Protein AF-A0A665WLU7-F1 (afdb_monomer_lite)

Sequence (440 aa):
MMVPQNHQQTLLNQLREITGTTDIQLLQQALQVSNGDLAEAVAFLTEKNAKVPQQDETTYYQTSQVASDRYISVGSQADTNVIDLTGDDKDDLQRAIALSLEESSRAFRETGITDEEQAISRVLEASIAENKASLKRTHTEVWSDSPNPHDRKRIDNCPVGLKNVGNTCWFSAVIQSLFNLLEFQRLVLNYSPPARVHDLPRNQKEHRNLPFMQELRNLFSLMVGSKRKYVDPSRAVEILKDAFKSTESQQIWHQDYRNFRETTIYMVTGLELFQKTSYVEALMYLIYSYQYNKELLSKGLYRGHDEELLGHYRRECLLKLNEQAATMFESGEEPEVTTGLGIMNELVVPCIPLLLVHDTEKDLLAVEDMRNRWCSYLGQEMESNLQEKLTDFLPKLLDCSTEIKSFHDPPKLPLYSTLELCERFSRIMAALGRVPTAGR

Radius of gyration: 41.71 Å; chains: 1; bounding box: 88×118×102 Å

Structure (mmCIF, N/CA/C/O backbone):
data_AF-A0A665WLU7-F1
#
_entry.id   AF-A0A665WLU7-F1
#
loop_
_atom_site.group_PDB
_atom_site.id
_atom_site.type_symbol
_atom_site.label_atom_id
_atom_site.label_alt_id
_atom_site.label_comp_id
_atom_site.label_asym_id
_atom_site.label_entity_id
_atom_site.label_seq_id
_atom_site.pdbx_PDB_ins_code
_atom_site.Cartn_x
_atom_site.Cartn_y
_atom_site.Cartn_z
_atom_site.occupancy
_atom_site.B_iso_or_equiv
_atom_site.auth_seq_id
_atom_site.auth_comp_id
_atom_site.auth_asym_id
_atom_site.auth_atom_id
_atom_site.pdbx_PDB_model_num
ATOM 1 N N . MET A 1 1 ? 53.802 13.051 -38.253 1.00 38.91 1 MET A N 1
ATOM 2 C CA . MET A 1 1 ? 53.499 12.775 -36.831 1.00 38.91 1 MET A CA 1
ATOM 3 C C . MET A 1 1 ? 53.591 11.274 -36.625 1.00 38.91 1 MET A C 1
ATOM 5 O O . MET A 1 1 ? 52.943 10.551 -37.365 1.00 38.91 1 MET A O 1
ATOM 9 N N . MET A 1 2 ? 54.454 10.806 -35.719 1.00 38.75 2 MET A N 1
ATOM 10 C CA . MET A 1 2 ? 54.622 9.373 -35.453 1.00 38.75 2 MET A CA 1
ATOM 11 C C . MET A 1 2 ? 53.389 8.832 -34.720 1.00 38.75 2 MET A C 1
ATOM 13 O O . MET A 1 2 ? 53.084 9.268 -33.613 1.00 38.75 2 MET A O 1
ATOM 17 N N . VAL A 1 3 ? 52.676 7.906 -35.359 1.00 40.31 3 VAL A N 1
ATOM 18 C CA . VAL A 1 3 ? 51.570 7.152 -34.758 1.00 40.31 3 VAL A CA 1
ATOM 19 C C . VAL A 1 3 ? 52.172 6.121 -33.789 1.00 40.31 3 VAL A C 1
ATOM 21 O O . VAL A 1 3 ? 53.142 5.455 -34.154 1.00 40.31 3 VAL A O 1
ATOM 24 N N . PRO A 1 4 ? 51.658 5.970 -32.555 1.00 48.12 4 PRO A N 1
ATOM 25 C CA . PRO A 1 4 ? 52.194 4.998 -31.603 1.00 48.12 4 PRO A CA 1
ATOM 26 C C . PRO A 1 4 ? 52.057 3.566 -32.151 1.00 48.12 4 PRO A C 1
ATOM 28 O O . PRO A 1 4 ? 50.993 3.193 -32.647 1.00 48.12 4 PRO A O 1
ATOM 31 N N . GLN A 1 5 ? 53.118 2.754 -32.032 1.00 54.06 5 GLN A N 1
ATOM 32 C CA . GLN A 1 5 ? 53.239 1.399 -32.613 1.00 54.06 5 GLN A CA 1
ATOM 33 C C . GLN A 1 5 ? 52.026 0.475 -32.356 1.00 54.06 5 GLN A C 1
ATOM 35 O O . GLN A 1 5 ? 51.693 -0.348 -33.206 1.00 54.06 5 GLN A O 1
ATOM 40 N N . ASN A 1 6 ? 51.310 0.646 -31.237 1.00 59.94 6 ASN A N 1
ATOM 41 C CA . ASN A 1 6 ? 50.107 -0.135 -30.908 1.00 59.94 6 ASN A CA 1
ATOM 42 C C . ASN A 1 6 ? 48.887 0.176 -31.796 1.00 59.94 6 ASN A C 1
ATOM 44 O O . ASN A 1 6 ? 48.076 -0.710 -32.076 1.00 59.94 6 ASN A O 1
ATOM 48 N N . HIS A 1 7 ? 48.738 1.420 -32.255 1.00 69.12 7 HIS A N 1
ATOM 49 C CA . HIS A 1 7 ? 47.593 1.816 -33.077 1.00 69.12 7 HIS A CA 1
ATOM 50 C C . HIS A 1 7 ? 47.740 1.299 -34.514 1.00 69.12 7 HIS A C 1
ATOM 52 O O . HIS A 1 7 ? 46.793 0.759 -35.081 1.00 69.12 7 HIS A O 1
ATOM 58 N N . GLN A 1 8 ? 48.959 1.347 -35.059 1.00 71.06 8 GLN A N 1
ATOM 59 C CA . GLN A 1 8 ? 49.259 0.816 -36.389 1.00 71.06 8 GLN A CA 1
ATOM 60 C C . GLN A 1 8 ? 49.062 -0.708 -36.459 1.00 71.06 8 GLN A C 1
ATOM 62 O O . GLN A 1 8 ? 48.503 -1.211 -37.431 1.00 71.06 8 GLN A O 1
ATOM 67 N N . GLN A 1 9 ? 49.434 -1.448 -35.406 1.00 75.69 9 GLN A N 1
ATOM 68 C CA . GLN A 1 9 ? 49.206 -2.896 -35.344 1.00 75.69 9 GLN A CA 1
ATOM 69 C C . GLN A 1 9 ? 47.712 -3.255 -35.277 1.00 75.69 9 GLN A C 1
ATOM 71 O O . GLN A 1 9 ? 47.282 -4.249 -35.864 1.00 75.69 9 GLN A O 1
ATOM 76 N N . THR A 1 10 ? 46.912 -2.432 -34.592 1.00 79.88 10 THR A N 1
ATOM 77 C CA . THR A 1 10 ? 45.457 -2.619 -34.496 1.00 79.88 10 THR A CA 1
ATOM 78 C C . THR A 1 10 ? 44.786 -2.403 -35.853 1.00 79.88 10 THR A C 1
ATOM 80 O O . THR A 1 10 ? 44.005 -3.251 -36.280 1.00 79.88 10 THR A O 1
ATOM 83 N N . LEU A 1 11 ? 45.162 -1.341 -36.574 1.00 80.69 11 LEU A N 1
ATOM 84 C CA . LEU A 1 11 ? 44.642 -1.051 -37.915 1.00 80.69 11 LEU A CA 1
ATOM 85 C C . LEU A 1 11 ? 45.029 -2.133 -38.935 1.00 80.69 11 LEU A C 1
ATOM 87 O O . LEU A 1 11 ? 44.193 -2.548 -39.733 1.00 80.69 11 LEU A O 1
ATOM 91 N N . LEU A 1 12 ? 46.259 -2.657 -38.876 1.00 80.62 12 LEU A N 1
ATOM 92 C CA . LEU A 1 12 ? 46.693 -3.765 -39.739 1.00 80.62 12 LEU A CA 1
ATOM 93 C C . LEU A 1 12 ? 45.909 -5.056 -39.467 1.00 80.62 12 LEU A C 1
ATOM 95 O O . LEU A 1 12 ? 45.528 -5.756 -40.406 1.00 80.62 12 LEU A O 1
ATOM 99 N N . ASN A 1 13 ? 45.631 -5.364 -38.196 1.00 79.44 13 ASN A N 1
ATOM 100 C CA . ASN A 1 13 ? 44.809 -6.518 -37.833 1.00 79.44 13 ASN A CA 1
ATOM 101 C C . ASN A 1 13 ? 43.364 -6.357 -38.324 1.00 79.44 13 ASN A C 1
ATOM 103 O O . ASN A 1 13 ? 42.806 -7.314 -38.855 1.00 79.44 13 ASN A O 1
ATOM 107 N N . GLN A 1 14 ? 42.796 -5.153 -38.208 1.00 78.88 14 GLN A N 1
ATOM 108 C CA . GLN A 1 14 ? 41.463 -4.837 -38.722 1.00 78.88 14 GLN A CA 1
ATOM 109 C C . GLN A 1 14 ? 41.406 -4.934 -40.254 1.00 78.88 14 GLN A C 1
ATOM 111 O O . GLN A 1 14 ? 40.500 -5.565 -40.785 1.00 78.88 14 GLN A O 1
ATOM 116 N N . LEU A 1 15 ? 42.396 -4.403 -40.981 1.00 79.69 15 LEU A N 1
ATOM 117 C CA . LEU A 1 15 ? 42.477 -4.529 -42.444 1.00 79.69 15 LEU A CA 1
ATOM 118 C C . LEU A 1 15 ? 42.610 -5.983 -42.907 1.00 79.69 15 LEU A C 1
ATOM 120 O O . LEU A 1 15 ? 41.966 -6.378 -43.881 1.00 79.69 15 LEU A O 1
ATOM 124 N N . ARG A 1 16 ? 43.402 -6.794 -42.197 1.00 81.12 16 ARG A N 1
ATOM 125 C CA . ARG A 1 16 ? 43.516 -8.237 -42.450 1.00 81.12 16 ARG A CA 1
ATOM 126 C C . ARG A 1 16 ? 42.190 -8.959 -42.210 1.00 81.12 16 ARG A C 1
ATOM 128 O O . ARG A 1 16 ? 41.814 -9.816 -43.002 1.00 81.12 16 ARG A O 1
ATOM 135 N N . GLU A 1 17 ? 41.479 -8.609 -41.141 1.00 75.50 17 GLU A N 1
ATOM 136 C CA . GLU A 1 17 ? 40.178 -9.195 -40.798 1.00 75.50 17 GLU A CA 1
ATOM 137 C C . GLU A 1 17 ? 39.081 -8.811 -41.806 1.00 75.50 17 GLU A C 1
ATOM 139 O O . GLU A 1 17 ? 38.240 -9.642 -42.141 1.00 75.50 17 GLU A O 1
ATOM 144 N N . ILE A 1 18 ? 39.114 -7.580 -42.330 1.00 78.38 18 ILE A N 1
ATOM 145 C CA . ILE A 1 18 ? 38.112 -7.066 -43.275 1.00 78.38 18 ILE A CA 1
ATOM 146 C C . ILE A 1 18 ? 38.361 -7.568 -44.703 1.00 78.38 18 ILE A C 1
ATOM 148 O O . ILE A 1 18 ? 37.418 -7.973 -45.379 1.00 78.38 18 ILE A O 1
ATOM 152 N N . THR A 1 19 ? 39.611 -7.543 -45.176 1.00 76.88 19 THR A N 1
ATOM 153 C CA . THR A 1 19 ? 39.941 -7.860 -46.581 1.00 76.88 19 THR A CA 1
ATOM 154 C C . THR A 1 19 ? 40.333 -9.318 -46.809 1.00 76.88 19 THR A C 1
ATOM 156 O O . THR A 1 19 ? 40.363 -9.765 -47.951 1.00 76.88 19 THR A O 1
ATOM 159 N N . GLY A 1 20 ? 40.670 -10.064 -45.751 1.00 74.75 20 GLY A N 1
ATOM 160 C CA . GLY A 1 20 ? 41.207 -11.425 -45.855 1.00 74.75 20 GLY A CA 1
ATOM 161 C C . GLY A 1 20 ? 42.634 -11.504 -46.417 1.00 74.75 20 GLY A C 1
ATOM 162 O O . GLY A 1 20 ? 43.154 -12.602 -46.603 1.00 74.75 20 GLY A O 1
ATOM 163 N N . THR A 1 21 ? 43.282 -10.364 -46.681 1.00 76.19 21 THR A N 1
ATOM 164 C CA . THR A 1 21 ? 44.629 -10.296 -47.267 1.00 76.19 21 THR A CA 1
ATOM 165 C C . THR A 1 21 ? 45.683 -10.738 -46.251 1.00 76.19 21 THR A C 1
ATOM 167 O O . THR A 1 21 ? 45.740 -10.202 -45.147 1.00 76.19 21 THR A O 1
ATOM 170 N N . THR A 1 22 ? 46.546 -11.690 -46.612 1.00 79.50 22 THR A N 1
ATOM 171 C CA . THR A 1 22 ? 47.604 -12.223 -45.729 1.00 79.50 22 THR A CA 1
ATOM 172 C C . THR A 1 22 ? 48.973 -11.566 -45.931 1.00 79.50 22 THR A C 1
ATOM 174 O O . THR A 1 22 ? 49.841 -11.708 -45.069 1.00 79.50 22 THR A O 1
ATOM 177 N N . ASP A 1 23 ? 49.163 -10.819 -47.023 1.00 82.50 23 ASP A N 1
ATOM 178 C CA . ASP A 1 23 ? 50.407 -10.107 -47.326 1.00 82.50 23 ASP A CA 1
ATOM 179 C C . ASP A 1 23 ? 50.547 -8.822 -46.490 1.00 82.50 23 ASP A C 1
ATOM 181 O O . ASP A 1 23 ? 49.859 -7.818 -46.695 1.00 82.50 23 ASP A O 1
ATOM 185 N N . ILE A 1 24 ? 51.473 -8.861 -45.532 1.00 78.38 24 ILE A N 1
ATOM 186 C CA . ILE A 1 24 ? 51.729 -7.780 -44.575 1.00 78.38 24 ILE A CA 1
ATOM 187 C C . ILE A 1 24 ? 52.333 -6.544 -45.259 1.00 78.38 24 ILE A C 1
ATOM 189 O O . ILE A 1 24 ? 52.023 -5.426 -44.844 1.00 78.38 24 ILE A O 1
ATOM 193 N N . GLN A 1 25 ? 53.153 -6.704 -46.306 1.00 79.88 25 GLN A N 1
ATOM 194 C CA . GLN A 1 25 ? 53.753 -5.556 -46.999 1.00 79.88 25 GLN A CA 1
ATOM 195 C C . GLN A 1 25 ? 52.698 -4.787 -47.797 1.00 79.88 25 GLN A C 1
ATOM 197 O O . GLN A 1 25 ? 52.677 -3.555 -47.777 1.00 79.88 25 GLN A O 1
ATOM 202 N N . LEU A 1 26 ? 51.764 -5.508 -48.420 1.00 81.50 26 LEU A N 1
ATOM 203 C CA . LEU A 1 26 ? 50.647 -4.910 -49.147 1.00 81.50 26 LEU A CA 1
ATOM 204 C C . LEU A 1 26 ? 49.677 -4.167 -48.209 1.00 81.50 26 LEU A C 1
ATOM 206 O O . LEU A 1 26 ? 49.239 -3.060 -48.522 1.00 81.50 26 LEU A O 1
ATOM 210 N N . LEU A 1 27 ? 49.393 -4.731 -47.028 1.00 81.06 27 LEU A N 1
ATOM 211 C CA . LEU A 1 27 ? 48.567 -4.096 -45.991 1.00 81.06 27 LEU A CA 1
ATOM 212 C C . LEU A 1 27 ? 49.201 -2.806 -45.443 1.00 81.06 27 LEU A C 1
ATOM 214 O O . LEU A 1 27 ? 48.506 -1.812 -45.229 1.00 81.06 27 LEU A O 1
ATOM 218 N N . GLN A 1 28 ? 50.522 -2.799 -45.241 1.00 82.75 28 GLN A N 1
ATOM 219 C CA . GLN A 1 28 ? 51.257 -1.604 -44.815 1.00 82.75 28 GLN A CA 1
ATOM 220 C C . GLN A 1 28 ? 51.264 -0.522 -45.898 1.00 82.75 28 GLN A C 1
ATOM 222 O O . GLN A 1 28 ? 51.056 0.651 -45.587 1.00 82.75 28 GLN A O 1
ATOM 227 N N . GLN A 1 29 ? 51.432 -0.911 -47.165 1.00 81.81 29 GLN A N 1
ATOM 228 C CA . GLN A 1 29 ? 51.365 0.012 -48.295 1.00 81.81 29 GLN A CA 1
ATOM 229 C C . GLN A 1 29 ? 49.971 0.644 -48.433 1.00 81.81 29 GLN A C 1
ATOM 231 O O . GLN A 1 29 ? 49.871 1.856 -48.611 1.00 81.81 29 GLN A O 1
ATOM 236 N N . ALA A 1 30 ? 48.899 -0.142 -48.292 1.00 79.44 30 ALA A N 1
ATOM 237 C CA . ALA A 1 30 ? 47.523 0.358 -48.343 1.00 79.44 30 ALA A CA 1
ATOM 238 C C . ALA A 1 30 ? 47.234 1.378 -47.230 1.00 79.44 30 ALA A C 1
ATOM 240 O O . ALA A 1 30 ? 46.631 2.421 -47.482 1.00 79.44 30 ALA A O 1
ATOM 241 N N . LEU A 1 31 ? 47.725 1.122 -46.013 1.00 81.69 31 LEU A N 1
ATOM 242 C CA . LEU A 1 31 ? 47.556 2.029 -44.876 1.00 81.69 31 LEU A CA 1
ATOM 243 C C . LEU A 1 31 ? 48.380 3.321 -45.026 1.00 81.69 31 LEU A C 1
ATOM 245 O O . LEU A 1 31 ? 47.942 4.385 -44.589 1.00 81.69 31 LEU A O 1
ATOM 249 N N . GLN A 1 32 ? 49.553 3.239 -45.664 1.00 80.62 32 GLN A N 1
ATOM 250 C CA . GLN A 1 32 ? 50.408 4.395 -45.937 1.00 80.62 32 GLN A CA 1
ATOM 251 C C . GLN A 1 32 ? 49.832 5.295 -47.038 1.00 80.62 32 GLN A C 1
ATOM 253 O O . GLN A 1 32 ? 49.870 6.515 -46.903 1.00 80.62 32 GLN A O 1
ATOM 258 N N . VAL A 1 33 ? 49.272 4.708 -48.101 1.00 81.00 33 VAL A N 1
ATOM 259 C CA . VAL A 1 33 ? 48.621 5.450 -49.197 1.00 81.00 33 VAL A CA 1
ATOM 260 C C . VAL A 1 33 ? 47.314 6.103 -48.735 1.00 81.00 33 VAL A C 1
ATOM 262 O O . VAL A 1 33 ? 47.022 7.220 -49.147 1.00 81.00 33 VAL A O 1
ATOM 265 N N . SER A 1 34 ? 46.585 5.456 -47.825 1.00 80.81 34 SER A N 1
ATOM 266 C CA . SER A 1 34 ? 45.296 5.937 -47.293 1.00 80.81 34 SER A CA 1
ATOM 267 C C . SER A 1 34 ? 45.439 6.819 -46.045 1.00 80.81 34 SER A C 1
ATOM 269 O O . SER A 1 34 ? 44.466 7.093 -45.351 1.00 80.81 34 SER A O 1
ATOM 271 N N . ASN A 1 35 ? 46.671 7.213 -45.693 1.00 77.69 35 ASN A N 1
ATOM 272 C CA . ASN A 1 35 ? 46.994 8.080 -44.553 1.00 77.69 35 ASN A CA 1
ATOM 273 C C . ASN A 1 35 ? 46.334 7.671 -43.209 1.00 77.69 35 ASN A C 1
ATOM 275 O O . ASN A 1 35 ? 46.005 8.523 -42.384 1.00 77.69 35 ASN A O 1
ATOM 279 N N . GLY A 1 36 ? 46.150 6.366 -42.977 1.00 69.56 36 GLY A N 1
ATOM 280 C CA . GLY A 1 36 ? 45.529 5.823 -41.763 1.00 69.56 36 GLY A CA 1
ATOM 281 C C . GLY A 1 36 ? 44.000 5.679 -41.782 1.00 69.56 36 GLY A C 1
ATOM 282 O O . GLY A 1 36 ? 43.453 5.209 -40.784 1.00 69.56 36 GLY A O 1
ATOM 283 N N . ASP A 1 37 ? 43.312 6.024 -42.877 1.00 78.38 37 ASP A N 1
ATOM 284 C CA . ASP A 1 37 ? 41.878 5.756 -43.044 1.00 78.38 37 ASP A CA 1
ATOM 285 C C . ASP A 1 37 ? 41.634 4.290 -43.452 1.00 78.38 37 ASP A C 1
ATOM 287 O O . ASP A 1 37 ? 42.169 3.786 -44.444 1.00 78.38 37 ASP A O 1
ATOM 291 N N . LEU A 1 38 ? 40.828 3.583 -42.654 1.00 78.81 38 LEU A N 1
ATOM 292 C CA . LEU A 1 38 ? 40.560 2.156 -42.827 1.00 78.81 38 LEU A CA 1
ATOM 293 C C . LEU A 1 38 ? 39.646 1.873 -44.032 1.00 78.81 38 LEU A C 1
ATOM 295 O O . LEU A 1 38 ? 39.794 0.831 -44.667 1.00 78.81 38 LEU A O 1
ATOM 299 N N . ALA A 1 39 ? 38.704 2.766 -44.349 1.00 77.12 39 ALA A N 1
ATOM 300 C CA . ALA A 1 39 ? 37.735 2.559 -45.424 1.00 77.12 39 ALA A CA 1
ATOM 301 C C . ALA A 1 39 ? 38.391 2.724 -46.802 1.00 77.12 39 ALA A C 1
ATOM 303 O O . ALA A 1 39 ? 38.181 1.894 -47.689 1.00 77.12 39 ALA A O 1
ATOM 304 N N . GLU A 1 40 ? 39.248 3.735 -46.953 1.00 78.12 40 GLU A N 1
ATOM 305 C CA . GLU A 1 40 ? 40.044 3.930 -48.171 1.00 78.12 40 GLU A CA 1
ATOM 306 C C . GLU A 1 40 ? 41.071 2.802 -48.368 1.00 78.12 40 GLU A C 1
ATOM 308 O O . GLU A 1 40 ? 41.220 2.284 -49.478 1.00 78.12 40 GLU A O 1
ATOM 313 N N . ALA A 1 41 ? 41.705 2.330 -47.288 1.00 79.44 41 ALA A N 1
ATOM 314 C CA . ALA A 1 41 ? 42.662 1.225 -47.357 1.00 79.44 41 ALA A CA 1
ATOM 315 C C . ALA A 1 41 ? 42.007 -0.109 -47.758 1.00 79.44 41 ALA A C 1
ATOM 317 O O . ALA A 1 41 ? 42.612 -0.903 -48.481 1.00 79.44 41 ALA A O 1
ATOM 318 N N . VAL A 1 42 ? 40.762 -0.356 -47.333 1.00 81.06 42 VAL A N 1
ATOM 319 C CA . VAL A 1 42 ? 39.977 -1.520 -47.773 1.00 81.06 42 VAL A CA 1
ATOM 320 C C . VAL A 1 42 ? 39.644 -1.410 -49.260 1.00 81.06 42 VAL A C 1
ATOM 322 O O . VAL A 1 42 ? 39.875 -2.375 -49.987 1.00 81.06 42 VAL A O 1
ATOM 325 N N . ALA A 1 43 ? 39.184 -0.241 -49.722 1.00 80.94 43 ALA A N 1
ATOM 326 C CA . ALA A 1 43 ? 38.858 -0.006 -51.129 1.00 80.94 43 ALA A CA 1
ATOM 327 C C . ALA A 1 43 ? 40.068 -0.264 -52.049 1.00 80.94 43 ALA A C 1
ATOM 329 O O . ALA A 1 43 ? 39.962 -1.024 -53.016 1.00 80.94 43 ALA A O 1
ATOM 330 N N . PHE A 1 44 ? 41.242 0.260 -51.673 1.00 79.50 44 PHE A N 1
ATOM 331 C CA . PHE A 1 44 ? 42.508 0.071 -52.390 1.00 79.50 44 PHE A CA 1
ATOM 332 C C . PHE A 1 44 ? 42.909 -1.408 -52.544 1.00 79.50 44 PHE A C 1
ATOM 334 O O . PHE A 1 44 ? 43.444 -1.815 -53.579 1.00 79.50 44 PHE A O 1
ATOM 341 N N . LEU A 1 45 ? 42.650 -2.234 -51.525 1.00 79.12 45 LEU A N 1
ATOM 342 C CA . LEU A 1 45 ? 42.978 -3.664 -51.531 1.00 79.12 45 LEU A CA 1
ATOM 343 C C . LEU A 1 45 ? 41.956 -4.498 -52.313 1.00 79.12 45 LEU A C 1
ATOM 345 O O . LEU A 1 45 ? 42.322 -5.492 -52.941 1.00 79.12 45 LEU A O 1
ATOM 349 N N . THR A 1 46 ? 40.687 -4.092 -52.320 1.00 71.88 46 THR A N 1
ATOM 350 C CA . THR A 1 46 ? 39.631 -4.789 -53.067 1.00 71.88 46 THR A CA 1
ATOM 351 C C . THR A 1 46 ? 39.646 -4.495 -54.567 1.00 71.88 46 THR A C 1
ATOM 353 O O . THR A 1 46 ? 39.337 -5.390 -55.351 1.00 71.88 46 THR A O 1
ATOM 356 N N . GLU A 1 47 ? 40.072 -3.302 -54.996 1.00 66.38 47 GLU A N 1
ATOM 357 C CA . GLU A 1 47 ? 40.160 -2.963 -56.426 1.00 66.38 47 GLU A CA 1
ATOM 358 C C . GLU A 1 47 ? 41.293 -3.708 -57.152 1.00 66.38 47 GLU A C 1
ATOM 360 O O . GLU A 1 47 ? 41.167 -4.030 -58.335 1.00 66.38 47 GLU A O 1
ATOM 365 N N . LYS A 1 48 ? 42.381 -4.064 -56.452 1.00 56.69 48 LYS A N 1
ATOM 366 C CA . LYS A 1 48 ? 43.497 -4.831 -57.038 1.00 56.69 48 LYS A CA 1
ATOM 367 C C . LYS A 1 48 ? 43.221 -6.329 -57.211 1.00 56.69 48 LYS A C 1
ATOM 369 O O . LYS A 1 48 ? 43.862 -6.950 -58.055 1.00 56.69 48 LYS A O 1
ATOM 374 N N . ASN A 1 49 ? 42.264 -6.901 -56.475 1.00 46.41 49 ASN A N 1
ATOM 375 C CA . ASN A 1 49 ? 41.946 -8.336 -56.526 1.00 46.41 49 ASN A CA 1
ATOM 376 C C . ASN A 1 49 ? 40.908 -8.713 -57.603 1.00 46.41 49 ASN A C 1
ATOM 378 O O . ASN A 1 49 ? 40.569 -9.886 -57.758 1.00 46.41 49 ASN A O 1
ATOM 382 N N . ALA A 1 50 ? 40.424 -7.753 -58.393 1.00 35.31 50 ALA A N 1
ATOM 383 C CA . ALA A 1 50 ? 39.443 -7.987 -59.449 1.00 35.31 50 ALA A CA 1
ATOM 384 C C . ALA A 1 50 ? 40.082 -8.366 -60.803 1.00 35.31 50 ALA A C 1
ATOM 386 O O . ALA A 1 50 ? 39.825 -7.707 -61.806 1.00 35.31 50 ALA A O 1
ATOM 387 N N . LYS A 1 51 ? 40.900 -9.429 -60.860 1.00 30.19 51 LYS A N 1
ATOM 388 C CA . LYS A 1 51 ? 41.200 -10.163 -62.111 1.00 30.19 51 LYS A CA 1
ATOM 389 C C . LYS A 1 51 ? 41.455 -11.649 -61.825 1.00 30.19 51 LYS A C 1
ATOM 391 O O . LYS A 1 51 ? 42.496 -12.004 -61.288 1.00 30.19 51 LYS A O 1
ATOM 396 N N . VAL A 1 52 ? 40.528 -12.509 -62.248 1.00 32.44 52 VAL A N 1
ATOM 397 C CA . VAL A 1 52 ? 40.715 -13.967 -62.413 1.00 32.44 52 VAL A CA 1
ATOM 398 C C . VAL A 1 52 ? 40.290 -14.320 -63.845 1.00 32.44 52 VAL A C 1
ATOM 400 O O . VAL A 1 52 ? 39.389 -13.663 -64.375 1.00 32.44 52 VAL A O 1
ATOM 403 N N . PRO A 1 53 ? 40.929 -15.309 -64.497 1.00 34.81 53 PRO A N 1
ATOM 404 C CA . PRO A 1 53 ? 40.169 -16.532 -64.790 1.00 34.81 53 PRO A CA 1
ATOM 405 C C . PRO A 1 53 ? 40.942 -17.862 -64.599 1.00 34.81 53 PRO A C 1
ATOM 407 O O . PRO A 1 53 ? 42.090 -17.976 -65.008 1.00 34.81 53 PRO A O 1
ATOM 410 N N . GLN A 1 54 ? 40.211 -18.837 -64.028 1.00 31.34 54 GLN A N 1
ATOM 411 C CA . GLN A 1 54 ? 40.179 -20.310 -64.210 1.00 31.34 54 GLN A CA 1
ATOM 412 C C . GLN A 1 54 ? 41.458 -21.175 -64.250 1.00 31.34 54 GLN A C 1
ATOM 414 O O . GLN A 1 54 ? 42.318 -20.966 -65.095 1.00 31.34 54 GLN A O 1
ATOM 419 N N . GLN A 1 55 ? 41.434 -22.297 -63.502 1.00 26.03 55 GLN A N 1
ATOM 420 C CA . GLN A 1 55 ? 41.595 -23.656 -64.065 1.00 26.03 55 GLN A CA 1
ATOM 421 C C . GLN A 1 55 ? 41.208 -24.784 -63.082 1.00 26.03 55 GLN A C 1
ATOM 423 O O . GLN A 1 55 ? 41.504 -24.717 -61.891 1.00 26.03 55 GLN A O 1
ATOM 428 N N . ASP A 1 56 ? 40.528 -25.795 -63.632 1.00 25.80 56 ASP A N 1
ATOM 429 C CA . ASP A 1 56 ? 40.259 -27.127 -63.077 1.00 25.80 56 ASP A CA 1
ATOM 430 C C . ASP A 1 56 ? 41.552 -27.930 -62.845 1.00 25.80 56 ASP A C 1
ATOM 432 O O . ASP A 1 56 ? 42.476 -27.804 -63.641 1.00 25.80 56 ASP A O 1
ATOM 436 N N . GLU A 1 57 ? 41.570 -28.837 -61.857 1.00 23.88 57 GLU A N 1
ATOM 437 C CA . GLU A 1 57 ? 42.049 -30.216 -62.071 1.00 23.88 57 GLU A CA 1
ATOM 438 C C . GLU A 1 57 ? 41.707 -31.174 -60.910 1.00 23.88 57 GLU A C 1
ATOM 440 O O . GLU A 1 57 ? 41.983 -30.951 -59.733 1.00 23.88 57 GLU A O 1
ATOM 445 N N . THR A 1 58 ? 41.097 -32.287 -61.308 1.00 24.83 58 THR A N 1
ATOM 446 C CA . THR A 1 58 ? 40.948 -33.586 -60.642 1.00 24.83 58 THR A CA 1
ATOM 447 C C . THR A 1 58 ? 42.285 -34.227 -60.255 1.00 24.83 58 THR A C 1
ATOM 449 O O . THR A 1 58 ? 43.194 -34.173 -61.071 1.00 24.83 58 THR A O 1
ATOM 452 N N . THR A 1 59 ? 42.371 -34.986 -59.146 1.00 24.59 59 THR A N 1
ATOM 453 C CA . THR A 1 59 ? 43.038 -36.316 -59.103 1.00 24.59 59 THR A CA 1
ATOM 454 C C . THR A 1 59 ? 42.611 -37.145 -57.875 1.00 24.59 59 THR A C 1
ATOM 456 O O . THR A 1 59 ? 42.513 -36.660 -56.752 1.00 24.59 59 THR A O 1
ATOM 459 N N . TYR A 1 60 ? 42.362 -38.418 -58.180 1.00 24.36 60 TYR A N 1
ATOM 460 C CA . TYR A 1 60 ? 42.069 -39.621 -57.400 1.00 24.36 60 TYR A CA 1
ATOM 461 C C . TYR A 1 60 ? 42.920 -39.893 -56.148 1.00 24.36 60 TYR A C 1
ATOM 463 O O . TYR A 1 60 ? 44.123 -39.685 -56.192 1.00 24.36 60 TYR A O 1
ATOM 471 N N . TYR A 1 61 ? 42.315 -40.561 -55.148 1.00 26.88 61 TYR A N 1
ATOM 472 C CA . TYR A 1 61 ? 42.708 -41.915 -54.695 1.00 26.88 61 TYR A CA 1
ATOM 473 C C . TYR A 1 61 ? 41.499 -42.668 -54.085 1.00 26.88 61 TYR A C 1
ATOM 475 O O . TYR A 1 61 ? 40.815 -42.165 -53.199 1.00 26.88 61 TYR A O 1
ATOM 483 N N . GLN A 1 62 ? 41.273 -43.896 -54.563 1.00 24.88 62 GLN A N 1
ATOM 484 C CA . GLN A 1 62 ? 40.410 -44.964 -54.021 1.00 24.88 62 GLN A CA 1
ATOM 485 C C . GLN A 1 62 ? 41.386 -46.138 -53.741 1.00 24.88 62 GLN A C 1
ATOM 487 O O . GLN A 1 62 ? 42.319 -46.322 -54.518 1.00 24.88 62 GLN A O 1
ATOM 492 N N . THR A 1 63 ? 41.330 -46.967 -52.689 1.00 26.30 63 THR A N 1
ATOM 493 C CA . THR A 1 63 ? 40.310 -47.995 -52.385 1.00 26.30 63 THR A CA 1
ATOM 494 C C . THR A 1 63 ? 40.746 -48.817 -51.146 1.00 26.30 63 THR A C 1
ATOM 496 O O . THR A 1 63 ? 41.947 -49.050 -51.003 1.00 26.30 63 THR A O 1
ATOM 499 N N . SER A 1 64 ? 39.769 -49.383 -50.401 1.00 27.92 64 SER A N 1
ATOM 500 C CA . SER A 1 64 ? 39.736 -50.731 -49.730 1.00 27.92 64 SER A CA 1
ATOM 501 C C . SER A 1 64 ? 39.679 -50.692 -48.183 1.00 27.92 64 SER A C 1
ATOM 503 O O . SER A 1 64 ? 40.429 -49.923 -47.607 1.00 27.92 64 SER A O 1
ATOM 505 N N . GLN A 1 65 ? 38.920 -51.471 -47.386 1.00 27.75 65 GLN A N 1
ATOM 506 C CA . GLN A 1 65 ? 37.947 -52.575 -47.517 1.00 27.75 65 GLN A CA 1
ATOM 507 C C . GLN A 1 65 ? 37.217 -52.772 -46.142 1.00 27.75 65 GLN A C 1
ATOM 509 O O . GLN A 1 65 ? 37.874 -52.807 -45.112 1.00 27.75 65 GLN A O 1
ATOM 514 N N . VAL A 1 66 ? 35.880 -52.909 -46.161 1.00 25.81 66 VAL A N 1
ATOM 515 C CA . VAL A 1 66 ? 34.998 -53.938 -45.528 1.00 25.81 66 VAL A CA 1
ATOM 516 C C . VAL A 1 66 ? 35.051 -54.326 -44.011 1.00 25.81 66 VAL A C 1
ATOM 518 O O . VAL A 1 66 ? 36.021 -54.894 -43.533 1.00 25.81 66 VAL A O 1
ATOM 521 N N . ALA A 1 67 ? 33.877 -54.143 -43.363 1.00 25.48 67 ALA A N 1
ATOM 522 C CA . ALA A 1 67 ? 33.110 -54.911 -42.340 1.00 25.48 67 ALA A CA 1
ATOM 523 C C . ALA A 1 67 ? 33.701 -55.477 -41.019 1.00 25.48 67 ALA A C 1
ATOM 525 O O . ALA A 1 67 ? 34.603 -56.305 -41.022 1.00 25.48 67 ALA A O 1
ATOM 526 N N . SER A 1 68 ? 32.980 -55.222 -39.909 1.00 27.03 68 SER A N 1
ATOM 527 C CA . SER A 1 68 ? 32.366 -56.278 -39.069 1.00 27.03 68 SER A CA 1
ATOM 528 C C . SER A 1 68 ? 31.306 -55.696 -38.115 1.00 27.03 68 SER A C 1
ATOM 530 O O . SER A 1 68 ? 31.635 -54.961 -37.187 1.00 27.03 68 SER A O 1
ATOM 532 N N . ASP A 1 69 ? 30.051 -56.109 -38.306 1.00 25.84 69 ASP A N 1
ATOM 533 C CA . ASP A 1 69 ? 28.963 -56.058 -37.320 1.00 25.84 69 ASP A CA 1
ATOM 534 C C . ASP A 1 69 ? 29.166 -57.131 -36.234 1.00 25.84 69 ASP A C 1
ATOM 536 O O . ASP A 1 69 ? 29.636 -58.233 -36.531 1.00 25.84 69 ASP A O 1
ATOM 540 N N . ARG A 1 70 ? 28.741 -56.861 -34.991 1.00 30.36 70 ARG A N 1
ATOM 541 C CA . ARG A 1 70 ? 28.388 -57.905 -34.010 1.00 30.36 70 ARG A CA 1
ATOM 542 C C . ARG A 1 70 ? 27.122 -57.530 -33.238 1.00 30.36 70 ARG A C 1
ATOM 544 O O . ARG A 1 70 ? 27.141 -56.706 -32.332 1.00 30.36 70 ARG A O 1
ATOM 551 N N . TYR A 1 71 ? 26.043 -58.206 -33.623 1.00 26.53 71 TYR A N 1
ATOM 552 C CA . TYR A 1 71 ? 24.791 -58.407 -32.891 1.00 26.53 71 TYR A CA 1
ATOM 553 C C . TYR A 1 71 ? 25.041 -59.305 -31.661 1.00 26.53 71 TYR A C 1
ATOM 555 O O . TYR A 1 71 ? 25.745 -60.309 -31.786 1.00 26.53 71 TYR A O 1
ATOM 563 N N . ILE A 1 72 ? 24.436 -59.007 -30.505 1.00 33.06 72 ILE A N 1
ATOM 564 C CA . ILE A 1 72 ? 24.358 -59.938 -29.363 1.00 33.06 72 ILE A CA 1
ATOM 565 C C . ILE A 1 72 ? 22.908 -60.416 -29.233 1.00 33.06 72 ILE A C 1
ATOM 567 O O . ILE A 1 72 ? 21.991 -59.625 -29.027 1.00 33.06 72 ILE A O 1
ATOM 571 N N . SER A 1 73 ? 22.736 -61.727 -29.404 1.00 29.16 73 SER A N 1
ATOM 572 C CA . SER A 1 73 ? 21.492 -62.487 -29.275 1.00 29.16 73 SER A CA 1
ATOM 573 C C . SER A 1 73 ? 21.303 -62.945 -27.828 1.00 29.16 73 SER A C 1
ATOM 575 O O . SER A 1 73 ? 22.240 -63.457 -27.218 1.00 29.16 73 SER A O 1
ATOM 577 N N . VAL A 1 74 ? 20.086 -62.806 -27.301 1.00 30.12 74 VAL A N 1
ATOM 578 C CA . VAL A 1 74 ? 19.691 -63.244 -25.954 1.00 30.12 74 VAL A CA 1
ATOM 579 C C . VAL A 1 74 ? 19.129 -64.665 -26.051 1.00 30.12 74 VAL A C 1
ATOM 581 O O . VAL A 1 74 ? 18.132 -64.885 -26.734 1.00 30.12 74 VAL A O 1
ATOM 584 N N . GLY A 1 75 ? 19.786 -65.635 -25.413 1.00 28.41 75 GLY A N 1
ATOM 585 C CA . GLY A 1 75 ? 19.339 -67.027 -25.335 1.00 28.41 75 GLY A CA 1
ATOM 586 C C . GLY A 1 75 ? 18.967 -67.393 -23.901 1.00 28.41 75 GLY A C 1
ATOM 587 O O . GLY A 1 75 ? 19.809 -67.335 -23.013 1.00 28.41 75 GLY A O 1
ATOM 588 N N . SER A 1 76 ? 17.702 -67.755 -23.691 1.00 32.50 76 SER A N 1
ATOM 589 C CA . SER A 1 76 ? 17.190 -68.381 -22.471 1.00 32.50 76 SER A CA 1
ATOM 590 C C . SER A 1 76 ? 17.499 -69.880 -22.515 1.00 32.50 76 SER A C 1
ATOM 592 O O . SER A 1 76 ? 17.133 -70.551 -23.480 1.00 32.50 76 SER A O 1
ATOM 594 N N . GLN A 1 77 ? 18.153 -70.404 -21.479 1.00 31.31 77 GLN A N 1
ATOM 595 C CA . GLN A 1 77 ? 18.172 -71.833 -21.174 1.00 31.31 77 GLN A CA 1
ATOM 596 C C . GLN A 1 77 ? 17.765 -72.009 -19.712 1.00 31.31 77 GLN A C 1
ATOM 598 O O . GLN A 1 77 ? 18.470 -71.589 -18.798 1.00 31.31 77 GLN A O 1
ATOM 603 N N . ALA A 1 78 ? 16.580 -72.582 -19.524 1.00 32.53 78 ALA A N 1
ATOM 604 C CA . ALA A 1 78 ? 16.165 -73.205 -18.284 1.00 32.53 78 ALA A CA 1
ATOM 605 C C . ALA A 1 78 ? 16.577 -74.676 -18.370 1.00 32.53 78 ALA A C 1
ATOM 607 O O . ALA A 1 78 ? 16.158 -75.349 -19.310 1.00 32.53 78 ALA A O 1
ATOM 608 N N . ASP A 1 79 ? 17.353 -75.158 -17.400 1.00 34.38 79 ASP A N 1
ATOM 609 C CA . ASP A 1 79 ? 17.515 -76.590 -17.167 1.00 34.38 79 ASP A CA 1
ATOM 610 C C . ASP A 1 79 ? 16.902 -76.959 -15.817 1.00 34.38 79 ASP A C 1
ATOM 612 O O . ASP A 1 79 ? 17.236 -76.443 -14.750 1.00 34.38 79 ASP A O 1
ATOM 616 N N . THR A 1 80 ? 15.918 -77.838 -15.941 1.00 33.31 80 THR A N 1
ATOM 617 C CA . THR A 1 80 ? 15.059 -78.440 -14.934 1.00 33.31 80 THR A CA 1
ATOM 618 C C . THR A 1 80 ? 15.768 -79.604 -14.244 1.00 33.31 80 THR A C 1
ATOM 620 O O . THR A 1 80 ? 15.989 -80.636 -14.875 1.00 33.31 80 THR A O 1
ATOM 623 N N . ASN A 1 81 ? 16.031 -79.498 -12.940 1.00 40.03 81 ASN A N 1
ATOM 624 C CA . ASN A 1 81 ? 16.327 -80.663 -12.101 1.00 40.03 81 ASN A CA 1
ATOM 625 C C . ASN A 1 81 ? 15.029 -81.160 -11.454 1.00 40.03 81 ASN A C 1
ATOM 627 O O . ASN A 1 81 ? 14.561 -80.614 -10.457 1.00 40.03 81 ASN A O 1
ATOM 631 N N . VAL A 1 82 ? 14.434 -82.184 -12.064 1.00 43.12 82 VAL A N 1
ATOM 632 C CA . VAL A 1 82 ? 13.296 -82.944 -11.531 1.00 43.12 82 VAL A CA 1
ATOM 633 C C . VAL A 1 82 ? 13.842 -83.978 -10.540 1.00 43.12 82 VAL A C 1
ATOM 635 O O . VAL A 1 82 ? 14.684 -84.787 -10.918 1.00 43.12 82 VAL A O 1
ATOM 638 N N . ILE A 1 83 ? 13.390 -83.943 -9.282 1.00 48.81 83 ILE A N 1
ATOM 639 C CA . ILE A 1 83 ? 13.765 -84.914 -8.240 1.00 48.81 83 ILE A CA 1
ATOM 640 C C . ILE A 1 83 ? 12.685 -85.999 -8.156 1.00 48.81 83 ILE A C 1
ATOM 642 O O . ILE A 1 83 ? 11.498 -85.700 -8.023 1.00 48.81 83 ILE A O 1
ATOM 646 N N . ASP A 1 84 ? 13.129 -87.248 -8.262 1.00 46.75 84 ASP A N 1
ATOM 647 C CA . ASP A 1 84 ? 12.351 -88.478 -8.106 1.00 46.75 84 ASP A CA 1
ATOM 648 C C . ASP A 1 84 ? 11.960 -88.692 -6.627 1.00 46.75 84 ASP A C 1
ATOM 650 O O . ASP A 1 84 ? 12.802 -88.573 -5.741 1.00 46.75 84 ASP A O 1
ATOM 654 N N . LEU A 1 85 ? 10.682 -88.975 -6.348 1.00 47.06 85 LEU A N 1
ATOM 655 C CA . LEU A 1 85 ? 10.096 -89.043 -4.996 1.00 47.06 85 LEU A CA 1
ATOM 656 C C . LEU A 1 85 ? 9.689 -90.473 -4.606 1.00 47.06 85 LEU A C 1
ATOM 658 O O . LEU A 1 85 ? 8.579 -90.715 -4.127 1.00 47.06 85 LEU A O 1
ATOM 662 N N . THR A 1 86 ? 10.598 -91.430 -4.775 1.00 49.97 86 THR A N 1
ATOM 663 C CA . THR A 1 86 ? 10.470 -92.763 -4.165 1.00 49.97 86 THR A CA 1
ATOM 664 C C . THR A 1 86 ? 11.792 -93.206 -3.542 1.00 49.97 86 THR A C 1
ATOM 666 O O . THR A 1 86 ? 12.520 -94.015 -4.109 1.00 49.97 86 THR A O 1
ATOM 669 N N . GLY A 1 87 ? 12.103 -92.675 -2.360 1.00 45.94 87 GLY A N 1
ATOM 670 C CA . GLY A 1 87 ? 13.245 -93.082 -1.539 1.00 45.94 87 GLY A CA 1
ATOM 671 C C . GLY A 1 87 ? 13.168 -92.401 -0.177 1.00 45.94 87 GLY A C 1
ATOM 672 O O . GLY A 1 87 ? 13.109 -91.179 -0.097 1.00 45.94 87 GLY A O 1
ATOM 673 N N . ASP A 1 88 ? 13.061 -93.188 0.886 1.00 56.34 88 ASP A N 1
ATOM 674 C CA . ASP A 1 88 ? 12.812 -92.722 2.251 1.00 56.34 88 ASP A CA 1
ATOM 675 C C . ASP A 1 88 ? 14.143 -92.362 2.930 1.00 56.34 88 ASP A C 1
ATOM 677 O O . ASP A 1 88 ? 14.610 -93.087 3.802 1.00 56.34 88 ASP A O 1
ATOM 681 N N . ASP A 1 89 ? 14.782 -91.265 2.506 1.00 55.03 89 ASP A N 1
ATOM 682 C CA . ASP A 1 89 ? 16.082 -90.843 3.039 1.00 55.03 89 ASP A CA 1
ATOM 683 C C . ASP A 1 89 ? 16.016 -89.418 3.615 1.00 55.03 89 ASP A C 1
ATOM 685 O O . ASP A 1 89 ? 15.975 -88.404 2.917 1.00 55.03 89 ASP A O 1
ATOM 689 N N . LYS A 1 90 ? 16.048 -89.336 4.953 1.00 57.06 90 LYS A N 1
ATOM 690 C CA . LYS A 1 90 ? 16.133 -88.094 5.753 1.00 57.06 90 LYS A CA 1
ATOM 691 C C . LYS A 1 90 ? 17.302 -87.170 5.372 1.00 57.06 90 LYS A C 1
ATOM 693 O O . LYS A 1 90 ? 17.288 -85.997 5.753 1.00 57.06 90 LYS A O 1
ATOM 698 N N . ASP A 1 91 ? 18.272 -87.675 4.617 1.00 60.56 91 ASP A N 1
ATOM 699 C CA . ASP A 1 91 ? 19.454 -86.938 4.185 1.00 60.56 91 ASP A CA 1
ATOM 700 C C . ASP A 1 91 ? 19.144 -85.886 3.108 1.00 60.56 91 ASP A C 1
ATOM 702 O O . ASP A 1 91 ? 19.784 -84.833 3.098 1.00 60.56 91 ASP A O 1
ATOM 706 N N . ASP A 1 92 ? 18.116 -86.071 2.272 1.00 57.41 92 ASP A N 1
ATOM 707 C CA . ASP A 1 92 ? 17.778 -85.101 1.218 1.00 57.41 92 ASP A CA 1
ATOM 708 C C . ASP A 1 92 ? 17.108 -83.835 1.765 1.00 57.41 92 ASP A C 1
ATOM 710 O O . ASP A 1 92 ? 17.353 -82.733 1.270 1.00 57.41 92 ASP A O 1
ATOM 714 N N . LEU A 1 93 ? 16.344 -83.952 2.857 1.00 56.47 93 LEU A N 1
ATOM 715 C CA . LEU A 1 93 ? 15.796 -82.791 3.563 1.00 56.47 93 LEU A CA 1
ATOM 716 C C . LEU A 1 93 ? 16.913 -81.979 4.231 1.00 56.47 93 LEU A C 1
ATOM 718 O O . LEU A 1 93 ? 16.916 -80.751 4.158 1.00 56.47 93 LEU A O 1
ATOM 722 N N . GLN A 1 94 ? 17.894 -82.646 4.845 1.00 61.81 94 GLN A N 1
ATOM 723 C CA . GLN A 1 94 ? 19.064 -81.968 5.409 1.00 61.81 94 GLN A CA 1
ATOM 724 C C . GLN A 1 94 ? 19.950 -81.352 4.325 1.00 61.81 94 GLN A C 1
ATOM 726 O O . GLN A 1 94 ? 20.486 -80.264 4.534 1.00 61.81 94 GLN A O 1
ATOM 731 N N . ARG A 1 95 ? 20.042 -81.975 3.147 1.00 66.75 95 ARG A N 1
ATOM 732 C CA . ARG A 1 95 ? 20.753 -81.428 1.988 1.00 66.75 95 ARG A CA 1
ATOM 733 C C . ARG A 1 95 ? 20.045 -80.210 1.395 1.00 66.75 95 ARG A C 1
ATOM 735 O O . ARG A 1 95 ? 20.712 -79.225 1.095 1.00 66.75 95 ARG A O 1
ATOM 742 N N . ALA A 1 96 ? 18.716 -80.229 1.302 1.00 61.41 96 ALA A N 1
ATOM 743 C CA . ALA A 1 96 ? 17.913 -79.085 0.869 1.00 61.41 96 ALA A CA 1
ATOM 744 C C . ALA A 1 96 ? 18.004 -77.910 1.859 1.00 61.41 96 ALA A C 1
ATOM 746 O O . ALA A 1 96 ? 18.184 -76.767 1.447 1.00 61.41 96 ALA A O 1
ATOM 747 N N . ILE A 1 97 ? 17.969 -78.187 3.169 1.00 60.56 97 ILE A N 1
ATOM 748 C CA . ILE A 1 97 ? 18.150 -77.168 4.214 1.00 60.56 97 ILE A CA 1
ATOM 749 C C . ILE A 1 97 ? 19.572 -76.591 4.178 1.00 60.56 97 ILE A C 1
ATOM 751 O O . ILE A 1 97 ? 19.736 -75.378 4.294 1.00 60.56 97 ILE A O 1
ATOM 755 N N . ALA A 1 98 ? 20.597 -77.426 3.980 1.00 70.88 98 ALA A N 1
ATOM 756 C CA . ALA A 1 98 ? 21.979 -76.971 3.840 1.00 70.88 98 ALA A CA 1
ATOM 757 C C . ALA A 1 98 ? 22.166 -76.086 2.598 1.00 70.88 98 ALA A C 1
ATOM 759 O O . ALA A 1 98 ? 22.778 -75.028 2.708 1.00 70.88 98 ALA A O 1
ATOM 760 N N . LEU A 1 99 ? 21.581 -76.463 1.456 1.00 68.31 99 LEU A N 1
ATOM 761 C CA . LEU A 1 99 ? 21.620 -75.670 0.223 1.00 68.31 99 LEU A CA 1
ATOM 762 C C . LEU A 1 99 ? 20.879 -74.330 0.375 1.00 68.31 99 LEU A C 1
ATOM 764 O O . LEU A 1 99 ? 21.420 -73.304 -0.027 1.00 68.31 99 LEU A O 1
ATOM 768 N N . SER A 1 100 ? 19.713 -74.296 1.036 1.00 60.91 100 SER A N 1
ATOM 769 C CA . SER A 1 100 ? 19.017 -73.035 1.357 1.00 60.91 100 SER A CA 1
ATOM 770 C C . SER A 1 100 ? 19.773 -72.158 2.362 1.00 60.91 100 SER A C 1
ATOM 772 O O . SER A 1 100 ? 19.736 -70.934 2.252 1.00 60.91 100 SER A O 1
ATOM 774 N N . LEU A 1 101 ? 20.478 -72.741 3.337 1.00 64.19 101 LEU A N 1
ATOM 775 C CA . LEU A 1 101 ? 21.339 -71.989 4.261 1.00 64.19 101 LEU A CA 1
ATOM 776 C C . LEU A 1 101 ? 22.575 -71.424 3.549 1.00 64.19 101 LEU A C 1
ATOM 778 O O . LEU A 1 101 ? 22.994 -70.306 3.846 1.00 64.19 101 LEU A O 1
ATOM 782 N N . GLU A 1 102 ? 23.135 -72.157 2.585 1.00 63.62 102 GLU A N 1
ATOM 783 C CA . GLU A 1 102 ? 24.263 -71.697 1.775 1.00 63.62 102 GLU A CA 1
ATOM 784 C C . GLU A 1 102 ? 23.842 -70.569 0.817 1.00 63.62 102 GLU A C 1
ATOM 786 O O . GLU A 1 102 ? 24.528 -69.547 0.740 1.00 63.62 102 GLU A O 1
ATOM 791 N N . GLU A 1 103 ? 22.672 -70.684 0.182 1.00 59.84 103 GLU A N 1
ATOM 792 C CA . GLU A 1 103 ? 22.052 -69.640 -0.647 1.00 59.84 103 GLU A CA 1
ATOM 793 C C . GLU A 1 103 ? 21.688 -68.392 0.179 1.00 59.84 103 GLU A C 1
ATOM 795 O O . GLU A 1 103 ? 22.017 -67.273 -0.215 1.00 59.84 103 GLU A O 1
ATOM 800 N N . SER A 1 104 ? 21.150 -68.567 1.393 1.00 50.19 104 SER A N 1
ATOM 801 C CA . SER A 1 104 ? 20.917 -67.470 2.344 1.00 50.19 104 SER A CA 1
ATOM 802 C C . SER A 1 104 ? 22.218 -66.805 2.802 1.00 50.19 104 SER A C 1
ATOM 804 O O . SER A 1 104 ? 22.239 -65.593 3.005 1.00 50.19 104 SER A O 1
ATOM 806 N N . SER A 1 105 ? 23.312 -67.557 2.954 1.00 52.66 105 SER A N 1
ATOM 807 C CA . SER A 1 105 ? 24.615 -67.011 3.354 1.00 52.66 105 SER A CA 1
ATOM 808 C C . SER A 1 105 ? 25.338 -66.276 2.217 1.00 52.66 105 SER A C 1
ATOM 810 O O . SER A 1 105 ? 26.080 -65.329 2.483 1.00 52.66 105 SER A O 1
ATOM 812 N N . ARG A 1 106 ? 25.091 -66.661 0.954 1.00 54.81 106 ARG A N 1
ATOM 813 C CA . ARG A 1 106 ? 25.525 -65.912 -0.237 1.00 54.81 106 ARG A CA 1
ATOM 814 C C . ARG A 1 106 ? 24.718 -64.624 -0.387 1.00 54.81 106 ARG A C 1
ATOM 816 O O . ARG A 1 106 ? 25.325 -63.561 -0.466 1.00 54.81 106 ARG A O 1
ATOM 823 N N . ALA A 1 107 ? 23.393 -64.697 -0.236 1.00 47.47 107 ALA A N 1
ATOM 824 C CA . ALA A 1 107 ? 22.519 -63.523 -0.209 1.00 47.47 107 ALA A CA 1
ATOM 825 C C . ALA A 1 107 ? 22.846 -62.554 0.949 1.00 47.47 107 ALA A C 1
ATOM 827 O O . ALA A 1 107 ? 22.703 -61.347 0.802 1.00 47.47 107 ALA A O 1
ATOM 828 N N . PHE A 1 108 ? 23.342 -63.056 2.088 1.00 41.66 108 PHE A N 1
ATOM 829 C CA . PHE A 1 108 ? 23.759 -62.234 3.235 1.00 41.66 108 PHE A CA 1
ATOM 830 C C . PHE A 1 108 ? 25.190 -61.670 3.116 1.00 41.66 108 PHE A C 1
ATOM 832 O O . PHE A 1 108 ? 25.527 -60.687 3.774 1.00 41.66 108 PHE A O 1
ATOM 839 N N . ARG A 1 109 ? 26.057 -62.259 2.278 1.00 49.28 109 ARG A N 1
ATOM 840 C CA . ARG A 1 109 ? 27.384 -61.692 1.960 1.00 49.28 109 ARG A CA 1
ATOM 841 C C . ARG A 1 109 ? 27.344 -60.687 0.804 1.00 49.28 109 ARG A C 1
ATOM 843 O O . ARG A 1 109 ? 28.245 -59.859 0.724 1.00 49.28 109 ARG A O 1
ATOM 850 N N . GLU A 1 110 ? 26.295 -60.708 -0.018 1.00 47.47 110 GLU A N 1
ATOM 851 C CA . GLU A 1 110 ? 26.026 -59.729 -1.087 1.00 47.47 110 GLU A CA 1
ATOM 852 C C . GLU A 1 110 ? 25.185 -58.516 -0.643 1.00 47.47 110 GLU A C 1
ATOM 854 O O . GLU A 1 110 ? 24.943 -57.620 -1.440 1.00 47.47 110 GLU A O 1
ATOM 859 N N . THR A 1 111 ? 24.823 -58.394 0.642 1.00 47.22 111 THR A N 1
ATOM 860 C CA . THR A 1 111 ? 24.335 -57.121 1.225 1.00 47.22 111 THR A CA 1
ATOM 861 C C . THR A 1 111 ? 25.471 -56.210 1.713 1.00 47.22 111 THR A C 1
ATOM 863 O O . THR A 1 111 ? 25.281 -55.365 2.589 1.00 47.22 111 THR A O 1
ATOM 866 N N . GLY A 1 112 ? 26.677 -56.383 1.171 1.00 50.03 112 GLY A N 1
ATOM 867 C CA . GLY A 1 112 ? 27.661 -55.310 1.096 1.00 50.03 112 GLY A CA 1
ATOM 868 C C . GLY A 1 112 ? 27.364 -54.520 -0.169 1.00 50.03 112 GLY A C 1
ATOM 869 O O . GLY A 1 112 ? 27.307 -55.124 -1.232 1.00 50.03 112 GLY A O 1
ATOM 870 N N . ILE A 1 113 ? 27.134 -53.211 -0.029 1.00 49.44 113 ILE A N 1
ATOM 871 C CA . ILE A 1 113 ? 26.775 -52.290 -1.119 1.00 49.44 113 ILE A CA 1
ATOM 872 C C . ILE A 1 113 ? 27.569 -52.659 -2.375 1.00 49.44 113 ILE A C 1
ATOM 874 O O . ILE A 1 113 ? 28.795 -52.531 -2.370 1.00 49.44 113 ILE A O 1
ATOM 878 N N . THR A 1 114 ? 26.892 -53.156 -3.409 1.00 67.25 114 THR A N 1
ATOM 879 C CA . THR A 1 114 ? 27.570 -53.537 -4.651 1.00 67.25 114 THR A CA 1
ATOM 880 C C . THR A 1 114 ? 28.270 -52.302 -5.231 1.00 67.25 114 THR A C 1
ATOM 882 O O . THR A 1 114 ? 27.781 -51.178 -5.075 1.00 67.25 114 THR A O 1
ATOM 885 N N . ASP A 1 115 ? 29.422 -52.466 -5.895 1.00 62.75 115 ASP A N 1
ATOM 886 C CA . ASP A 1 115 ? 30.144 -51.340 -6.523 1.00 62.75 115 ASP A CA 1
ATOM 887 C C . ASP A 1 115 ? 29.229 -50.534 -7.466 1.00 62.75 115 ASP A C 1
ATOM 889 O O . ASP A 1 115 ? 29.371 -49.317 -7.613 1.00 62.75 115 ASP A O 1
ATOM 893 N N . GLU A 1 116 ? 28.240 -51.213 -8.043 1.00 63.47 116 GLU A N 1
ATOM 894 C CA . GLU A 1 116 ? 27.192 -50.674 -8.899 1.00 63.47 116 GLU A CA 1
ATOM 895 C C . GLU A 1 116 ? 26.181 -49.829 -8.113 1.00 63.47 116 GLU A C 1
ATOM 897 O O . GLU A 1 116 ? 25.931 -48.689 -8.497 1.00 63.47 116 GLU A O 1
ATOM 902 N N . GLU A 1 117 ? 25.663 -50.291 -6.972 1.00 63.84 117 GLU A N 1
ATOM 903 C CA . GLU A 1 117 ? 24.780 -49.484 -6.110 1.00 63.84 117 GLU A CA 1
ATOM 904 C C . GLU A 1 117 ? 25.505 -48.299 -5.467 1.00 63.84 117 GLU A C 1
ATOM 906 O O . GLU A 1 117 ? 24.925 -47.221 -5.304 1.00 63.84 117 GLU A O 1
ATOM 911 N N . GLN A 1 118 ? 26.792 -48.446 -5.153 1.00 68.75 118 GLN A N 1
ATOM 912 C CA . GLN A 1 118 ? 27.634 -47.349 -4.678 1.00 68.75 118 GLN A CA 1
ATOM 913 C C . GLN A 1 118 ? 27.943 -46.341 -5.793 1.00 68.75 118 GLN A C 1
ATOM 915 O O . GLN A 1 118 ? 28.073 -45.144 -5.524 1.00 68.75 118 GLN A O 1
ATOM 920 N N . ALA A 1 119 ? 28.065 -46.793 -7.044 1.00 70.69 119 ALA A N 1
ATOM 921 C CA . ALA A 1 119 ? 28.196 -45.925 -8.210 1.00 70.69 119 ALA A CA 1
ATOM 922 C C . ALA A 1 119 ? 26.876 -45.209 -8.526 1.00 70.69 119 ALA A C 1
ATOM 924 O O . ALA A 1 119 ? 26.891 -44.001 -8.751 1.00 70.69 119 ALA A O 1
ATOM 925 N N . ILE A 1 120 ? 25.736 -45.904 -8.454 1.00 69.25 120 ILE A N 1
ATOM 926 C CA . ILE A 1 120 ? 24.399 -45.316 -8.611 1.00 69.25 120 ILE A CA 1
ATOM 927 C C . ILE A 1 120 ? 24.155 -44.279 -7.515 1.00 69.25 120 ILE A C 1
ATOM 929 O O . ILE A 1 120 ? 23.731 -43.169 -7.820 1.00 69.25 120 ILE A O 1
ATOM 933 N N . SER A 1 121 ? 24.500 -44.585 -6.262 1.00 70.56 121 SER A N 1
ATOM 934 C CA . SER A 1 121 ? 24.384 -43.641 -5.146 1.00 70.56 121 SER A CA 1
ATOM 935 C C . SER A 1 121 ? 25.291 -42.426 -5.339 1.00 70.56 121 SER A C 1
ATOM 937 O O . SER A 1 121 ? 24.839 -41.306 -5.139 1.00 70.56 121 SER A O 1
ATOM 939 N N . ARG A 1 122 ? 26.530 -42.605 -5.822 1.00 75.88 122 ARG A N 1
ATOM 940 C CA . ARG A 1 122 ? 27.438 -41.489 -6.150 1.00 75.88 122 ARG A CA 1
ATOM 941 C C . ARG A 1 122 ? 26.945 -40.636 -7.317 1.00 75.88 122 ARG A C 1
ATOM 943 O O . ARG A 1 122 ? 27.059 -39.418 -7.256 1.00 75.88 122 ARG A O 1
ATOM 950 N N . VAL A 1 123 ? 26.396 -41.242 -8.369 1.00 72.56 123 VAL A N 1
ATOM 951 C CA . VAL A 1 123 ? 25.825 -40.518 -9.519 1.00 72.56 123 VAL A CA 1
ATOM 952 C C . VAL A 1 123 ? 24.547 -39.787 -9.112 1.00 72.56 123 VAL A C 1
ATOM 954 O O . VAL A 1 123 ? 24.349 -38.636 -9.497 1.00 72.56 123 VAL A O 1
ATOM 957 N N . LEU A 1 124 ? 23.704 -40.410 -8.289 1.00 64.94 124 LEU A N 1
ATOM 958 C CA . LEU A 1 124 ? 22.487 -39.804 -7.765 1.00 64.94 124 LEU A CA 1
ATOM 959 C C . LEU A 1 124 ? 22.812 -38.673 -6.785 1.00 64.94 124 LEU A C 1
ATOM 961 O O . LEU A 1 124 ? 22.216 -37.607 -6.880 1.00 64.94 124 LEU A O 1
ATOM 965 N N . GLU A 1 125 ? 23.794 -38.843 -5.900 1.00 71.38 125 GLU A N 1
ATOM 966 C CA . GLU A 1 125 ? 24.291 -37.775 -5.030 1.00 71.38 125 GLU A CA 1
ATOM 967 C C . GLU A 1 125 ? 24.952 -36.653 -5.826 1.00 71.38 125 GLU A C 1
ATOM 969 O O . GLU A 1 125 ? 24.717 -35.493 -5.506 1.00 71.38 125 GLU A O 1
ATOM 974 N N . ALA A 1 126 ? 25.706 -36.953 -6.888 1.00 70.31 126 ALA A N 1
ATOM 975 C CA . ALA A 1 126 ? 26.260 -35.944 -7.787 1.00 70.31 126 ALA A CA 1
ATOM 976 C C . ALA A 1 126 ? 25.150 -35.184 -8.529 1.00 70.31 126 ALA A C 1
ATOM 978 O O . ALA A 1 126 ? 25.204 -33.962 -8.596 1.00 70.31 126 ALA A O 1
ATOM 979 N N . SER A 1 127 ? 24.101 -35.869 -8.994 1.00 58.59 127 SER A N 1
ATOM 980 C CA . SER A 1 127 ? 22.942 -35.249 -9.646 1.00 58.59 127 SER A CA 1
ATOM 981 C C . SER A 1 127 ? 22.077 -34.450 -8.664 1.00 58.59 127 SER A C 1
ATOM 983 O O . SER A 1 127 ? 21.581 -33.376 -8.997 1.00 58.59 127 SER A O 1
ATOM 985 N N . ILE A 1 128 ? 21.929 -34.906 -7.416 1.00 63.69 128 ILE A N 1
ATOM 986 C CA . ILE A 1 128 ? 21.251 -34.166 -6.343 1.00 63.69 128 ILE A CA 1
ATOM 987 C C . ILE A 1 128 ? 22.110 -32.988 -5.878 1.00 63.69 128 ILE A C 1
ATOM 989 O O . ILE A 1 128 ? 21.555 -31.942 -5.560 1.00 63.69 128 ILE A O 1
ATOM 993 N N . ALA A 1 129 ? 23.437 -33.112 -5.843 1.00 63.00 129 ALA A N 1
ATOM 994 C CA . ALA A 1 129 ? 24.361 -32.026 -5.534 1.00 63.00 129 ALA A CA 1
ATOM 995 C C . ALA A 1 129 ? 24.408 -30.998 -6.668 1.00 63.00 129 ALA A C 1
ATOM 997 O O . ALA A 1 129 ? 24.430 -29.808 -6.382 1.00 63.00 129 ALA A O 1
ATOM 998 N N . GLU A 1 130 ? 24.329 -31.426 -7.928 1.00 58.75 130 GLU A N 1
ATOM 999 C CA . GLU A 1 130 ? 24.204 -30.565 -9.105 1.00 58.75 130 GLU A CA 1
ATOM 1000 C C . GLU A 1 130 ? 22.837 -29.874 -9.131 1.00 58.75 130 GLU A C 1
ATOM 1002 O O . GLU A 1 130 ? 22.772 -28.658 -9.298 1.00 58.75 130 GLU A O 1
ATOM 1007 N N . ASN A 1 131 ? 21.743 -30.582 -8.838 1.00 50.66 131 ASN A N 1
ATOM 1008 C CA . ASN A 1 131 ? 20.413 -29.986 -8.690 1.00 50.66 131 ASN A CA 1
ATOM 1009 C C . ASN A 1 131 ? 20.327 -29.063 -7.466 1.00 50.66 131 ASN A C 1
ATOM 1011 O O . ASN A 1 131 ? 19.775 -27.973 -7.564 1.00 50.66 131 ASN A O 1
ATOM 1015 N N . LYS A 1 132 ? 20.936 -29.406 -6.324 1.00 50.97 132 LYS A N 1
ATOM 1016 C CA . LYS A 1 132 ? 21.047 -28.506 -5.162 1.00 50.97 132 LYS A CA 1
ATOM 1017 C C . LYS A 1 132 ? 21.979 -27.331 -5.433 1.00 50.97 132 LYS A C 1
ATOM 1019 O O . LYS A 1 132 ? 21.705 -26.262 -4.913 1.00 50.97 132 LYS A O 1
ATOM 1024 N N . ALA A 1 133 ? 23.036 -27.475 -6.228 1.00 49.50 133 ALA A N 1
ATOM 1025 C CA . ALA A 1 133 ? 23.877 -26.366 -6.683 1.00 49.50 133 ALA A CA 1
ATOM 1026 C C . ALA A 1 133 ? 23.135 -25.483 -7.700 1.00 49.50 133 ALA A C 1
ATOM 1028 O O . ALA A 1 133 ? 23.349 -24.275 -7.739 1.00 49.50 133 ALA A O 1
ATOM 1029 N N . SER A 1 134 ? 22.214 -26.066 -8.469 1.00 46.75 134 SER A N 1
ATOM 1030 C CA . SER A 1 134 ? 21.304 -25.362 -9.377 1.00 46.75 134 SER A CA 1
ATOM 1031 C C . SER A 1 134 ? 20.201 -24.614 -8.624 1.00 46.75 134 SER A C 1
ATOM 1033 O O . SER A 1 134 ? 19.889 -23.486 -8.981 1.00 46.75 134 SER A O 1
ATOM 1035 N N . LEU A 1 135 ? 19.670 -25.177 -7.532 1.00 46.06 135 LEU A N 1
ATOM 1036 C CA . LEU A 1 135 ? 18.702 -24.509 -6.652 1.00 46.06 135 LEU A CA 1
ATOM 1037 C C . LEU A 1 135 ? 19.356 -23.529 -5.656 1.00 46.06 135 LEU A C 1
ATOM 1039 O O . LEU A 1 135 ? 18.730 -22.546 -5.271 1.00 46.06 135 LEU A O 1
ATOM 1043 N N . LYS A 1 136 ? 20.616 -23.750 -5.252 1.00 41.94 136 LYS A N 1
ATOM 1044 C CA . LYS A 1 136 ? 21.434 -22.803 -4.466 1.00 41.94 136 LYS A CA 1
ATOM 1045 C C . LYS A 1 136 ? 22.079 -21.710 -5.321 1.00 41.94 136 LYS A C 1
ATOM 1047 O O . LYS A 1 136 ? 22.729 -20.834 -4.756 1.00 41.94 136 LYS A O 1
ATOM 1052 N N . ARG A 1 137 ? 21.894 -21.710 -6.649 1.00 44.94 137 ARG A N 1
ATOM 1053 C CA . ARG A 1 137 ? 22.197 -20.554 -7.507 1.00 44.94 137 ARG A CA 1
ATOM 1054 C C . ARG A 1 137 ? 21.147 -19.465 -7.274 1.00 44.94 137 ARG A C 1
ATOM 1056 O O . ARG A 1 137 ? 20.294 -19.156 -8.098 1.00 44.94 137 ARG A O 1
ATOM 1063 N N . THR A 1 138 ? 21.235 -18.858 -6.102 1.00 38.47 138 THR A N 1
ATOM 1064 C CA . THR A 1 138 ? 20.662 -17.560 -5.789 1.00 38.47 138 THR A CA 1
ATOM 1065 C C . THR A 1 138 ? 21.257 -16.503 -6.730 1.00 38.47 138 THR A C 1
ATOM 1067 O O . THR A 1 138 ? 22.396 -16.072 -6.592 1.00 38.47 138 THR A O 1
ATOM 1070 N N . HIS A 1 139 ? 20.460 -16.084 -7.713 1.00 41.44 139 HIS A N 1
ATOM 1071 C CA . HIS A 1 139 ? 20.367 -14.714 -8.244 1.00 41.44 139 HIS A CA 1
ATOM 1072 C C . HIS A 1 139 ? 21.637 -14.001 -8.783 1.00 41.44 139 HIS A C 1
ATOM 1074 O O . HIS A 1 139 ? 21.615 -12.787 -8.986 1.00 41.44 139 HIS A O 1
ATOM 1080 N N . THR A 1 140 ? 22.737 -14.695 -9.085 1.00 41.06 140 THR A N 1
ATOM 1081 C CA . THR A 1 140 ? 23.868 -14.061 -9.795 1.00 41.06 140 THR A CA 1
ATOM 1082 C C . THR A 1 140 ? 24.617 -15.040 -10.695 1.00 41.06 140 THR A C 1
ATOM 1084 O O . THR A 1 140 ? 25.827 -15.213 -10.575 1.00 41.06 140 THR A O 1
ATOM 1087 N N . GLU A 1 141 ? 23.929 -15.687 -11.638 1.00 45.84 141 GLU A N 1
ATOM 1088 C CA . GLU A 1 141 ? 24.652 -16.140 -12.828 1.00 45.84 141 GLU A CA 1
ATOM 1089 C C . GLU A 1 141 ? 25.060 -14.895 -13.608 1.00 45.84 141 GLU A C 1
ATOM 1091 O O . GLU A 1 141 ? 24.283 -14.310 -14.364 1.00 45.84 141 GLU A O 1
ATOM 1096 N N . VAL A 1 142 ? 26.287 -14.439 -13.358 1.00 54.06 142 VAL A N 1
ATOM 1097 C CA . VAL A 1 142 ? 26.959 -13.501 -14.246 1.00 54.06 142 VAL A CA 1
ATOM 1098 C C . VAL A 1 142 ? 27.024 -14.207 -15.590 1.00 54.06 142 VAL A C 1
ATOM 1100 O O . VAL A 1 142 ? 27.793 -15.150 -15.763 1.00 54.06 142 VAL A O 1
ATOM 1103 N N . TRP A 1 143 ? 26.155 -13.790 -16.509 1.00 64.38 143 TRP A N 1
ATOM 1104 C CA . TRP A 1 143 ? 26.167 -14.265 -17.881 1.00 64.38 143 TRP A CA 1
ATOM 1105 C C . TRP A 1 143 ? 27.613 -14.193 -18.390 1.00 64.38 143 TRP A C 1
ATOM 1107 O O . TRP A 1 143 ? 28.255 -13.139 -18.309 1.00 64.38 143 TRP A O 1
ATOM 1117 N N . SER A 1 144 ? 28.143 -15.319 -18.857 1.00 71.06 144 SER A N 1
ATOM 1118 C CA . SER A 1 144 ? 29.513 -15.442 -19.343 1.00 71.06 144 SER A CA 1
ATOM 1119 C C . SER A 1 144 ? 29.508 -15.844 -20.813 1.00 71.06 144 SER A C 1
ATOM 1121 O O . SER A 1 144 ? 28.631 -16.564 -21.292 1.00 71.06 144 SER A O 1
ATOM 1123 N N . ASP A 1 145 ? 30.476 -15.318 -21.561 1.00 82.31 145 ASP A N 1
ATOM 1124 C CA . ASP A 1 145 ? 30.671 -15.719 -22.949 1.00 82.31 145 ASP A CA 1
ATOM 1125 C C . ASP A 1 145 ? 31.071 -17.201 -23.008 1.00 82.31 145 ASP A C 1
ATOM 1127 O O . ASP A 1 145 ? 31.908 -17.637 -22.215 1.00 82.31 145 ASP A O 1
ATOM 1131 N N . SER A 1 146 ? 30.531 -17.960 -23.975 1.00 83.88 146 SER A N 1
ATOM 1132 C CA . SER A 1 146 ? 31.044 -19.314 -24.232 1.00 83.88 146 SER A CA 1
ATOM 1133 C C . SER A 1 146 ? 32.547 -19.227 -24.539 1.00 83.88 146 SER A C 1
ATOM 1135 O O . SER A 1 146 ? 32.946 -18.396 -25.366 1.00 83.88 146 SER A O 1
ATOM 1137 N N . PRO A 1 147 ? 33.397 -20.061 -23.911 1.00 84.44 147 PRO A N 1
ATOM 1138 C CA . PRO A 1 147 ? 34.826 -20.079 -24.208 1.00 84.44 147 PRO A CA 1
ATOM 1139 C C . PRO A 1 147 ? 35.108 -20.526 -25.649 1.00 84.44 147 PRO A C 1
ATOM 1141 O O . PRO A 1 147 ? 36.139 -20.163 -26.213 1.00 84.44 147 PRO A O 1
ATOM 1144 N N . ASN A 1 148 ? 34.186 -21.266 -26.272 1.00 87.81 148 ASN A N 1
ATOM 1145 C CA . ASN A 1 148 ? 34.298 -21.671 -27.665 1.00 87.81 148 ASN A CA 1
ATOM 1146 C C . ASN A 1 148 ? 33.791 -20.550 -28.602 1.00 87.81 148 ASN A C 1
ATOM 1148 O O . ASN A 1 148 ? 32.604 -20.208 -28.579 1.00 87.81 148 ASN A O 1
ATOM 1152 N N . PRO A 1 149 ? 34.642 -19.984 -29.479 1.00 86.25 149 PRO A N 1
ATOM 1153 C CA . PRO A 1 149 ? 34.241 -18.913 -30.392 1.00 86.25 149 PRO A CA 1
ATOM 1154 C C . PRO A 1 149 ? 33.204 -19.352 -31.436 1.00 86.25 149 PRO A C 1
ATOM 1156 O O . PRO A 1 149 ? 32.444 -18.510 -31.919 1.00 86.25 149 PRO A O 1
ATOM 1159 N N . HIS A 1 150 ? 33.129 -20.645 -31.770 1.00 88.06 150 HIS A N 1
ATOM 1160 C CA . HIS A 1 150 ? 32.150 -21.155 -32.733 1.00 88.06 150 HIS A CA 1
ATOM 1161 C C . HIS A 1 150 ? 30.712 -21.062 -32.207 1.00 88.06 150 HIS A C 1
ATOM 1163 O O . HIS A 1 150 ? 29.819 -20.683 -32.963 1.00 88.06 150 HIS A O 1
ATOM 1169 N N . ASP A 1 151 ? 30.497 -21.267 -30.905 1.00 89.25 151 ASP A N 1
ATOM 1170 C CA . ASP A 1 151 ? 29.175 -21.151 -30.262 1.00 89.25 151 ASP A CA 1
ATOM 1171 C C . ASP A 1 151 ? 28.646 -19.707 -30.244 1.00 89.25 151 ASP A C 1
ATOM 1173 O O . ASP A 1 151 ? 27.463 -19.444 -30.001 1.00 89.25 151 ASP A O 1
ATOM 1177 N N . ARG A 1 152 ? 29.546 -18.749 -30.489 1.00 90.50 152 ARG A N 1
ATOM 1178 C CA . ARG A 1 152 ? 29.276 -17.309 -30.533 1.00 90.50 152 ARG A CA 1
ATOM 1179 C C . ARG A 1 152 ? 29.051 -16.812 -31.956 1.00 90.50 152 ARG A C 1
ATOM 1181 O O . ARG A 1 152 ? 28.780 -15.623 -32.138 1.00 90.50 152 ARG A O 1
ATOM 1188 N N . LYS A 1 153 ? 29.164 -17.679 -32.966 1.00 93.50 153 LYS A N 1
ATOM 1189 C CA . LYS A 1 153 ? 28.894 -17.335 -34.362 1.00 93.50 153 LYS A CA 1
ATOM 1190 C C . LYS A 1 153 ? 27.384 -17.236 -34.590 1.00 93.50 153 LYS A C 1
ATOM 1192 O O . LYS A 1 153 ? 26.607 -18.053 -34.104 1.00 93.50 153 LYS A O 1
ATOM 1197 N N . ARG A 1 154 ? 26.965 -16.202 -35.316 1.00 94.94 154 ARG A N 1
ATOM 1198 C CA . ARG A 1 154 ? 25.581 -16.026 -35.759 1.00 94.94 154 ARG A CA 1
ATOM 1199 C C . ARG A 1 154 ? 25.258 -17.084 -36.805 1.00 94.94 154 ARG A C 1
ATOM 1201 O O . ARG A 1 154 ? 26.061 -17.324 -37.703 1.00 94.94 154 ARG A O 1
ATOM 1208 N N . ILE A 1 155 ? 24.082 -17.680 -36.682 1.00 92.06 155 ILE A N 1
ATOM 1209 C CA . ILE A 1 155 ? 23.501 -18.510 -37.734 1.00 92.06 155 ILE A CA 1
ATOM 1210 C C . ILE A 1 155 ? 22.853 -17.567 -38.752 1.00 92.06 155 ILE A C 1
ATOM 1212 O O . ILE A 1 155 ? 22.185 -16.607 -38.356 1.00 92.06 155 ILE A O 1
ATOM 1216 N N . ASP A 1 156 ? 23.065 -17.814 -40.043 1.00 88.69 156 ASP A N 1
ATOM 1217 C CA . ASP A 1 156 ? 22.494 -16.984 -41.106 1.00 88.69 156 ASP A CA 1
ATOM 1218 C C . ASP A 1 156 ? 20.968 -16.882 -40.959 1.00 88.69 156 ASP A C 1
ATOM 1220 O O . ASP A 1 156 ? 20.296 -17.833 -40.561 1.00 88.69 156 ASP A O 1
ATOM 1224 N N . ASN A 1 157 ? 20.423 -15.695 -41.234 1.00 86.00 157 ASN A N 1
ATOM 1225 C CA . ASN A 1 157 ? 19.013 -15.326 -41.037 1.00 86.00 157 ASN A CA 1
ATOM 1226 C C . ASN A 1 157 ? 18.489 -15.336 -39.584 1.00 86.00 157 ASN A C 1
ATOM 1228 O O . ASN A 1 157 ? 17.353 -14.920 -39.360 1.00 86.00 157 ASN A O 1
ATOM 1232 N N . CYS A 1 158 ? 19.282 -15.709 -38.573 1.00 90.56 158 CYS A N 1
ATOM 1233 C CA . CYS A 1 158 ? 18.886 -15.507 -37.175 1.00 90.56 158 CYS A CA 1
ATOM 1234 C C . CYS A 1 158 ? 19.122 -14.049 -36.736 1.00 90.56 158 CYS A C 1
ATOM 1236 O O . CYS A 1 158 ? 20.146 -13.471 -37.100 1.00 90.56 158 CYS A O 1
ATOM 1238 N N . PRO A 1 159 ? 18.242 -13.424 -35.932 1.00 92.88 159 PRO A N 1
ATOM 1239 C CA . PRO A 1 159 ? 18.501 -12.109 -35.337 1.00 92.88 159 PRO A CA 1
ATOM 1240 C C . PRO A 1 159 ? 19.718 -12.103 -34.395 1.00 92.88 159 PRO A C 1
ATOM 1242 O O . PRO A 1 159 ? 20.054 -13.120 -33.789 1.00 92.88 159 PRO A O 1
ATOM 1245 N N . VAL A 1 160 ? 20.371 -10.946 -34.249 1.00 95.56 160 VAL A N 1
ATOM 1246 C CA . VAL A 1 160 ? 21.468 -10.751 -33.284 1.00 95.56 160 VAL A CA 1
ATOM 1247 C C . VAL A 1 160 ? 20.892 -10.540 -31.886 1.00 95.56 160 VAL A C 1
ATOM 1249 O O . VAL A 1 160 ? 20.077 -9.645 -31.676 1.00 95.56 160 VAL A O 1
ATOM 1252 N N . GLY A 1 161 ? 21.344 -11.329 -30.913 1.00 94.38 161 GLY A N 1
ATOM 1253 C CA . GLY A 1 161 ? 21.003 -11.153 -29.501 1.00 94.38 161 GLY A CA 1
ATOM 1254 C C . GLY A 1 161 ? 21.749 -9.995 -28.823 1.00 94.38 161 GLY A C 1
ATOM 1255 O O . GLY A 1 161 ? 22.699 -9.429 -29.360 1.00 94.38 161 GLY A O 1
ATOM 1256 N N . LEU A 1 162 ? 21.358 -9.6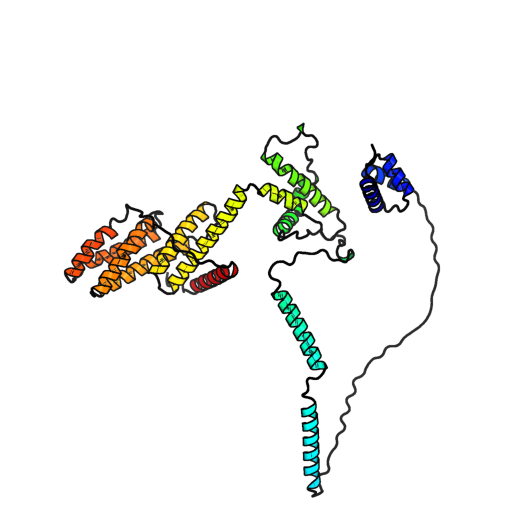74 -27.591 1.00 95.19 162 LEU A N 1
ATOM 1257 C CA . LEU A 1 162 ? 22.091 -8.744 -26.727 1.00 95.19 162 LEU A CA 1
ATOM 1258 C C . LEU A 1 162 ? 22.638 -9.488 -25.512 1.00 95.19 162 LEU A C 1
ATOM 1260 O O . LEU A 1 162 ? 21.935 -10.286 -24.892 1.00 95.19 162 LEU A O 1
ATOM 1264 N N . LYS A 1 163 ? 23.905 -9.233 -25.186 1.00 92.69 163 LYS A N 1
ATOM 1265 C CA . LYS A 1 163 ? 24.560 -9.761 -23.988 1.00 92.69 163 LYS A CA 1
ATOM 1266 C C . LYS A 1 163 ? 23.916 -9.171 -22.727 1.00 92.69 163 LYS A C 1
ATOM 1268 O O . LYS A 1 163 ? 23.711 -7.962 -22.647 1.00 92.69 163 LYS A O 1
ATOM 1273 N N . ASN A 1 164 ? 23.643 -10.007 -21.723 1.00 87.12 164 ASN A N 1
ATOM 1274 C CA . ASN A 1 164 ? 23.154 -9.540 -20.424 1.00 87.12 164 ASN A CA 1
ATOM 1275 C C . ASN A 1 164 ? 24.329 -9.031 -19.573 1.00 87.12 164 ASN A C 1
ATOM 1277 O O . ASN A 1 164 ? 25.082 -9.812 -18.995 1.00 87.12 164 ASN A O 1
ATOM 1281 N N . VAL A 1 165 ? 24.491 -7.712 -19.506 1.00 85.81 165 VAL A N 1
ATOM 1282 C CA . VAL A 1 165 ? 25.605 -7.026 -18.831 1.00 85.81 165 VAL A CA 1
ATOM 1283 C C . VAL A 1 165 ? 25.193 -6.566 -17.431 1.00 85.81 165 VAL A C 1
ATOM 1285 O O . VAL A 1 165 ? 25.035 -5.378 -17.159 1.00 85.81 165 VAL A O 1
ATOM 1288 N N . GLY A 1 166 ? 24.941 -7.535 -16.547 1.00 76.06 166 GLY A N 1
ATOM 1289 C CA . GLY A 1 166 ? 24.601 -7.308 -15.137 1.00 76.06 166 GLY A CA 1
ATOM 1290 C C . GLY A 1 166 ? 23.161 -6.843 -14.906 1.00 76.06 166 GLY A C 1
ATOM 1291 O O . GLY A 1 166 ? 22.903 -5.647 -14.786 1.00 76.06 166 GLY A O 1
ATOM 1292 N N . ASN A 1 167 ? 22.226 -7.794 -14.796 1.00 75.69 167 ASN A N 1
ATOM 1293 C CA . ASN A 1 167 ? 20.795 -7.551 -14.546 1.00 75.69 167 ASN A CA 1
ATOM 1294 C C . ASN A 1 167 ? 20.173 -6.501 -15.492 1.00 75.69 167 ASN A C 1
ATOM 1296 O O . ASN A 1 167 ? 19.319 -5.706 -15.103 1.00 75.69 167 ASN A O 1
ATOM 1300 N N . THR A 1 168 ? 20.602 -6.494 -16.755 1.00 85.12 168 THR A N 1
ATOM 1301 C CA . THR A 1 168 ? 20.169 -5.541 -17.795 1.00 85.12 168 THR A CA 1
ATOM 1302 C C . THR A 1 168 ? 19.255 -6.198 -18.829 1.00 85.12 168 THR A C 1
ATOM 1304 O O . THR A 1 168 ? 19.113 -5.726 -19.958 1.00 85.12 168 THR A O 1
ATOM 1307 N N . CYS A 1 169 ? 18.572 -7.280 -18.445 1.00 86.75 169 CYS A N 1
ATOM 1308 C CA . CYS A 1 169 ? 17.581 -7.946 -19.290 1.00 86.75 169 CYS A CA 1
ATOM 1309 C C . CYS A 1 169 ? 16.438 -7.004 -19.713 1.00 86.75 169 CYS A C 1
ATOM 1311 O O . CYS A 1 169 ? 15.967 -7.103 -20.844 1.00 86.75 169 CYS A O 1
ATOM 1313 N N . TRP A 1 170 ? 16.065 -6.034 -18.868 1.00 87.81 170 TRP A N 1
ATOM 1314 C CA . TRP A 1 170 ? 15.095 -4.982 -19.199 1.00 87.81 170 TRP A CA 1
ATOM 1315 C C . TRP A 1 170 ? 15.518 -4.171 -20.433 1.00 87.81 170 TRP A C 1
ATOM 1317 O O . TRP A 1 170 ? 14.700 -3.912 -21.312 1.00 87.81 170 TRP A O 1
ATOM 1327 N N . PHE A 1 171 ? 16.806 -3.824 -20.540 1.00 91.75 171 PHE A N 1
ATOM 1328 C CA . PHE A 1 171 ? 17.346 -3.082 -21.680 1.00 91.75 171 PHE A CA 1
ATOM 1329 C C . PHE A 1 171 ? 17.262 -3.939 -22.937 1.00 91.75 171 PHE A C 1
ATOM 1331 O O . PHE A 1 171 ? 16.795 -3.483 -23.977 1.00 91.75 171 PHE A O 1
ATOM 1338 N N . SER A 1 172 ? 17.654 -5.208 -22.814 1.00 92.38 172 SER A N 1
ATOM 1339 C CA . SER A 1 172 ? 17.631 -6.152 -23.929 1.00 92.38 172 SER A CA 1
ATOM 1340 C C . SER A 1 172 ? 16.218 -6.335 -24.485 1.00 92.38 172 SER A C 1
ATOM 1342 O O . SER A 1 172 ? 16.029 -6.237 -25.693 1.00 92.38 172 SER A O 1
ATOM 1344 N N . ALA A 1 173 ? 15.222 -6.533 -23.616 1.00 91.19 173 ALA A N 1
ATOM 1345 C CA . ALA A 1 173 ? 13.828 -6.711 -24.017 1.00 91.19 173 ALA A CA 1
ATOM 1346 C C . ALA A 1 173 ? 13.268 -5.477 -24.744 1.00 91.19 173 ALA A C 1
ATOM 1348 O O . ALA A 1 173 ? 12.681 -5.603 -25.820 1.00 91.19 173 ALA A O 1
ATOM 1349 N N . VAL A 1 174 ? 13.493 -4.280 -24.193 1.00 93.75 174 VAL A N 1
ATOM 1350 C CA . VAL A 1 174 ? 13.004 -3.026 -24.784 1.00 93.75 174 VAL A CA 1
ATOM 1351 C C . VAL A 1 174 ? 13.688 -2.746 -26.120 1.00 93.75 174 VAL A C 1
ATOM 1353 O O . VAL A 1 174 ? 13.010 -2.499 -27.114 1.00 93.75 174 VAL A O 1
ATOM 1356 N N . ILE A 1 175 ? 15.020 -2.825 -26.177 1.00 95.75 175 ILE A N 1
ATOM 1357 C CA . ILE A 1 175 ? 15.775 -2.506 -27.392 1.00 95.75 175 ILE A CA 1
ATOM 1358 C C . ILE A 1 175 ? 15.498 -3.501 -28.515 1.00 95.75 175 ILE A C 1
ATOM 1360 O O . ILE A 1 175 ? 15.302 -3.072 -29.648 1.00 95.75 175 ILE A O 1
ATOM 1364 N N . GLN A 1 176 ? 15.416 -4.800 -28.222 1.00 94.12 176 GLN A N 1
ATOM 1365 C CA . GLN A 1 176 ? 15.044 -5.800 -29.228 1.00 94.12 176 GLN A CA 1
ATOM 1366 C C . GLN A 1 176 ? 13.625 -5.557 -29.759 1.00 94.12 176 GLN A C 1
ATOM 1368 O O . GLN A 1 176 ? 13.394 -5.650 -30.961 1.00 94.12 176 GLN A O 1
ATOM 1373 N N . SER A 1 177 ? 12.681 -5.181 -28.891 1.00 95.81 177 SER A N 1
ATOM 1374 C CA . SER A 1 177 ? 11.310 -4.856 -29.311 1.00 95.81 177 SER A CA 1
ATOM 1375 C C . SER A 1 177 ? 11.277 -3.641 -30.241 1.00 95.81 177 SER A C 1
ATOM 1377 O O . SER A 1 177 ? 10.671 -3.697 -31.307 1.00 95.81 177 SER A O 1
ATOM 1379 N N . LEU A 1 178 ? 11.981 -2.565 -29.875 1.00 95.81 178 LEU A N 1
ATOM 1380 C CA . LEU A 1 178 ? 12.067 -1.344 -30.680 1.00 95.81 178 LEU A CA 1
ATOM 1381 C C . LEU A 1 178 ? 12.823 -1.556 -31.996 1.00 95.81 178 LEU A C 1
ATOM 1383 O O . LEU A 1 178 ? 12.430 -1.009 -33.021 1.00 95.81 178 LEU A O 1
ATOM 1387 N N . PHE A 1 179 ? 13.886 -2.361 -31.990 1.00 96.12 179 PHE A N 1
ATOM 1388 C CA . PHE A 1 179 ? 14.663 -2.685 -33.187 1.00 96.12 179 PHE A CA 1
ATOM 1389 C C . PHE A 1 179 ? 13.828 -3.407 -34.251 1.00 96.12 179 PHE A C 1
ATOM 1391 O O . PHE A 1 179 ? 14.033 -3.188 -35.442 1.00 96.12 179 PHE A O 1
ATOM 1398 N N . ASN A 1 180 ? 12.865 -4.231 -33.831 1.00 93.81 180 ASN A N 1
ATOM 1399 C CA . ASN A 1 180 ? 11.969 -4.944 -34.743 1.00 93.81 180 ASN A CA 1
ATOM 1400 C C . ASN A 1 180 ? 10.884 -4.045 -35.366 1.00 93.81 180 ASN A C 1
ATOM 1402 O O . ASN A 1 180 ? 10.177 -4.475 -36.277 1.00 93.81 180 ASN A O 1
ATOM 1406 N N . LEU A 1 181 ? 10.758 -2.789 -34.927 1.00 96.81 181 LEU A N 1
ATOM 1407 C CA . LEU A 1 181 ? 9.911 -1.797 -35.582 1.00 96.81 181 LEU A CA 1
ATOM 1408 C C . LEU A 1 181 ? 10.697 -1.152 -36.732 1.00 96.81 181 LEU A C 1
ATOM 1410 O O . LEU A 1 181 ? 11.521 -0.268 -36.506 1.00 96.81 181 LEU A O 1
ATOM 1414 N N . LEU A 1 182 ? 10.428 -1.576 -37.971 1.00 94.00 182 LEU A N 1
ATOM 1415 C CA . LEU A 1 182 ? 11.213 -1.183 -39.154 1.00 94.00 182 LEU A CA 1
ATOM 1416 C C . LEU A 1 182 ? 11.357 0.337 -39.330 1.00 94.00 182 LEU A C 1
ATOM 1418 O O . LEU A 1 182 ? 12.445 0.815 -39.643 1.00 94.00 182 LEU A O 1
ATOM 1422 N N . GLU A 1 183 ? 10.301 1.118 -39.079 1.00 96.25 183 GLU A N 1
ATOM 1423 C CA . GLU A 1 183 ? 10.393 2.580 -39.196 1.00 96.25 183 GLU A CA 1
ATOM 1424 C C . GLU A 1 183 ? 11.257 3.189 -38.083 1.00 96.25 183 GLU A C 1
ATOM 1426 O O . GLU A 1 183 ? 12.058 4.086 -38.338 1.00 96.25 183 GLU A O 1
ATOM 1431 N N . PHE A 1 184 ? 11.176 2.660 -36.858 1.00 95.94 184 PHE A N 1
ATOM 1432 C CA . PHE A 1 184 ? 12.042 3.095 -35.762 1.00 95.94 184 PHE A CA 1
ATOM 1433 C C . PHE A 1 184 ? 13.507 2.756 -36.054 1.00 95.94 184 PHE A C 1
ATOM 1435 O O . PHE A 1 184 ? 14.386 3.606 -35.913 1.00 95.94 184 PHE A O 1
ATOM 1442 N N . GLN A 1 185 ? 13.765 1.539 -36.538 1.00 96.06 185 GLN A N 1
ATOM 1443 C CA . GLN A 1 185 ? 15.084 1.111 -36.988 1.00 96.06 185 GLN A CA 1
ATOM 1444 C C . GLN A 1 185 ? 15.636 2.047 -38.072 1.00 96.06 185 GLN A C 1
ATOM 1446 O O . GLN A 1 185 ? 16.773 2.511 -37.961 1.00 96.06 185 GLN A O 1
ATOM 1451 N N . ARG A 1 186 ? 14.822 2.385 -39.080 1.00 96.62 186 ARG A N 1
ATOM 1452 C CA . ARG A 1 186 ? 15.191 3.307 -40.161 1.00 96.62 186 ARG A CA 1
ATOM 1453 C C . ARG A 1 186 ? 15.528 4.702 -39.635 1.00 96.62 186 ARG A C 1
ATOM 1455 O O . ARG A 1 186 ? 16.512 5.287 -40.084 1.00 96.62 186 ARG A O 1
ATOM 1462 N N . LEU A 1 187 ? 14.744 5.232 -38.697 1.00 96.88 187 LEU A N 1
ATOM 1463 C CA . LEU A 1 187 ? 14.983 6.544 -38.087 1.00 96.88 187 LEU A CA 1
ATOM 1464 C C . LEU A 1 187 ? 16.293 6.575 -37.291 1.00 96.88 187 LEU A C 1
ATOM 1466 O O . LEU A 1 187 ? 17.075 7.511 -37.439 1.00 96.88 187 LEU A O 1
ATOM 1470 N N . VAL A 1 188 ? 16.559 5.541 -36.490 1.00 96.06 188 VAL A N 1
ATOM 1471 C CA . VAL A 1 188 ? 17.783 5.440 -35.680 1.00 96.06 188 VAL A CA 1
ATOM 1472 C C . VAL A 1 188 ? 19.027 5.287 -36.561 1.00 96.06 188 VAL A C 1
ATOM 1474 O O . VAL A 1 188 ? 20.020 5.981 -36.346 1.00 96.06 188 VAL A O 1
ATOM 1477 N N . LEU A 1 189 ? 18.989 4.417 -37.576 1.00 95.50 189 LEU A N 1
ATOM 1478 C CA . LEU A 1 189 ? 20.139 4.169 -38.456 1.00 95.50 189 LEU A CA 1
ATOM 1479 C C . LEU A 1 189 ? 20.492 5.375 -39.338 1.00 95.50 189 LEU A C 1
ATOM 1481 O O . LEU A 1 189 ? 21.673 5.609 -39.602 1.00 95.50 189 LEU A O 1
ATOM 1485 N N . ASN A 1 190 ? 19.486 6.153 -39.749 1.00 94.75 190 ASN A N 1
ATOM 1486 C CA . ASN A 1 190 ? 19.661 7.359 -40.564 1.00 94.75 190 ASN A CA 1
ATOM 1487 C C . ASN A 1 190 ? 19.820 8.642 -39.736 1.00 94.75 190 ASN A C 1
ATOM 1489 O O . ASN A 1 190 ? 19.909 9.731 -40.304 1.00 94.75 190 ASN A O 1
ATOM 1493 N N . TYR A 1 191 ? 19.858 8.543 -38.406 1.00 90.94 191 TYR A N 1
ATOM 1494 C CA . TYR A 1 191 ? 20.093 9.696 -37.549 1.00 90.94 191 TYR A CA 1
ATOM 1495 C C . TYR A 1 191 ? 21.509 10.250 -37.765 1.00 90.94 191 TYR A C 1
ATOM 1497 O O . TYR A 1 191 ? 22.509 9.556 -37.552 1.00 90.94 191 TYR A O 1
ATOM 1505 N N . SER A 1 192 ? 21.595 11.523 -38.148 1.00 87.75 192 SER A N 1
ATOM 1506 C CA . SER A 1 192 ? 22.855 12.239 -38.366 1.00 87.75 192 SER A CA 1
ATOM 1507 C C . SER A 1 192 ? 23.179 13.111 -37.152 1.00 87.75 192 SER A C 1
ATOM 1509 O O . SER A 1 192 ? 22.601 14.191 -37.019 1.00 87.75 192 SER A O 1
ATOM 1511 N N . PRO A 1 193 ? 24.073 12.670 -36.244 1.00 82.69 193 PRO A N 1
ATOM 1512 C CA . PRO A 1 193 ? 24.469 13.490 -35.109 1.00 82.69 193 PRO A CA 1
ATOM 1513 C C . PRO A 1 193 ? 25.234 14.743 -35.577 1.00 82.69 193 PRO A C 1
ATOM 1515 O O . PRO A 1 193 ? 25.954 14.674 -36.577 1.00 82.69 193 PRO A O 1
ATOM 1518 N N . PRO A 1 194 ? 25.141 15.869 -34.846 1.00 84.00 194 PRO A N 1
ATOM 1519 C CA . PRO A 1 194 ? 25.910 17.075 -35.138 1.00 84.00 194 PRO A CA 1
ATOM 1520 C C . PRO A 1 194 ? 27.417 16.791 -35.174 1.00 84.00 194 PRO A C 1
ATOM 1522 O O . PRO A 1 194 ? 27.973 16.250 -34.218 1.00 84.00 194 PRO A O 1
ATOM 1525 N N . ALA A 1 195 ? 28.076 17.154 -36.277 1.00 73.38 195 ALA A N 1
ATOM 1526 C CA . ALA A 1 195 ? 29.504 16.900 -36.486 1.00 73.38 195 ALA A CA 1
ATOM 1527 C C . ALA A 1 195 ? 30.405 18.011 -35.921 1.00 73.38 195 ALA A C 1
ATOM 1529 O O . ALA A 1 195 ? 31.592 17.790 -35.687 1.00 73.38 195 ALA A O 1
ATOM 1530 N N . ARG A 1 196 ? 29.861 19.219 -35.717 1.00 78.00 196 ARG A N 1
ATOM 1531 C CA . ARG A 1 196 ? 30.603 20.390 -35.235 1.00 78.00 196 ARG A CA 1
ATOM 1532 C C . ARG A 1 196 ? 30.005 20.910 -33.937 1.00 78.00 196 ARG A C 1
ATOM 1534 O O . ARG A 1 196 ? 28.800 20.849 -33.722 1.00 78.00 196 ARG A O 1
ATOM 1541 N N . VAL A 1 197 ? 30.857 21.508 -33.105 1.00 69.50 197 VAL A N 1
ATOM 1542 C CA . VAL A 1 197 ? 30.464 22.110 -31.818 1.00 69.50 197 VAL A CA 1
ATOM 1543 C C . VAL A 1 197 ? 29.386 23.189 -32.000 1.00 69.50 197 VAL A C 1
ATOM 1545 O O . VAL A 1 197 ? 28.498 23.317 -31.165 1.00 69.50 197 VAL A O 1
ATOM 1548 N N . HIS A 1 198 ? 29.416 23.930 -33.113 1.00 72.75 198 HIS A N 1
ATOM 1549 C CA . HIS A 1 198 ? 28.420 24.961 -33.428 1.00 72.75 198 HIS A CA 1
ATOM 1550 C C . HIS A 1 198 ? 27.027 24.408 -33.771 1.00 72.75 198 HIS A C 1
ATOM 1552 O O . HIS A 1 198 ? 26.050 25.140 -33.637 1.00 72.75 198 HIS A O 1
ATOM 1558 N N . ASP A 1 199 ? 26.939 23.133 -34.156 1.00 76.69 199 ASP A N 1
ATOM 1559 C CA . ASP A 1 199 ? 25.692 22.456 -34.531 1.00 76.69 199 ASP A CA 1
ATOM 1560 C C . ASP A 1 199 ? 25.050 21.731 -33.331 1.00 76.69 199 ASP A C 1
ATOM 1562 O O . ASP A 1 199 ? 24.040 21.041 -33.473 1.00 76.69 199 ASP A O 1
ATOM 1566 N N . LEU A 1 200 ? 25.645 21.849 -32.135 1.00 78.50 200 LEU A N 1
ATOM 1567 C CA . LEU A 1 200 ? 25.115 21.222 -30.930 1.00 78.50 200 LEU A CA 1
ATOM 1568 C C . LEU A 1 200 ? 23.746 21.816 -30.558 1.00 78.50 200 LEU A C 1
ATOM 1570 O O . LEU A 1 200 ? 23.562 23.038 -30.613 1.00 78.50 200 LEU A O 1
ATOM 1574 N N . PRO A 1 201 ? 22.796 20.979 -30.103 1.00 76.06 201 PRO A N 1
ATOM 1575 C CA . PRO A 1 201 ? 21.504 21.461 -29.650 1.00 76.06 201 PRO A CA 1
ATOM 1576 C C . PRO A 1 201 ? 21.673 22.452 -28.501 1.00 76.06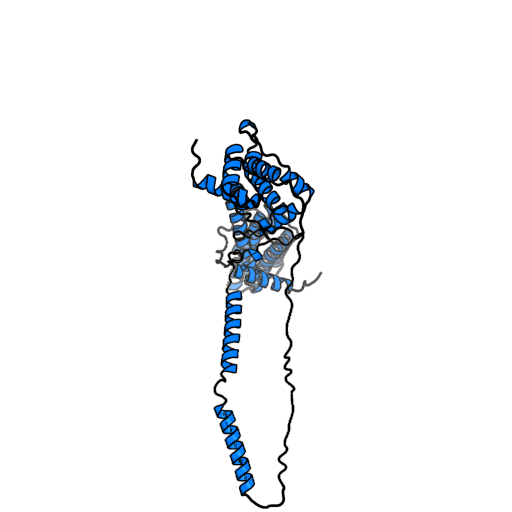 201 PRO A C 1
ATOM 1578 O O . PRO A 1 201 ? 22.330 22.153 -27.502 1.00 76.06 201 PRO A O 1
ATOM 1581 N N . ARG A 1 202 ? 21.032 23.621 -28.614 1.00 76.44 202 ARG A N 1
ATOM 1582 C CA . ARG A 1 202 ? 20.943 24.585 -27.503 1.00 76.44 202 ARG A CA 1
ATOM 1583 C C . ARG A 1 202 ? 20.035 24.081 -26.380 1.00 76.44 202 ARG A C 1
ATOM 1585 O O . ARG A 1 202 ? 20.163 24.515 -25.240 1.00 76.44 202 ARG A O 1
ATOM 1592 N N . ASN A 1 203 ? 19.116 23.171 -26.700 1.00 81.44 203 ASN A N 1
ATOM 1593 C CA . ASN A 1 203 ? 18.225 22.548 -25.736 1.00 81.44 203 ASN A CA 1
ATOM 1594 C C . ASN A 1 203 ? 19.000 21.548 -24.866 1.00 81.44 203 ASN A C 1
ATOM 1596 O O . ASN A 1 203 ? 19.501 20.533 -25.353 1.00 81.44 203 ASN A O 1
ATOM 1600 N N . GLN A 1 204 ? 19.043 21.807 -23.560 1.00 77.88 204 GLN A N 1
ATOM 1601 C CA . GLN A 1 204 ? 19.751 20.980 -22.583 1.00 77.88 204 GLN A CA 1
ATOM 1602 C C . GLN A 1 204 ? 19.289 19.511 -22.595 1.00 77.88 204 GLN A C 1
ATOM 1604 O O . GLN A 1 204 ? 20.102 18.605 -22.403 1.00 77.88 204 GLN A O 1
ATOM 1609 N N . LYS A 1 205 ? 18.000 19.250 -22.865 1.00 76.62 205 LYS A N 1
ATOM 1610 C CA . LYS A 1 205 ? 17.448 17.888 -22.941 1.00 76.62 205 LYS A CA 1
ATOM 1611 C C . LYS A 1 205 ? 17.955 17.137 -24.174 1.00 76.62 205 LYS A C 1
ATOM 1613 O O . LYS A 1 205 ? 18.329 15.974 -24.068 1.00 76.62 205 LYS A O 1
ATOM 1618 N N . GLU A 1 206 ? 17.995 17.800 -25.326 1.00 80.19 206 GLU A N 1
ATOM 1619 C CA . GLU A 1 206 ? 18.525 17.223 -26.570 1.00 80.19 206 GLU A CA 1
ATOM 1620 C C . GLU A 1 206 ? 20.032 16.995 -26.473 1.00 80.19 206 GLU A C 1
ATOM 1622 O O . GLU A 1 206 ? 20.517 15.929 -26.845 1.00 80.19 206 GLU A O 1
ATOM 1627 N N . HIS A 1 207 ? 20.756 17.948 -25.881 1.00 81.69 207 HIS A N 1
ATOM 1628 C CA . HIS A 1 207 ? 22.183 17.819 -25.613 1.00 81.69 207 HIS A CA 1
ATOM 1629 C C . HIS A 1 207 ? 22.489 16.596 -24.733 1.00 81.69 207 HIS A C 1
ATOM 1631 O O . HIS A 1 207 ? 23.382 15.814 -25.048 1.00 81.69 207 HIS A O 1
ATOM 1637 N N . ARG A 1 208 ? 21.699 16.372 -23.672 1.00 81.44 208 ARG A N 1
ATOM 1638 C CA . ARG A 1 208 ? 21.842 15.203 -22.787 1.00 81.44 208 ARG A CA 1
ATOM 1639 C C . ARG A 1 208 ? 21.538 13.873 -23.486 1.00 81.44 208 ARG A C 1
ATOM 1641 O O . ARG A 1 208 ? 22.141 12.861 -23.150 1.00 81.44 208 ARG A O 1
ATOM 1648 N N . ASN A 1 209 ? 20.609 13.859 -24.440 1.00 85.81 209 ASN A N 1
ATOM 1649 C CA . ASN A 1 209 ? 20.198 12.638 -25.142 1.00 85.81 209 ASN A CA 1
ATOM 1650 C C . ASN A 1 209 ? 21.137 12.262 -26.300 1.00 85.81 209 ASN A C 1
ATOM 1652 O O . ASN A 1 209 ? 21.125 11.116 -26.753 1.00 85.81 209 ASN A O 1
ATOM 1656 N N . LEU A 1 210 ? 21.943 13.211 -26.786 1.00 88.19 210 LEU A N 1
ATOM 1657 C CA . LEU A 1 210 ? 22.793 13.030 -27.958 1.00 88.19 210 LEU A CA 1
ATOM 1658 C C . LEU A 1 210 ? 23.769 11.839 -27.843 1.00 88.19 210 LEU A C 1
ATOM 1660 O O . LEU A 1 210 ? 23.800 11.042 -28.785 1.00 88.19 210 LEU A O 1
ATOM 1664 N N . PRO A 1 211 ? 24.495 11.638 -26.721 1.00 90.06 211 PRO A N 1
ATOM 1665 C CA . PRO A 1 211 ? 25.385 10.486 -26.573 1.00 90.06 211 PRO A CA 1
ATOM 1666 C C . PRO A 1 211 ? 24.640 9.152 -26.671 1.00 90.06 211 PRO A C 1
ATOM 1668 O O . PRO A 1 211 ? 25.144 8.198 -27.261 1.00 90.06 211 PRO A O 1
ATOM 1671 N N . PHE A 1 212 ? 23.414 9.086 -26.137 1.00 92.00 212 PHE A N 1
ATOM 1672 C CA . PHE A 1 212 ? 22.610 7.868 -26.194 1.00 92.00 212 PHE A CA 1
ATOM 1673 C C . PHE A 1 212 ? 22.152 7.571 -27.621 1.00 92.00 212 PHE A C 1
ATOM 1675 O O . PHE A 1 212 ? 22.239 6.430 -28.055 1.00 92.00 212 PHE A O 1
ATOM 1682 N N . MET A 1 213 ? 21.721 8.585 -28.377 1.00 92.75 213 MET A N 1
ATOM 1683 C CA . MET A 1 213 ? 21.311 8.397 -29.774 1.00 92.75 213 MET A CA 1
ATOM 1684 C C . MET A 1 213 ? 22.470 7.973 -30.681 1.00 92.75 213 MET A C 1
ATOM 1686 O O . MET A 1 213 ? 22.280 7.130 -31.557 1.00 92.75 213 MET A O 1
ATOM 1690 N N . GLN A 1 214 ? 23.671 8.520 -30.463 1.00 92.38 214 GLN A N 1
ATOM 1691 C CA . GLN A 1 214 ? 24.881 8.091 -31.173 1.00 92.38 214 GLN A CA 1
ATOM 1692 C C . GLN A 1 214 ? 25.185 6.615 -30.902 1.00 92.38 214 GLN A C 1
ATOM 1694 O O . GLN A 1 214 ? 25.398 5.839 -31.833 1.00 92.38 214 GLN A O 1
ATOM 1699 N N . GLU A 1 215 ? 25.144 6.211 -29.635 1.00 95.19 215 GLU A N 1
ATOM 1700 C CA . GLU A 1 215 ? 25.433 4.831 -29.260 1.00 95.19 215 GLU A CA 1
ATOM 1701 C C . GLU A 1 215 ? 24.331 3.857 -29.694 1.00 95.19 215 GLU A C 1
ATOM 1703 O O . GLU A 1 215 ? 24.619 2.753 -30.150 1.00 95.19 215 GLU A O 1
ATOM 1708 N N . LEU A 1 216 ? 23.065 4.273 -29.638 1.00 95.56 216 LEU A N 1
ATOM 1709 C CA . LEU A 1 216 ? 21.940 3.476 -30.117 1.00 95.56 216 LEU A CA 1
ATOM 1710 C C . LEU A 1 216 ? 22.061 3.191 -31.621 1.00 95.56 216 LEU A C 1
ATOM 1712 O O . LEU A 1 216 ? 21.813 2.064 -32.052 1.00 95.56 216 LEU A O 1
ATOM 1716 N N . ARG A 1 217 ? 22.510 4.176 -32.414 1.00 95.56 217 ARG A N 1
ATOM 1717 C CA . ARG A 1 217 ? 22.803 3.996 -33.844 1.00 95.56 217 ARG A CA 1
ATOM 1718 C C . ARG A 1 217 ? 23.920 2.976 -34.080 1.00 95.56 217 ARG A C 1
ATOM 1720 O O . ARG A 1 217 ? 23.778 2.119 -34.957 1.00 95.56 217 ARG A O 1
ATOM 1727 N N . ASN A 1 218 ? 24.996 3.024 -33.293 1.00 95.69 218 ASN A N 1
ATOM 1728 C CA . ASN A 1 218 ? 26.080 2.038 -33.363 1.00 95.69 218 ASN A CA 1
ATOM 1729 C C . ASN A 1 218 ? 25.570 0.632 -33.023 1.00 95.69 218 ASN A C 1
ATOM 1731 O O . ASN A 1 218 ? 25.805 -0.316 -33.775 1.00 95.69 218 ASN A O 1
ATOM 1735 N N . LEU A 1 219 ? 24.806 0.506 -31.935 1.00 97.19 219 LEU A N 1
ATOM 1736 C CA . LEU A 1 219 ? 24.227 -0.761 -31.501 1.00 97.19 219 LEU A CA 1
ATOM 1737 C C . LEU A 1 219 ? 23.297 -1.354 -32.568 1.00 97.19 219 LEU A C 1
ATOM 1739 O O . LEU A 1 219 ? 23.415 -2.534 -32.888 1.00 97.19 219 LEU A O 1
ATOM 1743 N N . PHE A 1 220 ? 22.428 -0.542 -33.178 1.00 97.56 220 PHE A N 1
ATOM 1744 C CA . PHE A 1 220 ? 21.532 -0.989 -34.252 1.00 97.56 220 PHE A CA 1
ATOM 1745 C C . PHE A 1 220 ? 22.320 -1.443 -35.482 1.00 97.56 220 PHE A C 1
ATOM 1747 O O . PHE A 1 220 ? 21.997 -2.472 -36.072 1.00 97.56 220 PHE A O 1
ATOM 1754 N N . SER A 1 221 ? 23.393 -0.732 -35.833 1.00 96.31 221 SER A N 1
ATOM 1755 C CA . SER A 1 221 ? 24.273 -1.112 -36.945 1.00 96.31 221 SER A CA 1
ATOM 1756 C C . SER A 1 221 ? 24.917 -2.483 -36.702 1.00 96.31 221 SER A C 1
ATOM 1758 O O . SER A 1 221 ? 24.954 -3.326 -37.600 1.00 96.31 221 SER A O 1
ATOM 1760 N N . LEU A 1 222 ? 25.349 -2.754 -35.466 1.00 97.00 222 LEU A N 1
ATOM 1761 C CA . LEU A 1 222 ? 25.861 -4.064 -35.061 1.00 97.00 222 LEU A CA 1
ATOM 1762 C C . LEU A 1 222 ? 24.770 -5.143 -35.082 1.00 97.00 222 LEU A C 1
ATOM 1764 O O . LEU A 1 222 ? 25.032 -6.261 -35.520 1.00 97.00 222 LEU A O 1
ATOM 1768 N N . MET A 1 223 ? 23.547 -4.833 -34.654 1.00 96.00 223 MET A N 1
ATOM 1769 C CA . MET A 1 223 ? 22.429 -5.784 -34.694 1.00 96.00 223 MET A CA 1
ATOM 1770 C C . MET A 1 223 ? 22.025 -6.163 -36.127 1.00 96.00 223 MET A C 1
ATOM 1772 O O . MET A 1 223 ? 21.609 -7.296 -36.368 1.00 96.00 223 MET A O 1
ATOM 1776 N N . VAL A 1 224 ? 22.197 -5.254 -37.091 1.00 94.69 224 VAL A N 1
ATOM 1777 C CA . VAL A 1 224 ? 22.014 -5.551 -38.518 1.00 94.69 224 VAL A CA 1
ATOM 1778 C C . VAL A 1 224 ? 23.174 -6.404 -39.044 1.00 94.69 224 VAL A C 1
ATOM 1780 O O . VAL A 1 224 ? 22.948 -7.504 -39.554 1.00 94.69 224 VAL A O 1
ATOM 1783 N N . GLY A 1 225 ? 24.415 -5.925 -38.903 1.00 94.25 225 GLY A N 1
ATOM 1784 C CA . GLY A 1 225 ? 25.566 -6.436 -39.661 1.00 94.25 225 GLY A CA 1
ATOM 1785 C C . GLY A 1 225 ? 26.474 -7.447 -38.954 1.00 94.25 225 GLY A C 1
ATOM 1786 O O . GLY A 1 225 ? 27.350 -8.029 -39.592 1.00 94.25 225 GLY A O 1
ATOM 1787 N N . SER A 1 226 ? 26.320 -7.671 -37.647 1.00 95.31 226 SER A N 1
ATOM 1788 C CA . SER A 1 226 ? 27.229 -8.553 -36.907 1.00 95.31 226 SER A CA 1
ATOM 1789 C C . SER A 1 226 ? 27.087 -10.015 -37.337 1.00 95.31 226 SER A C 1
ATOM 1791 O O . SER A 1 226 ? 25.979 -10.539 -37.476 1.00 95.31 226 SER A O 1
ATOM 1793 N N . LYS A 1 227 ? 28.234 -10.695 -37.468 1.00 94.56 227 LYS A N 1
ATOM 1794 C CA . LYS A 1 227 ? 28.348 -12.158 -37.627 1.00 94.56 227 LYS A CA 1
ATOM 1795 C C . LYS A 1 227 ? 28.382 -12.899 -36.284 1.00 94.56 227 LYS A C 1
ATOM 1797 O O . LYS A 1 227 ? 28.575 -14.113 -36.259 1.00 94.56 227 LYS A O 1
ATOM 1802 N N . ARG A 1 228 ? 28.241 -12.190 -35.159 1.00 94.19 228 ARG A N 1
ATOM 1803 C CA . ARG A 1 228 ? 28.172 -12.778 -33.812 1.00 94.19 228 ARG A CA 1
ATOM 1804 C C . ARG A 1 228 ? 26.723 -13.035 -33.418 1.00 94.19 228 ARG A C 1
ATOM 1806 O O . ARG A 1 228 ? 25.841 -12.242 -33.735 1.00 94.19 228 ARG A O 1
ATOM 1813 N N . LYS A 1 229 ? 26.497 -14.126 -32.688 1.00 94.69 229 LYS A N 1
ATOM 1814 C CA . LYS A 1 229 ? 25.193 -14.535 -32.149 1.00 94.69 229 LYS A CA 1
ATOM 1815 C C . LYS A 1 229 ? 24.559 -13.437 -31.292 1.00 94.69 229 LYS A C 1
ATOM 1817 O O . LYS A 1 229 ? 23.341 -13.319 -31.255 1.00 94.69 229 LYS A O 1
ATOM 1822 N N . TYR A 1 230 ? 25.379 -12.634 -30.621 1.00 94.75 230 TYR A N 1
ATOM 1823 C CA . TYR A 1 230 ? 24.958 -11.501 -29.809 1.00 94.75 230 TYR A CA 1
ATOM 1824 C C . TYR A 1 230 ? 26.029 -10.401 -29.806 1.00 94.75 230 TYR A C 1
ATOM 1826 O O . TYR A 1 230 ? 27.200 -10.653 -30.109 1.00 94.75 230 TYR A O 1
ATOM 1834 N N . VAL A 1 231 ? 25.629 -9.182 -29.449 1.00 95.94 231 VAL A N 1
ATOM 1835 C CA . VAL A 1 231 ? 26.513 -8.013 -29.298 1.00 95.94 231 VAL A CA 1
ATOM 1836 C C . VAL A 1 231 ? 26.442 -7.461 -27.875 1.00 95.94 231 VAL A C 1
ATOM 1838 O O . VAL A 1 231 ? 25.511 -7.766 -27.129 1.00 95.94 231 VAL A O 1
ATOM 1841 N N . ASP A 1 232 ? 27.460 -6.700 -27.480 1.00 93.94 232 ASP A N 1
ATOM 1842 C CA . ASP A 1 232 ? 27.602 -6.161 -26.128 1.00 93.94 232 ASP A CA 1
ATOM 1843 C C . ASP A 1 232 ? 26.983 -4.752 -26.035 1.00 93.94 232 ASP A C 1
ATOM 1845 O O . ASP A 1 232 ? 27.487 -3.838 -26.690 1.00 93.94 232 ASP A O 1
ATOM 1849 N N . PRO A 1 233 ? 25.904 -4.548 -25.253 1.00 95.62 233 PRO A N 1
ATOM 1850 C CA . PRO A 1 233 ? 25.262 -3.246 -25.114 1.00 95.62 233 PRO A CA 1
ATOM 1851 C C . PRO A 1 233 ? 25.847 -2.382 -23.981 1.00 95.62 233 PRO A C 1
ATOM 1853 O O . PRO A 1 233 ? 25.239 -1.366 -23.645 1.00 95.62 233 PRO A O 1
ATOM 1856 N N . SER A 1 234 ? 26.976 -2.760 -23.360 1.00 93.75 234 SER A N 1
ATOM 1857 C CA . SER A 1 234 ? 27.515 -2.097 -22.156 1.00 93.75 234 SER A CA 1
ATOM 1858 C C . SER A 1 234 ? 27.583 -0.581 -22.292 1.00 93.75 234 SER A C 1
ATOM 1860 O O . SER A 1 234 ? 27.097 0.131 -21.417 1.00 93.75 234 SER A O 1
ATOM 1862 N N . ARG A 1 235 ? 28.087 -0.072 -23.422 1.00 93.56 235 ARG A N 1
ATOM 1863 C CA . ARG A 1 235 ? 28.230 1.370 -23.641 1.00 93.56 235 ARG A CA 1
ATOM 1864 C C . ARG A 1 235 ? 26.886 2.101 -23.680 1.00 93.56 235 ARG A C 1
ATOM 1866 O O . ARG A 1 235 ? 26.738 3.144 -23.045 1.00 93.56 235 ARG A O 1
ATOM 1873 N N . ALA A 1 236 ? 25.891 1.540 -24.368 1.00 93.31 236 ALA A N 1
ATOM 1874 C CA . ALA A 1 236 ? 24.541 2.101 -24.417 1.00 93.31 236 ALA A CA 1
ATOM 1875 C C . ALA A 1 236 ? 23.890 2.103 -23.027 1.00 93.31 236 ALA A C 1
ATOM 1877 O O . ALA A 1 236 ? 23.260 3.083 -22.630 1.00 93.31 236 ALA A O 1
ATOM 1878 N N . VAL A 1 237 ? 24.083 1.019 -22.271 1.00 90.81 237 VAL A N 1
ATOM 1879 C CA . VAL A 1 237 ? 23.586 0.874 -20.899 1.00 90.81 237 VAL A CA 1
ATOM 1880 C C . VAL A 1 237 ? 24.256 1.872 -19.953 1.00 90.81 237 VAL A C 1
ATOM 1882 O O . VAL A 1 237 ? 23.567 2.456 -19.122 1.00 90.81 237 VAL A O 1
ATOM 1885 N N . GLU A 1 238 ? 25.567 2.086 -20.057 1.00 90.12 238 GLU A N 1
ATOM 1886 C CA . GLU A 1 238 ? 26.311 3.067 -19.255 1.00 90.12 238 GLU A CA 1
ATOM 1887 C C . GLU A 1 238 ? 25.808 4.489 -19.492 1.00 90.12 238 GLU A C 1
ATOM 1889 O O . GLU A 1 238 ? 25.445 5.172 -18.537 1.00 90.12 238 GLU A O 1
ATOM 1894 N N . ILE A 1 239 ? 25.706 4.907 -20.757 1.00 90.00 239 ILE A N 1
ATOM 1895 C CA . ILE A 1 239 ? 25.212 6.241 -21.121 1.00 90.00 239 ILE A CA 1
ATOM 1896 C C . ILE A 1 239 ? 23.778 6.436 -20.627 1.00 90.00 239 ILE A C 1
ATOM 1898 O O . ILE A 1 239 ? 23.434 7.490 -20.094 1.00 90.00 239 ILE A O 1
ATOM 1902 N N . LEU A 1 240 ? 22.934 5.416 -20.787 1.00 85.44 240 LEU A N 1
ATOM 1903 C CA . LEU A 1 240 ? 21.550 5.473 -20.340 1.00 85.44 240 LEU A CA 1
ATOM 1904 C C . LEU A 1 240 ? 21.461 5.561 -18.812 1.00 85.44 240 LEU A C 1
ATOM 1906 O O . LEU A 1 240 ? 20.703 6.375 -18.292 1.00 85.44 240 LEU A O 1
ATOM 1910 N N . LYS A 1 241 ? 22.269 4.777 -18.086 1.00 80.25 241 LYS A N 1
ATOM 1911 C CA . LYS A 1 241 ? 22.392 4.886 -16.627 1.00 80.25 241 LYS A CA 1
ATOM 1912 C C . LYS A 1 241 ? 22.801 6.302 -16.237 1.00 80.25 241 LYS A C 1
ATOM 1914 O O . LYS A 1 241 ? 22.131 6.884 -15.396 1.00 80.25 241 LYS A O 1
ATOM 1919 N N . ASP A 1 242 ? 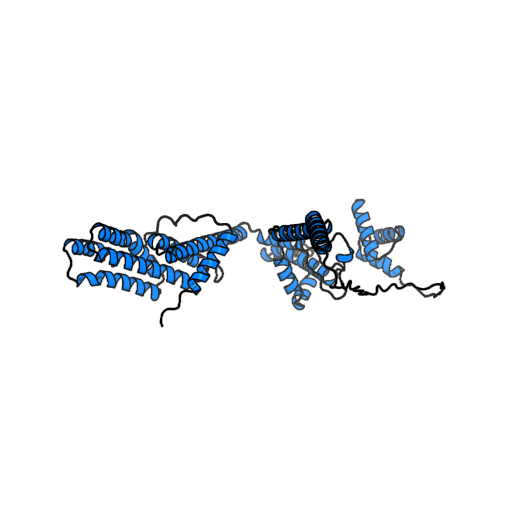23.821 6.872 -16.873 1.00 79.56 242 ASP A N 1
ATOM 1920 C CA . ASP A 1 242 ? 24.283 8.241 -16.615 1.00 79.56 242 ASP A CA 1
ATOM 1921 C C . ASP A 1 242 ? 23.211 9.299 -16.910 1.00 79.56 242 ASP A C 1
ATOM 1923 O O . ASP A 1 242 ? 23.048 10.244 -16.141 1.00 79.56 242 ASP A O 1
ATOM 1927 N N . ALA A 1 243 ? 22.408 9.116 -17.959 1.00 74.44 243 ALA A N 1
ATOM 1928 C CA . ALA A 1 243 ? 21.279 9.996 -18.260 1.00 74.44 243 ALA A CA 1
ATOM 1929 C C . ALA A 1 243 ? 20.171 9.942 -17.188 1.00 74.44 243 ALA A C 1
ATOM 1931 O O . ALA A 1 243 ? 19.455 10.929 -17.001 1.00 74.44 243 ALA A O 1
ATOM 1932 N N . PHE A 1 244 ? 20.048 8.815 -16.477 1.00 64.62 244 PHE A N 1
ATOM 1933 C CA . PHE A 1 244 ? 19.147 8.627 -15.336 1.00 64.62 244 PHE A CA 1
ATOM 1934 C C . PHE A 1 244 ? 19.800 8.907 -13.971 1.00 64.62 244 PHE A C 1
ATOM 1936 O O . PHE A 1 244 ? 19.095 8.925 -12.965 1.00 64.62 244 PHE A O 1
ATOM 1943 N N . LYS A 1 245 ? 21.112 9.175 -13.916 1.00 62.19 245 LYS A N 1
ATOM 1944 C CA . LYS A 1 245 ? 21.857 9.526 -12.692 1.00 62.19 245 LYS A CA 1
ATOM 1945 C C . LYS A 1 245 ? 21.601 10.959 -12.206 1.00 62.19 245 LYS A C 1
ATOM 1947 O O . LYS A 1 245 ? 22.411 11.470 -11.436 1.00 62.19 245 LYS A O 1
ATOM 1952 N N . SER A 1 246 ? 20.510 11.639 -12.583 1.00 57.88 246 SER A N 1
ATOM 1953 C CA . SER A 1 246 ? 20.093 12.775 -11.751 1.00 57.88 246 SER A CA 1
ATOM 1954 C C . SER A 1 246 ? 19.832 12.205 -10.360 1.00 57.88 246 SER A C 1
ATOM 1956 O O . SER A 1 246 ? 18.867 11.470 -10.155 1.00 57.88 246 SER A O 1
ATOM 1958 N N . THR A 1 247 ? 20.757 12.470 -9.435 1.00 59.47 247 THR A N 1
ATOM 1959 C CA . THR A 1 247 ? 20.826 11.853 -8.106 1.00 59.47 247 THR A CA 1
ATOM 1960 C C . THR A 1 247 ? 19.469 11.911 -7.410 1.00 59.47 247 THR A C 1
ATOM 1962 O O . THR A 1 247 ? 19.031 10.939 -6.808 1.00 59.47 247 THR A O 1
ATOM 1965 N N . GLU A 1 248 ? 18.750 13.008 -7.626 1.00 65.12 248 GLU A N 1
ATOM 1966 C CA . GLU A 1 248 ? 17.398 13.260 -7.152 1.00 65.12 248 GLU A CA 1
ATOM 1967 C C . GLU A 1 248 ? 16.344 12.294 -7.726 1.00 65.12 248 GLU A C 1
ATOM 1969 O O . GLU A 1 248 ? 15.567 11.722 -6.974 1.00 65.12 248 GLU A O 1
ATOM 1974 N N . SER A 1 249 ? 16.327 12.023 -9.035 1.00 67.12 249 SER A N 1
ATOM 1975 C CA . SER A 1 249 ? 15.286 11.184 -9.655 1.00 67.12 249 SER A CA 1
ATOM 1976 C C . SER A 1 249 ? 15.415 9.706 -9.279 1.00 67.12 249 SER A C 1
ATOM 1978 O O . SER A 1 249 ? 14.409 9.048 -9.012 1.00 67.12 249 SER A O 1
ATOM 1980 N N . GLN A 1 250 ? 16.643 9.180 -9.209 1.00 66.62 250 GLN A N 1
ATOM 1981 C CA . GLN A 1 250 ? 16.876 7.829 -8.689 1.00 66.62 250 GLN A CA 1
ATOM 1982 C C . GLN A 1 250 ? 16.560 7.737 -7.194 1.00 66.62 250 GLN A C 1
ATOM 1984 O O . GLN A 1 250 ? 15.945 6.761 -6.763 1.00 66.62 250 GLN A O 1
ATOM 1989 N N . GLN A 1 251 ? 16.944 8.741 -6.399 1.00 74.88 251 GLN A N 1
ATOM 1990 C CA . GLN A 1 251 ? 16.633 8.773 -4.969 1.00 74.88 251 GLN A CA 1
ATOM 1991 C C . GLN A 1 251 ? 15.128 8.821 -4.712 1.00 74.88 251 GLN A C 1
ATOM 1993 O O . GLN A 1 251 ? 14.658 8.058 -3.871 1.00 74.88 251 GLN A O 1
ATOM 1998 N N . ILE A 1 252 ? 14.378 9.633 -5.465 1.00 83.38 252 ILE A N 1
ATOM 1999 C CA . ILE A 1 252 ? 12.914 9.700 -5.390 1.00 83.38 252 ILE A CA 1
ATOM 2000 C C . ILE A 1 252 ? 12.309 8.340 -5.716 1.00 83.38 252 ILE A C 1
ATOM 2002 O O . ILE A 1 252 ? 11.507 7.842 -4.938 1.00 83.38 252 ILE A O 1
ATOM 2006 N N . TRP A 1 253 ? 12.731 7.688 -6.804 1.00 84.69 253 TRP A N 1
ATOM 2007 C CA . TRP A 1 253 ? 12.170 6.384 -7.163 1.00 84.69 253 TRP A CA 1
ATOM 2008 C C . TRP A 1 253 ? 12.465 5.315 -6.103 1.00 84.69 253 TRP A C 1
ATOM 2010 O O . TRP A 1 253 ? 11.583 4.550 -5.718 1.00 84.69 253 TRP A O 1
ATOM 2020 N N . HIS A 1 254 ? 13.695 5.276 -5.583 1.00 83.31 254 HIS A N 1
ATOM 2021 C CA . HIS A 1 254 ? 14.046 4.365 -4.496 1.00 83.31 254 HIS A CA 1
ATOM 2022 C C . HIS A 1 254 ? 13.303 4.688 -3.197 1.00 83.31 254 HIS A C 1
ATOM 2024 O O . HIS A 1 254 ? 12.973 3.760 -2.459 1.00 83.31 254 HIS A O 1
ATOM 2030 N N . GLN A 1 255 ? 13.038 5.964 -2.911 1.00 88.56 255 GLN A N 1
ATOM 2031 C CA . GLN A 1 255 ? 12.230 6.373 -1.767 1.00 88.56 255 GLN A CA 1
ATOM 2032 C C . GLN A 1 255 ? 10.770 5.964 -1.954 1.00 88.56 255 GLN A C 1
ATOM 2034 O O . GLN A 1 255 ? 10.210 5.346 -1.061 1.00 88.56 255 GLN A O 1
ATOM 2039 N N . ASP A 1 256 ? 10.181 6.208 -3.123 1.00 90.69 256 ASP A N 1
ATOM 2040 C CA . ASP A 1 256 ? 8.814 5.795 -3.441 1.00 90.69 256 ASP A CA 1
ATOM 2041 C C . ASP A 1 256 ? 8.661 4.272 -3.335 1.00 90.69 256 ASP A C 1
ATOM 2043 O O . ASP A 1 256 ? 7.693 3.782 -2.758 1.00 90.69 256 ASP A O 1
ATOM 2047 N N . TYR A 1 257 ? 9.646 3.504 -3.814 1.00 91.56 257 TYR A N 1
ATOM 2048 C CA . TYR A 1 257 ? 9.641 2.050 -3.657 1.00 91.56 257 TYR A CA 1
ATOM 2049 C C . TYR A 1 257 ? 9.798 1.609 -2.193 1.00 91.56 257 TYR A C 1
ATOM 2051 O O . TYR A 1 257 ? 9.167 0.635 -1.778 1.00 91.56 257 TYR A O 1
ATOM 2059 N N . ARG A 1 258 ? 10.604 2.313 -1.383 1.00 92.62 258 ARG A N 1
ATOM 2060 C CA . ARG A 1 258 ? 10.666 2.075 0.070 1.00 92.62 258 ARG A CA 1
ATOM 2061 C C . ARG A 1 258 ? 9.316 2.348 0.730 1.00 92.62 258 ARG A C 1
ATOM 2063 O O . ARG A 1 258 ? 8.825 1.466 1.424 1.00 92.62 258 ARG A O 1
ATOM 2070 N N . ASN A 1 259 ? 8.682 3.478 0.426 1.00 94.75 259 ASN A N 1
ATOM 2071 C CA . ASN A 1 259 ? 7.364 3.835 0.951 1.00 94.75 259 ASN A CA 1
ATOM 2072 C C . ASN A 1 259 ? 6.300 2.802 0.547 1.00 94.75 259 ASN A C 1
ATOM 2074 O O . ASN A 1 259 ? 5.484 2.402 1.373 1.00 94.75 259 ASN A O 1
ATOM 2078 N N . PHE A 1 260 ? 6.327 2.311 -0.698 1.00 96.56 260 PHE A N 1
ATOM 2079 C CA . PHE A 1 260 ? 5.462 1.215 -1.144 1.00 96.56 260 PHE A CA 1
ATOM 2080 C C . PHE A 1 260 ? 5.677 -0.053 -0.312 1.00 96.56 260 PHE A C 1
ATOM 2082 O O . PHE A 1 260 ? 4.714 -0.672 0.148 1.00 96.56 260 PHE A O 1
ATOM 2089 N N . ARG A 1 261 ? 6.935 -0.440 -0.072 1.00 96.38 261 ARG A N 1
ATOM 2090 C CA . ARG A 1 261 ? 7.251 -1.603 0.767 1.00 96.38 261 ARG A CA 1
ATOM 2091 C C . ARG A 1 261 ? 6.763 -1.414 2.199 1.00 96.38 261 ARG A C 1
ATOM 2093 O O . ARG A 1 261 ? 6.118 -2.314 2.717 1.00 96.38 261 ARG A O 1
ATOM 2100 N N . GLU A 1 262 ? 7.018 -0.266 2.813 1.00 95.75 262 GLU A N 1
ATOM 2101 C CA . GLU A 1 262 ? 6.557 0.054 4.170 1.00 95.75 262 GLU A CA 1
ATOM 2102 C C . GLU A 1 262 ? 5.027 0.028 4.265 1.00 95.75 262 GLU A C 1
ATOM 2104 O O . GLU A 1 262 ? 4.476 -0.644 5.134 1.00 95.75 262 GLU A O 1
ATOM 2109 N N . THR A 1 263 ? 4.332 0.636 3.301 1.00 97.00 263 THR A N 1
ATOM 2110 C CA . THR A 1 263 ? 2.862 0.587 3.184 1.00 97.00 263 THR A CA 1
ATOM 2111 C C . THR A 1 263 ? 2.354 -0.851 3.067 1.00 97.00 263 THR A C 1
ATOM 2113 O O . THR A 1 263 ? 1.375 -1.225 3.710 1.00 97.00 263 THR A O 1
ATOM 2116 N N . THR A 1 264 ? 3.055 -1.692 2.300 1.00 97.44 264 THR A N 1
ATOM 2117 C CA . THR A 1 264 ? 2.742 -3.125 2.186 1.00 97.44 264 THR A CA 1
ATOM 2118 C C . THR A 1 264 ? 2.893 -3.834 3.531 1.00 97.44 264 THR A C 1
ATOM 2120 O O . THR A 1 264 ? 2.065 -4.672 3.875 1.00 97.44 264 THR A O 1
ATOM 2123 N N . ILE A 1 265 ? 3.920 -3.495 4.316 1.00 97.19 265 ILE A N 1
ATOM 2124 C CA . ILE A 1 265 ? 4.128 -4.077 5.646 1.00 97.19 265 ILE A CA 1
ATOM 2125 C C . ILE A 1 265 ? 3.013 -3.653 6.607 1.00 97.19 265 ILE A C 1
ATOM 2127 O O . ILE A 1 265 ? 2.495 -4.511 7.327 1.00 97.19 265 ILE A O 1
ATOM 2131 N N . TYR A 1 266 ? 2.623 -2.372 6.597 1.00 97.62 266 TYR A N 1
ATOM 2132 C CA . TYR A 1 266 ? 1.478 -1.884 7.370 1.00 97.62 266 TYR A CA 1
ATOM 2133 C C . TYR A 1 266 ? 0.211 -2.663 7.017 1.00 97.62 266 TYR A C 1
ATOM 2135 O O . TYR A 1 266 ? -0.408 -3.254 7.897 1.00 97.62 266 TYR A O 1
ATOM 2143 N N . MET A 1 267 ? -0.121 -2.748 5.727 1.00 97.50 267 MET A N 1
ATOM 2144 C CA . MET A 1 267 ? -1.297 -3.472 5.246 1.00 97.50 267 MET A CA 1
ATOM 2145 C C . MET A 1 267 ? -1.284 -4.941 5.681 1.00 97.50 267 MET A C 1
ATOM 2147 O O . MET A 1 267 ? -2.233 -5.407 6.302 1.00 97.50 267 MET A O 1
ATOM 2151 N N . VAL A 1 268 ? -0.212 -5.680 5.382 1.00 97.56 268 VAL A N 1
ATOM 2152 C CA . VAL A 1 268 ? -0.129 -7.117 5.684 1.00 97.56 268 VAL A CA 1
ATOM 2153 C C . VAL A 1 268 ? -0.229 -7.365 7.188 1.00 97.56 268 VAL A C 1
ATOM 2155 O O . VAL A 1 268 ? -0.968 -8.247 7.613 1.00 97.56 268 VAL A O 1
ATOM 2158 N N . THR A 1 269 ? 0.466 -6.568 8.001 1.00 97.25 269 THR A N 1
ATOM 2159 C CA . THR A 1 269 ? 0.444 -6.715 9.464 1.00 97.25 269 THR A CA 1
ATOM 2160 C C . THR A 1 269 ? -0.931 -6.375 10.037 1.00 97.25 269 THR A C 1
ATOM 2162 O O . THR A 1 269 ? -1.456 -7.143 10.840 1.00 97.25 269 THR A O 1
ATOM 2165 N N . GLY A 1 270 ? -1.553 -5.284 9.580 1.00 97.44 270 GLY A N 1
ATOM 2166 C CA . GLY A 1 270 ? -2.903 -4.900 9.992 1.00 97.44 270 GLY A CA 1
ATOM 2167 C C . GLY A 1 270 ? -3.944 -5.963 9.643 1.00 97.44 270 GLY A C 1
ATOM 2168 O O . GLY A 1 270 ? -4.749 -6.335 10.491 1.00 97.44 270 GLY A O 1
ATOM 2169 N N . LEU A 1 271 ? -3.888 -6.520 8.433 1.00 97.75 271 LEU A N 1
ATOM 2170 C CA . LEU A 1 271 ? -4.803 -7.574 7.988 1.00 97.75 271 LEU A CA 1
ATOM 2171 C C . LEU A 1 271 ? -4.589 -8.901 8.736 1.00 97.75 271 LEU A C 1
ATOM 2173 O O . LEU A 1 271 ? -5.557 -9.573 9.084 1.00 97.75 271 LEU A O 1
ATOM 2177 N N . GLU A 1 272 ? -3.342 -9.283 9.020 1.00 96.81 272 GLU A N 1
ATOM 2178 C CA . GLU A 1 272 ? -3.044 -10.476 9.823 1.00 96.81 272 GLU A CA 1
ATOM 2179 C C . GLU A 1 272 ? -3.551 -10.341 11.268 1.00 96.81 272 GLU A C 1
ATOM 2181 O O . GLU A 1 272 ? -4.092 -11.299 11.821 1.00 96.81 272 GLU A O 1
ATOM 2186 N N . LEU A 1 273 ? -3.394 -9.165 11.886 1.00 97.00 273 LEU A N 1
ATOM 2187 C CA . LEU A 1 273 ? -3.936 -8.876 13.219 1.00 97.00 273 LEU A CA 1
ATOM 2188 C C . LEU A 1 273 ? -5.468 -8.855 13.205 1.00 97.00 273 LEU A C 1
ATOM 2190 O O . LEU A 1 273 ? -6.099 -9.415 14.100 1.00 97.00 273 LEU A O 1
ATOM 2194 N N . PHE A 1 274 ? -6.066 -8.293 12.152 1.00 97.06 274 PHE A N 1
ATOM 2195 C CA . PHE A 1 274 ? -7.512 -8.296 11.951 1.00 97.06 274 PHE A CA 1
ATOM 2196 C C . PHE A 1 274 ? -8.071 -9.725 11.879 1.00 97.06 274 PHE A C 1
ATOM 2198 O O . PHE A 1 274 ? -9.050 -10.039 12.551 1.00 97.06 274 PHE A O 1
ATOM 2205 N N . GLN A 1 275 ? -7.419 -10.628 11.137 1.00 95.31 275 GLN A N 1
ATOM 2206 C CA . GLN A 1 275 ? -7.814 -12.044 11.075 1.00 95.31 275 GLN A CA 1
ATOM 2207 C C . GLN A 1 275 ? -7.713 -12.765 12.423 1.00 95.31 275 GLN A C 1
ATOM 2209 O O . GLN A 1 275 ? -8.471 -13.697 12.680 1.00 95.31 275 GLN A O 1
ATOM 2214 N N . LYS A 1 276 ? -6.793 -12.334 13.290 1.00 96.06 276 LYS A N 1
ATOM 2215 C CA . LYS A 1 276 ? -6.644 -12.848 14.658 1.00 96.06 276 LYS A CA 1
ATOM 2216 C C . LYS A 1 276 ? -7.615 -12.211 15.652 1.00 96.06 276 LYS A C 1
ATOM 2218 O O . LYS A 1 276 ? -7.521 -12.507 16.837 1.00 96.06 276 LYS A O 1
ATOM 2223 N N . THR A 1 277 ? -8.528 -11.344 15.201 1.00 96.19 277 THR A N 1
ATOM 2224 C CA . THR A 1 277 ? -9.446 -10.550 16.043 1.00 96.19 277 THR A CA 1
ATOM 2225 C C . THR A 1 277 ? -8.742 -9.585 17.008 1.00 96.19 277 THR A C 1
ATOM 2227 O O . THR A 1 277 ? -9.349 -9.047 17.927 1.00 96.19 277 THR A O 1
ATOM 2230 N N . SER A 1 278 ? -7.455 -9.303 16.780 1.00 96.88 278 SER A N 1
ATOM 2231 C CA . SER A 1 278 ? -6.660 -8.347 17.559 1.00 96.88 278 SER A CA 1
ATOM 2232 C C . SER A 1 278 ? -6.885 -6.921 17.048 1.00 96.88 278 SER A C 1
ATOM 2234 O O . SER A 1 278 ? -5.962 -6.268 16.562 1.00 96.88 278 SER A O 1
ATOM 2236 N N . TYR A 1 279 ? -8.128 -6.438 17.112 1.00 97.50 279 TYR A N 1
ATOM 2237 C CA . TYR A 1 279 ? -8.531 -5.189 16.455 1.00 97.50 279 TYR A CA 1
ATOM 2238 C C . TYR A 1 279 ? -7.836 -3.941 17.014 1.00 97.50 279 TYR A C 1
ATOM 2240 O O . TYR A 1 279 ? -7.504 -3.038 16.249 1.00 97.50 279 TYR A O 1
ATOM 2248 N N . VAL A 1 280 ? -7.556 -3.909 18.323 1.00 95.12 280 VAL A N 1
ATOM 2249 C CA . VAL A 1 280 ? -6.850 -2.793 18.982 1.00 95.12 280 VAL A CA 1
ATOM 2250 C C . VAL A 1 280 ? -5.465 -2.593 18.368 1.00 95.12 280 VAL A C 1
ATOM 2252 O O . VAL A 1 280 ? -5.086 -1.476 18.024 1.00 95.12 280 VAL A O 1
ATOM 2255 N N . GLU A 1 281 ? -4.730 -3.687 18.167 1.00 94.06 281 GLU A N 1
ATOM 2256 C CA . GLU A 1 281 ? -3.414 -3.649 17.531 1.00 94.06 281 GLU A CA 1
ATOM 2257 C C . GLU A 1 281 ? -3.532 -3.405 16.022 1.00 94.06 281 GLU A C 1
ATOM 2259 O O . GLU A 1 281 ? -2.739 -2.653 15.460 1.00 94.06 281 GLU A O 1
ATOM 2264 N N . ALA A 1 282 ? -4.526 -4.007 15.361 1.00 96.88 282 ALA A N 1
ATOM 2265 C CA . ALA A 1 282 ? -4.712 -3.917 13.914 1.00 96.88 282 ALA A CA 1
ATOM 2266 C C . ALA A 1 282 ? -5.013 -2.492 13.428 1.00 96.88 282 ALA A C 1
ATOM 2268 O O . ALA A 1 282 ? -4.521 -2.094 12.368 1.00 96.88 282 ALA A O 1
ATOM 2269 N N . LEU A 1 283 ? -5.809 -1.731 14.188 1.00 95.44 283 LEU A N 1
ATOM 2270 C CA . LEU A 1 283 ? -6.380 -0.456 13.752 1.00 95.44 283 LEU A CA 1
ATOM 2271 C C . LEU A 1 283 ? -5.318 0.510 13.233 1.00 95.44 283 LEU A C 1
ATOM 2273 O O . LEU A 1 283 ? -5.445 1.046 12.131 1.00 95.44 283 LEU A O 1
ATOM 2277 N N . MET A 1 284 ? -4.250 0.704 14.005 1.00 93.50 284 MET A N 1
ATOM 2278 C CA . MET A 1 284 ? -3.245 1.702 13.664 1.00 93.50 284 MET A CA 1
ATOM 2279 C C . MET A 1 284 ? -2.465 1.301 12.406 1.00 93.50 284 MET A C 1
ATOM 2281 O O . MET A 1 284 ? -2.214 2.136 11.541 1.00 93.50 284 MET A O 1
ATOM 2285 N N . TYR A 1 285 ? -2.168 0.009 12.224 1.00 96.31 285 TYR A N 1
ATOM 2286 C CA . TYR A 1 285 ? -1.561 -0.476 10.982 1.00 96.31 285 TYR A CA 1
ATOM 2287 C C . TYR A 1 285 ? -2.468 -0.235 9.770 1.00 96.31 285 TYR A C 1
ATOM 2289 O O . TYR A 1 285 ? -1.989 0.207 8.727 1.00 96.31 285 TYR A O 1
ATOM 2297 N N . LEU A 1 286 ? -3.775 -0.480 9.903 1.00 96.44 286 LEU A N 1
ATOM 2298 C CA . LEU A 1 286 ? -4.734 -0.283 8.815 1.00 96.44 286 LEU A CA 1
ATOM 2299 C C . LEU A 1 286 ? -4.909 1.203 8.464 1.00 96.44 286 LEU A C 1
ATOM 2301 O O . LEU A 1 286 ? -4.920 1.545 7.280 1.00 96.44 286 LEU A O 1
ATOM 2305 N N . ILE A 1 287 ? -4.952 2.095 9.456 1.00 93.81 287 ILE A N 1
ATOM 2306 C CA . ILE A 1 287 ? -5.031 3.548 9.238 1.00 93.81 287 ILE A CA 1
ATOM 2307 C C . ILE A 1 287 ? -3.813 4.068 8.479 1.00 93.81 287 ILE A C 1
ATOM 2309 O O . ILE A 1 287 ? -3.976 4.693 7.428 1.00 93.81 287 ILE A O 1
ATOM 2313 N N . TYR A 1 288 ? -2.603 3.776 8.965 1.00 94.12 288 TYR A N 1
ATOM 2314 C CA . TYR A 1 288 ? -1.381 4.231 8.300 1.00 94.12 288 TYR A CA 1
ATOM 2315 C C . TYR A 1 288 ? -1.209 3.582 6.926 1.00 94.12 288 TYR A C 1
ATOM 2317 O O . TYR A 1 288 ? -0.792 4.257 5.986 1.00 94.12 288 TYR A O 1
ATOM 2325 N N . SER A 1 289 ? -1.610 2.313 6.760 1.00 96.25 289 SER A N 1
ATOM 2326 C CA . SER A 1 289 ? -1.602 1.675 5.439 1.00 96.25 289 SER A CA 1
ATOM 2327 C C . SER A 1 289 ? -2.480 2.426 4.438 1.00 96.25 289 SER A C 1
ATOM 2329 O O . SER A 1 289 ? -2.043 2.663 3.318 1.00 96.25 289 SER A O 1
ATOM 2331 N N . TYR A 1 290 ? -3.678 2.868 4.836 1.00 95.38 290 TYR A N 1
ATOM 2332 C CA . TYR A 1 290 ? -4.583 3.605 3.958 1.00 95.38 290 TYR A CA 1
ATOM 2333 C C . TYR A 1 290 ? -4.047 5.005 3.626 1.00 95.38 290 TYR A C 1
ATOM 2335 O O . TYR A 1 290 ? -4.042 5.398 2.460 1.00 95.38 290 TYR A O 1
ATOM 2343 N N . GLN A 1 291 ? -3.551 5.742 4.627 1.00 92.50 291 GLN A N 1
ATOM 2344 C CA . GLN A 1 291 ? -3.000 7.091 4.441 1.00 92.50 291 GLN A CA 1
ATOM 2345 C C . GLN A 1 291 ? -1.781 7.091 3.512 1.00 92.50 291 GLN A C 1
ATOM 2347 O O . GLN A 1 291 ? -1.764 7.808 2.511 1.00 92.50 291 GLN A O 1
ATOM 2352 N N . TYR A 1 292 ? -0.793 6.233 3.776 1.00 95.00 292 TYR A N 1
ATOM 2353 C CA . TY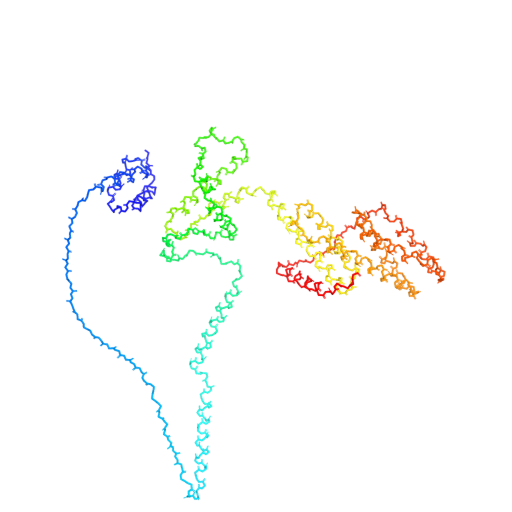R A 1 292 ? 0.387 6.136 2.917 1.00 95.00 292 TYR A CA 1
ATOM 2354 C C . TYR A 1 292 ? 0.048 5.589 1.530 1.00 95.00 292 TYR A C 1
ATOM 2356 O O . TYR A 1 292 ? 0.636 6.017 0.534 1.00 95.00 292 TYR A O 1
ATOM 2364 N N . ASN A 1 293 ? -0.952 4.709 1.421 1.00 97.00 293 ASN A N 1
ATOM 2365 C CA . ASN A 1 293 ? -1.422 4.259 0.119 1.00 97.00 293 ASN A CA 1
ATOM 2366 C C . ASN A 1 293 ? -2.033 5.400 -0.706 1.00 97.00 293 ASN A C 1
ATOM 2368 O O . ASN A 1 293 ? -1.743 5.510 -1.896 1.00 97.00 293 ASN A O 1
ATOM 2372 N N . LYS A 1 294 ? -2.822 6.286 -0.086 1.00 94.06 294 LYS A N 1
ATOM 2373 C CA . LYS A 1 294 ? -3.358 7.489 -0.744 1.00 94.06 294 LYS A CA 1
ATOM 2374 C C . LYS A 1 294 ? -2.247 8.398 -1.265 1.00 94.06 294 LYS A C 1
ATOM 2376 O O . LYS A 1 294 ? -2.307 8.837 -2.415 1.00 94.06 294 LYS A O 1
ATOM 2381 N N . GLU A 1 295 ? -1.208 8.636 -0.466 1.00 94.06 295 GLU A N 1
ATOM 2382 C CA . GLU A 1 295 ? -0.040 9.411 -0.899 1.00 94.06 295 GLU A CA 1
ATOM 2383 C C . GLU A 1 295 ? 0.663 8.766 -2.099 1.00 94.06 295 GLU A C 1
ATOM 2385 O O . GLU A 1 295 ? 1.020 9.459 -3.054 1.00 94.06 295 GLU A O 1
ATOM 2390 N N . LEU A 1 296 ? 0.831 7.441 -2.095 1.00 95.69 296 LEU A N 1
ATOM 2391 C CA . LEU A 1 296 ? 1.419 6.713 -3.219 1.00 95.69 296 LEU A CA 1
ATOM 2392 C C . LEU A 1 296 ? 0.555 6.825 -4.478 1.00 95.69 296 LEU A C 1
ATOM 2394 O O . LEU A 1 296 ? 1.069 7.190 -5.536 1.00 95.69 296 LEU A O 1
ATOM 2398 N N . LEU A 1 297 ? -0.749 6.565 -4.372 1.00 95.62 297 LEU A N 1
ATOM 2399 C CA . LEU A 1 297 ? -1.681 6.611 -5.501 1.00 95.62 297 LEU A CA 1
ATOM 2400 C C . LEU A 1 297 ? -1.817 8.017 -6.099 1.00 95.62 297 LEU A C 1
ATOM 2402 O O . LEU A 1 297 ? -1.987 8.138 -7.313 1.00 95.62 297 LEU A O 1
ATOM 2406 N N . SER A 1 298 ? -1.628 9.078 -5.304 1.00 94.81 298 SER A N 1
ATOM 2407 C CA . SER A 1 298 ? -1.571 10.459 -5.814 1.00 94.81 298 SER A CA 1
ATOM 2408 C C . SER A 1 298 ? -0.436 10.681 -6.831 1.00 94.81 298 SER A C 1
ATOM 2410 O O . SER A 1 298 ? -0.528 11.554 -7.693 1.00 94.81 298 SER A O 1
ATOM 2412 N N . LYS A 1 299 ? 0.618 9.851 -6.781 1.00 92.81 299 LYS A N 1
ATOM 2413 C CA . LYS A 1 299 ? 1.760 9.868 -7.711 1.00 92.81 299 LYS A CA 1
ATOM 2414 C C . LYS A 1 299 ? 1.561 8.949 -8.926 1.00 92.81 299 LYS A C 1
ATOM 2416 O O . LYS A 1 299 ? 2.424 8.906 -9.808 1.00 92.81 299 LYS A O 1
ATOM 2421 N N . GLY A 1 300 ? 0.465 8.188 -8.982 1.00 91.62 300 GLY A N 1
ATOM 2422 C CA . GLY A 1 300 ? 0.089 7.346 -10.117 1.00 91.62 300 GLY A CA 1
ATOM 2423 C C . GLY A 1 300 ? -0.608 6.039 -9.728 1.00 91.62 300 GLY A C 1
ATOM 2424 O O . GLY A 1 300 ? -0.318 5.440 -8.698 1.00 91.62 300 GLY A O 1
ATOM 2425 N N . LEU A 1 301 ? -1.462 5.539 -10.626 1.00 91.19 301 LEU A N 1
ATOM 2426 C CA . LEU A 1 301 ? -2.347 4.385 -10.391 1.00 91.19 301 LEU A CA 1
ATOM 2427 C C . LEU A 1 301 ? -1.627 3.084 -9.985 1.00 91.19 301 LEU A C 1
ATOM 2429 O O . LEU A 1 301 ? -2.189 2.274 -9.262 1.00 91.19 301 LEU A O 1
ATOM 2433 N N . TYR A 1 302 ? -0.381 2.882 -10.424 1.00 91.31 302 TYR A N 1
ATOM 2434 C CA . TYR A 1 302 ? 0.409 1.669 -10.146 1.00 91.31 302 TYR A CA 1
ATOM 2435 C C . TYR A 1 302 ? 1.452 1.864 -9.037 1.00 91.31 302 TYR A C 1
ATOM 2437 O O . TYR A 1 302 ? 2.480 1.187 -9.021 1.00 91.31 302 TYR A O 1
ATOM 2445 N N . ARG A 1 303 ? 1.269 2.867 -8.175 1.00 94.38 303 ARG A N 1
ATOM 2446 C CA . ARG A 1 303 ? 2.207 3.178 -7.084 1.00 94.38 303 ARG A CA 1
ATOM 2447 C C . ARG A 1 303 ? 1.814 2.554 -5.747 1.00 94.38 303 ARG A C 1
ATOM 2449 O O . ARG A 1 303 ? 2.674 2.464 -4.877 1.00 94.38 303 ARG A O 1
ATOM 2456 N N . GLY A 1 304 ? 0.556 2.152 -5.590 1.00 96.31 304 GLY A N 1
ATOM 2457 C CA . GLY A 1 304 ? -0.003 1.636 -4.343 1.00 96.31 304 GLY A CA 1
ATOM 2458 C C . GLY A 1 304 ? -0.777 0.329 -4.523 1.00 96.31 304 GLY A C 1
ATOM 2459 O O . GLY A 1 304 ? -0.680 -0.339 -5.552 1.00 96.31 304 GLY A O 1
ATOM 2460 N N . HIS A 1 305 ? -1.535 -0.014 -3.489 1.00 96.94 305 HIS A N 1
ATOM 2461 C CA . HIS A 1 305 ? -2.459 -1.140 -3.383 1.00 96.94 305 HIS A CA 1
ATOM 2462 C C . HIS A 1 305 ? -3.898 -0.719 -3.681 1.00 96.94 305 HIS A C 1
ATOM 2464 O O . HIS A 1 305 ? -4.201 0.472 -3.780 1.00 96.94 305 HIS A O 1
ATOM 2470 N N . ASP A 1 306 ? -4.780 -1.714 -3.780 1.00 95.56 306 ASP A N 1
ATOM 2471 C CA . ASP A 1 306 ? -6.221 -1.516 -3.929 1.00 95.56 306 ASP A CA 1
ATOM 2472 C C . ASP A 1 306 ? -6.788 -0.667 -2.780 1.00 95.56 306 ASP A C 1
ATOM 2474 O O . ASP A 1 306 ? -6.753 -1.041 -1.603 1.00 95.56 306 ASP A O 1
ATOM 2478 N N . GLU A 1 307 ? -7.292 0.506 -3.148 1.00 94.31 307 GLU A N 1
ATOM 2479 C CA . GLU A 1 307 ? -7.840 1.480 -2.219 1.00 94.31 307 GLU A CA 1
ATOM 2480 C C . GLU A 1 307 ? -9.145 0.994 -1.577 1.00 94.31 307 GLU A C 1
ATOM 2482 O O . GLU A 1 307 ? -9.366 1.241 -0.390 1.00 94.31 307 GLU A O 1
ATOM 2487 N N . GLU A 1 308 ? -9.990 0.273 -2.323 1.00 93.56 308 GLU A N 1
ATOM 2488 C CA . GLU A 1 308 ? -11.279 -0.194 -1.811 1.00 93.56 308 GLU A CA 1
ATOM 2489 C C . GLU A 1 308 ? -11.080 -1.257 -0.727 1.00 93.56 308 GLU A C 1
ATOM 2491 O O . GLU A 1 308 ? -11.727 -1.202 0.323 1.00 93.56 308 GLU A O 1
ATOM 2496 N N . LEU A 1 309 ? -10.125 -2.167 -0.940 1.00 95.50 309 LEU A N 1
ATOM 2497 C CA . LEU A 1 309 ? -9.737 -3.187 0.031 1.00 95.50 309 LEU A CA 1
ATOM 2498 C C . LEU A 1 309 ? -9.257 -2.564 1.348 1.00 95.50 309 LEU A C 1
ATOM 2500 O O . LEU A 1 309 ? -9.753 -2.909 2.423 1.00 95.50 309 LEU A O 1
ATOM 2504 N N . LEU A 1 310 ? -8.298 -1.635 1.273 1.00 95.94 310 LEU A N 1
ATOM 2505 C CA . LEU A 1 310 ? -7.756 -0.969 2.459 1.00 95.94 310 LEU A CA 1
ATOM 2506 C C . LEU A 1 310 ? -8.824 -0.137 3.170 1.00 95.94 310 LEU A C 1
ATOM 2508 O O . LEU A 1 310 ? -8.924 -0.178 4.397 1.00 95.94 310 LEU A O 1
ATOM 2512 N N . GLY A 1 311 ? -9.646 0.585 2.405 1.00 95.19 311 GLY A N 1
ATOM 2513 C CA . GLY A 1 311 ? -10.756 1.362 2.939 1.00 95.19 311 GLY A CA 1
ATOM 2514 C C . GLY A 1 311 ? -11.764 0.481 3.675 1.00 95.19 311 GLY A C 1
ATOM 2515 O O . GLY A 1 311 ? -12.195 0.838 4.769 1.00 95.19 311 GLY A O 1
ATOM 2516 N N . HIS A 1 312 ? -12.102 -0.686 3.115 1.00 95.75 312 HIS A N 1
ATOM 2517 C CA . HIS A 1 312 ? -12.982 -1.665 3.751 1.00 95.75 312 HIS A CA 1
ATOM 2518 C C . HIS A 1 312 ? -12.430 -2.146 5.092 1.00 95.75 312 HIS A C 1
ATOM 2520 O O . HIS A 1 312 ? -13.078 -1.920 6.108 1.00 95.75 312 HIS A O 1
ATOM 2526 N N . TYR A 1 313 ? -11.224 -2.717 5.136 1.00 97.00 313 TYR A N 1
ATOM 2527 C CA . TYR A 1 313 ? -10.686 -3.253 6.393 1.00 97.00 313 TYR A CA 1
ATOM 2528 C C . TYR A 1 313 ? -10.425 -2.176 7.448 1.00 97.00 313 TYR A C 1
ATOM 2530 O O . TYR A 1 313 ? -10.622 -2.431 8.635 1.00 97.00 313 TYR A O 1
ATOM 2538 N N . ARG A 1 314 ? -10.051 -0.956 7.042 1.00 96.25 314 ARG A N 1
ATOM 2539 C CA . ARG A 1 314 ? -9.957 0.193 7.954 1.00 96.25 314 ARG A CA 1
ATOM 2540 C C . ARG A 1 314 ? -11.301 0.480 8.633 1.00 96.25 314 ARG A C 1
ATOM 2542 O O . ARG A 1 314 ? -11.337 0.607 9.855 1.00 96.25 314 ARG A O 1
ATOM 2549 N N . ARG A 1 315 ? -12.392 0.571 7.861 1.00 96.50 315 ARG A N 1
ATOM 2550 C CA . ARG A 1 315 ? -13.743 0.794 8.409 1.00 96.50 315 ARG A CA 1
ATOM 2551 C C . ARG A 1 315 ? -14.209 -0.370 9.271 1.00 96.50 315 ARG A C 1
ATOM 2553 O O . ARG A 1 315 ? -14.639 -0.150 10.396 1.00 96.50 315 ARG A O 1
ATOM 2560 N N . GLU A 1 316 ? -14.090 -1.596 8.765 1.00 96.75 316 GLU A N 1
ATOM 2561 C CA . GLU A 1 316 ? -14.516 -2.796 9.490 1.00 96.75 316 GLU A CA 1
ATOM 2562 C C . GLU A 1 316 ? -13.785 -2.932 10.826 1.00 96.75 316 GLU A C 1
ATOM 2564 O O . GLU A 1 316 ? -14.386 -3.324 11.819 1.00 96.75 316 GLU A O 1
ATOM 2569 N N . CYS A 1 317 ? -12.502 -2.562 10.894 1.00 97.88 317 CYS A N 1
ATOM 2570 C CA . CYS A 1 317 ? -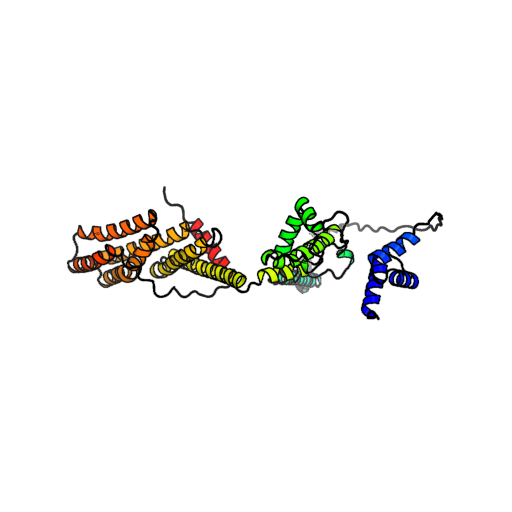11.750 -2.591 12.147 1.00 97.88 317 CYS A CA 1
ATOM 2571 C C . CYS A 1 317 ? -12.308 -1.609 13.184 1.00 97.88 317 CYS A C 1
ATOM 2573 O O . CYS A 1 317 ? -12.398 -1.959 14.360 1.00 97.88 317 CYS A O 1
ATOM 2575 N N . LEU A 1 318 ? -12.712 -0.405 12.765 1.00 96.50 318 LEU A N 1
ATOM 2576 C CA . LEU A 1 318 ? -13.363 0.565 13.651 1.00 96.50 318 LEU A CA 1
ATOM 2577 C C . LEU A 1 318 ? -14.734 0.073 14.112 1.00 96.50 318 LEU A C 1
ATOM 2579 O O . LEU A 1 318 ? -15.027 0.139 15.301 1.00 96.50 318 LEU A O 1
ATOM 2583 N N . LEU A 1 319 ? -15.539 -0.474 13.198 1.00 97.62 319 LEU A N 1
ATOM 2584 C CA . LEU A 1 319 ? -16.848 -1.037 13.527 1.00 97.62 319 LEU A CA 1
ATOM 2585 C C . LEU A 1 319 ? -16.729 -2.212 14.507 1.00 97.62 319 LEU A C 1
ATOM 2587 O O . LEU A 1 319 ? -17.482 -2.272 15.475 1.00 97.62 319 LEU A O 1
ATOM 2591 N N . LYS A 1 320 ? -15.746 -3.101 14.316 1.00 98.06 320 LYS A N 1
ATOM 2592 C CA . LYS A 1 320 ? -15.479 -4.226 15.225 1.00 98.06 320 LYS A CA 1
ATOM 2593 C C . LYS A 1 320 ? -14.996 -3.775 16.600 1.00 98.06 320 LYS A C 1
ATOM 2595 O O . LYS A 1 320 ? -15.434 -4.334 17.601 1.00 98.06 320 LYS A O 1
ATOM 2600 N N . LEU A 1 321 ? -14.150 -2.746 16.672 1.00 97.94 321 LEU A N 1
ATOM 2601 C CA . LEU A 1 321 ? -13.756 -2.143 17.950 1.00 97.94 321 LEU A CA 1
ATOM 2602 C C . LEU A 1 321 ? -14.926 -1.472 18.659 1.00 97.94 321 LEU A C 1
ATOM 2604 O O . LEU A 1 321 ? -15.063 -1.612 19.870 1.00 97.94 321 LEU A O 1
ATOM 2608 N N . ASN A 1 322 ? -15.774 -0.770 17.910 1.00 97.94 322 ASN A N 1
ATOM 2609 C CA . ASN A 1 322 ? -16.983 -0.163 18.442 1.00 97.94 322 ASN A CA 1
ATOM 2610 C C . ASN A 1 322 ? -17.952 -1.223 18.985 1.00 97.94 322 ASN A C 1
ATOM 2612 O O . ASN A 1 322 ? -18.481 -1.059 20.078 1.00 97.94 322 ASN A O 1
ATOM 2616 N N . GLU A 1 323 ? -18.156 -2.319 18.251 1.00 98.00 323 GLU A N 1
ATOM 2617 C CA . GLU A 1 323 ? -18.962 -3.462 18.691 1.00 98.00 323 GLU A CA 1
ATOM 2618 C C . GLU A 1 323 ? -18.387 -4.080 19.974 1.00 98.00 323 GLU A C 1
ATOM 2620 O O . GLU A 1 323 ? -19.112 -4.239 20.952 1.00 98.00 323 GLU A O 1
ATOM 2625 N N . GLN A 1 324 ? -17.075 -4.332 20.016 1.00 97.75 324 GLN A N 1
ATOM 2626 C CA . GLN A 1 324 ? -16.391 -4.849 21.203 1.00 97.75 324 GLN A CA 1
ATOM 2627 C C . GLN A 1 324 ? -16.555 -3.911 22.410 1.00 97.75 324 GLN A C 1
ATOM 2629 O O . GLN A 1 324 ? -16.935 -4.354 23.494 1.00 97.75 324 GLN A O 1
ATOM 2634 N N . ALA A 1 325 ? -16.334 -2.610 22.228 1.00 98.00 325 ALA A N 1
ATOM 2635 C CA . ALA A 1 325 ? -16.512 -1.618 23.283 1.00 98.00 325 ALA A CA 1
ATOM 2636 C C . ALA A 1 325 ? -17.967 -1.526 23.766 1.00 98.00 325 ALA A C 1
ATOM 2638 O O . ALA A 1 325 ? -18.207 -1.402 24.965 1.00 98.00 325 ALA A O 1
ATOM 2639 N N . ALA A 1 326 ? -18.935 -1.627 22.852 1.00 97.62 326 ALA A N 1
ATOM 2640 C CA . ALA A 1 326 ? -20.353 -1.649 23.186 1.00 97.62 326 ALA A CA 1
ATOM 2641 C C . ALA A 1 326 ? -20.721 -2.898 24.003 1.00 97.62 326 ALA A C 1
ATOM 2643 O O . ALA A 1 326 ? -21.394 -2.763 25.018 1.00 97.62 326 ALA A O 1
ATOM 2644 N N . THR A 1 327 ? -20.223 -4.085 23.633 1.00 97.62 327 THR A N 1
ATOM 2645 C CA . THR A 1 327 ? -20.459 -5.315 24.414 1.00 97.62 327 THR A CA 1
ATOM 2646 C C . THR A 1 327 ? -19.853 -5.246 25.818 1.00 97.62 327 THR A C 1
ATOM 2648 O O . THR A 1 327 ? -20.492 -5.652 26.783 1.00 97.62 327 THR A O 1
ATOM 2651 N N . MET A 1 328 ? -18.659 -4.659 25.955 1.00 97.50 328 MET A N 1
ATOM 2652 C CA . MET A 1 328 ? -18.029 -4.420 27.259 1.00 97.50 328 MET A CA 1
ATOM 2653 C C . MET A 1 328 ? -18.820 -3.423 28.109 1.00 97.50 328 MET A C 1
ATOM 2655 O O . MET A 1 328 ? -18.875 -3.557 29.327 1.00 97.50 328 MET A O 1
ATOM 2659 N N . PHE A 1 329 ? -19.440 -2.423 27.479 1.00 96.75 329 PHE A N 1
ATOM 2660 C CA . PHE A 1 329 ? -20.309 -1.466 28.158 1.00 96.75 329 PHE A CA 1
ATOM 2661 C C . PHE A 1 329 ? -21.615 -2.118 28.645 1.00 96.75 329 PHE A C 1
ATOM 2663 O O . PHE A 1 329 ? -22.066 -1.838 29.753 1.00 96.75 329 PHE A O 1
ATOM 2670 N N . GLU A 1 330 ? -22.193 -3.023 27.852 1.00 95.00 330 GLU A N 1
ATOM 2671 C CA . GLU A 1 330 ? -23.428 -3.753 28.182 1.00 95.00 330 GLU A CA 1
ATOM 2672 C C . GLU A 1 330 ? -23.267 -4.781 29.303 1.00 95.00 330 GLU A C 1
ATOM 2674 O O . GLU A 1 330 ? -24.260 -5.141 29.933 1.00 95.00 330 GLU A O 1
ATOM 2679 N N . SER A 1 331 ? -22.043 -5.235 29.586 1.00 95.25 331 SER A N 1
ATOM 2680 C CA . SER A 1 331 ? -21.776 -6.144 30.710 1.00 95.25 331 SER A CA 1
ATOM 2681 C C . SER A 1 331 ? -22.200 -5.551 32.062 1.00 95.25 331 SER A C 1
ATOM 2683 O O . SER A 1 331 ? -22.534 -6.289 32.987 1.00 95.25 331 SER A O 1
ATOM 2685 N N . GLY A 1 332 ? -22.163 -4.217 32.193 1.00 91.75 332 GLY A N 1
ATOM 2686 C CA . GLY A 1 332 ? -22.346 -3.503 33.457 1.00 91.75 332 GLY A CA 1
ATOM 2687 C C . GLY A 1 332 ? -21.195 -3.686 34.456 1.00 91.75 332 GLY A C 1
ATOM 2688 O O . GLY A 1 332 ? -21.192 -3.045 35.509 1.00 91.75 332 GLY A O 1
ATOM 2689 N N . GLU A 1 333 ? -20.195 -4.516 34.145 1.00 94.31 333 GLU A N 1
ATOM 2690 C CA . GLU A 1 333 ? -19.041 -4.745 35.004 1.00 94.31 333 GLU A CA 1
ATOM 2691 C C . GLU A 1 333 ? -18.078 -3.559 34.905 1.00 94.31 333 GLU A C 1
ATOM 2693 O O . GLU A 1 333 ? -17.544 -3.253 33.841 1.00 94.31 333 GLU A O 1
ATOM 2698 N N . GLU A 1 334 ? -17.820 -2.890 36.032 1.00 93.31 334 GLU A N 1
ATOM 2699 C CA . GLU A 1 334 ? -16.969 -1.693 36.098 1.00 93.31 334 GLU A CA 1
ATOM 2700 C C . GLU A 1 334 ? -15.640 -1.798 35.313 1.00 93.31 334 GLU A C 1
ATOM 2702 O O . GLU A 1 334 ? -15.375 -0.881 34.525 1.00 93.31 334 GLU A O 1
ATOM 2707 N N . PRO A 1 335 ? -14.836 -2.883 35.428 1.00 95.50 335 PRO A N 1
ATOM 2708 C CA . PRO A 1 335 ? -13.585 -2.993 34.677 1.00 95.50 335 PRO A CA 1
ATOM 2709 C C . PRO A 1 335 ? -13.800 -3.126 33.163 1.00 95.50 335 PRO A C 1
ATOM 2711 O O . PRO A 1 335 ? -13.025 -2.565 32.382 1.00 95.50 335 PRO A O 1
ATOM 2714 N N . GLU A 1 336 ? -14.845 -3.834 32.730 1.00 96.81 336 GLU A N 1
ATOM 2715 C CA . GLU A 1 336 ? -15.165 -3.992 31.311 1.00 96.81 336 GLU A CA 1
ATOM 2716 C C . GLU A 1 336 ? -15.682 -2.680 30.727 1.00 96.81 336 GLU A C 1
ATOM 2718 O O . GLU A 1 336 ? -15.150 -2.208 29.725 1.00 96.81 336 GLU A O 1
ATOM 2723 N N . VAL A 1 337 ? -16.626 -2.024 31.406 1.00 96.69 337 VAL A N 1
ATOM 2724 C CA . VAL A 1 337 ? -17.168 -0.714 31.019 1.00 96.69 337 VAL A CA 1
ATOM 2725 C C . VAL A 1 337 ? -16.042 0.308 30.859 1.00 96.69 337 VAL A C 1
ATOM 2727 O O . VAL A 1 337 ? -15.981 1.024 29.858 1.00 96.69 337 VAL A O 1
ATOM 2730 N N . THR A 1 338 ? -15.123 0.369 31.825 1.00 96.25 338 THR A N 1
ATOM 2731 C CA . THR A 1 338 ? -13.979 1.287 31.782 1.00 96.25 338 THR A CA 1
ATOM 2732 C C . THR A 1 338 ? -13.032 0.954 30.626 1.00 96.25 338 THR A C 1
ATOM 2734 O O . THR A 1 338 ? -12.586 1.864 29.925 1.00 96.25 338 THR A O 1
ATOM 2737 N N . THR A 1 339 ? -12.786 -0.329 30.352 1.00 97.06 339 THR A N 1
ATOM 2738 C CA . THR A 1 339 ? -11.974 -0.763 29.202 1.00 97.06 339 THR A CA 1
ATOM 2739 C C . THR A 1 339 ? -12.639 -0.411 27.867 1.00 97.06 339 THR A C 1
ATOM 2741 O O . THR A 1 339 ? -11.988 0.156 26.988 1.00 97.06 339 THR A O 1
ATOM 2744 N N . GLY A 1 340 ? -13.939 -0.683 27.713 1.00 97.31 340 GLY A N 1
ATOM 2745 C CA . GLY A 1 340 ? -14.703 -0.387 26.499 1.00 97.31 340 GLY A CA 1
ATOM 2746 C C . GLY A 1 340 ? -14.760 1.111 26.199 1.00 97.31 340 GLY A C 1
ATOM 2747 O O . GLY A 1 340 ? -14.474 1.541 25.080 1.00 97.31 340 GLY A O 1
ATOM 2748 N N . LEU A 1 341 ? -15.031 1.935 27.213 1.00 96.69 341 LEU A N 1
ATOM 2749 C CA . LEU A 1 341 ? -14.976 3.391 27.068 1.00 96.69 341 LEU A CA 1
ATOM 2750 C C . LEU A 1 341 ? -13.550 3.891 26.798 1.00 96.69 341 LEU A C 1
ATOM 2752 O O . LEU A 1 341 ? -13.390 4.859 26.054 1.00 96.69 341 LEU A O 1
ATOM 2756 N N . GLY A 1 342 ? -12.520 3.237 27.342 1.00 95.62 342 GLY A N 1
ATOM 2757 C CA . GLY A 1 342 ? -11.118 3.499 27.007 1.00 95.62 342 GLY A CA 1
ATOM 2758 C C . GLY A 1 342 ? -10.835 3.293 25.517 1.00 95.62 342 GLY A C 1
ATOM 2759 O O . GLY A 1 342 ? -10.351 4.210 24.856 1.00 95.62 342 GLY A O 1
ATOM 2760 N N . ILE A 1 343 ? -11.247 2.150 24.953 1.00 95.81 343 ILE A N 1
ATOM 2761 C CA . ILE A 1 343 ? -11.141 1.862 23.509 1.00 95.81 343 ILE A CA 1
ATOM 2762 C C . ILE A 1 343 ? -11.817 2.965 22.685 1.00 95.81 343 ILE A C 1
ATOM 2764 O O . ILE A 1 343 ? -11.237 3.467 21.718 1.00 95.81 343 ILE A O 1
ATOM 2768 N N . MET A 1 344 ? -13.024 3.386 23.069 1.00 95.56 344 MET A N 1
ATOM 2769 C CA . MET A 1 344 ? -13.724 4.440 22.339 1.00 95.56 344 MET A CA 1
ATOM 2770 C C . MET A 1 344 ? -13.008 5.791 22.419 1.00 95.56 344 MET A C 1
ATOM 2772 O O . MET A 1 344 ? -12.827 6.441 21.392 1.00 95.56 344 MET A O 1
ATOM 2776 N N . ASN A 1 345 ? -12.594 6.222 23.613 1.00 92.50 345 ASN A N 1
ATOM 2777 C CA . ASN A 1 345 ? -11.989 7.539 23.825 1.00 92.50 345 ASN A CA 1
ATOM 2778 C C . ASN A 1 345 ? -10.564 7.648 23.259 1.00 92.50 345 ASN A C 1
ATOM 2780 O O . ASN A 1 345 ? -10.192 8.711 22.763 1.00 92.50 345 ASN A O 1
ATOM 2784 N N . GLU A 1 346 ? -9.766 6.584 23.353 1.00 90.38 346 GLU A N 1
ATOM 2785 C CA . GLU A 1 346 ? -8.341 6.611 23.004 1.00 90.38 346 GLU A CA 1
ATOM 2786 C C . GLU A 1 346 ? -8.062 6.143 21.573 1.00 90.38 346 GLU A C 1
ATOM 2788 O O . GLU A 1 346 ? -7.066 6.559 20.980 1.00 90.38 346 GLU A O 1
ATOM 2793 N N . LEU A 1 347 ? -8.937 5.307 21.000 1.00 90.44 347 LEU A N 1
ATOM 2794 C CA . LEU A 1 347 ? -8.735 4.720 19.675 1.00 90.44 347 LEU A CA 1
ATOM 2795 C C . LEU A 1 347 ? -9.820 5.140 18.686 1.00 90.44 347 LEU A C 1
ATOM 2797 O O . LEU A 1 347 ? -9.504 5.783 17.690 1.00 90.44 347 LEU A O 1
ATOM 2801 N N . VAL A 1 348 ? -11.092 4.815 18.937 1.00 92.75 348 VAL A N 1
ATOM 2802 C CA . VAL A 1 348 ? -12.150 4.986 17.921 1.00 92.75 348 VAL A CA 1
ATOM 2803 C C . VAL A 1 348 ? -12.437 6.461 17.639 1.00 92.75 348 VAL A C 1
ATOM 2805 O O . VAL A 1 348 ? -12.333 6.889 16.490 1.00 92.75 348 VAL A O 1
ATOM 2808 N N . VAL A 1 349 ? -12.748 7.258 18.666 1.00 92.19 349 VAL A N 1
ATOM 2809 C CA . VAL A 1 349 ? -13.104 8.681 18.516 1.00 92.19 349 VAL A CA 1
ATOM 2810 C C . VAL A 1 349 ? -11.990 9.485 17.829 1.00 92.19 349 VAL A C 1
ATOM 2812 O O . VAL A 1 349 ? -12.298 10.191 16.867 1.00 92.19 349 VAL A O 1
ATOM 2815 N N . PRO A 1 350 ? -10.702 9.350 18.208 1.00 90.31 350 PRO A N 1
ATOM 2816 C CA . PRO A 1 350 ? -9.610 10.029 17.507 1.00 90.31 350 PRO A CA 1
ATOM 2817 C C . PRO A 1 350 ? -9.450 9.631 16.030 1.00 90.31 350 PRO A C 1
ATOM 2819 O O . PRO A 1 350 ? -8.889 10.397 15.248 1.00 90.31 350 PRO A O 1
ATOM 2822 N N . CYS A 1 351 ? -9.947 8.457 15.621 1.00 90.44 351 CYS A N 1
ATOM 2823 C CA . CYS A 1 351 ? -9.888 7.993 14.234 1.00 90.44 351 CYS A CA 1
ATOM 2824 C C . CYS A 1 351 ? -11.061 8.466 13.366 1.00 90.44 351 CYS A C 1
ATOM 2826 O O . CYS A 1 351 ? -10.933 8.451 12.142 1.00 90.44 351 CYS A O 1
ATOM 2828 N N . ILE A 1 352 ? -12.191 8.883 13.949 1.00 90.50 352 ILE A N 1
ATOM 2829 C CA . ILE A 1 352 ? -13.383 9.302 13.189 1.00 90.50 352 ILE A CA 1
ATOM 2830 C C . ILE A 1 352 ? -13.079 10.429 12.192 1.00 90.50 352 ILE A C 1
ATOM 2832 O O . ILE A 1 352 ? -13.472 10.290 11.032 1.00 90.50 352 ILE A O 1
ATOM 2836 N N . PRO A 1 353 ? -12.327 11.492 12.544 1.00 89.25 353 PRO A N 1
ATOM 2837 C CA . PRO A 1 353 ? -11.974 12.531 11.580 1.00 89.25 353 PRO A CA 1
ATOM 2838 C C . PRO A 1 353 ? -11.304 11.983 10.317 1.00 89.25 353 PRO A C 1
ATOM 2840 O O . PRO A 1 353 ? -11.548 12.498 9.233 1.00 89.25 353 PRO A O 1
ATOM 2843 N N . LEU A 1 354 ? -10.519 10.902 10.430 1.00 87.81 354 LEU A N 1
ATOM 2844 C CA . LEU A 1 354 ? -9.812 10.268 9.310 1.00 87.81 354 LEU A CA 1
ATOM 2845 C C . LEU A 1 354 ? -10.744 9.534 8.332 1.00 87.81 354 LEU A C 1
ATOM 2847 O O . LEU A 1 354 ? -10.355 9.275 7.190 1.00 87.81 354 LEU A O 1
ATOM 2851 N N . LEU A 1 355 ? -11.954 9.182 8.771 1.00 87.94 355 LEU A N 1
ATOM 2852 C CA . LEU A 1 355 ? -13.014 8.643 7.915 1.00 87.94 355 LEU A CA 1
ATOM 2853 C C . LEU A 1 355 ? -13.757 9.771 7.193 1.00 87.94 355 LEU A C 1
ATOM 2855 O O . LEU A 1 355 ? -14.158 9.600 6.047 1.00 87.94 355 LEU A O 1
ATOM 2859 N N . LEU A 1 356 ? -13.876 10.933 7.835 1.00 87.56 356 LEU A N 1
ATOM 2860 C CA . LEU A 1 356 ? -14.615 12.082 7.313 1.00 87.56 356 LEU A CA 1
ATOM 2861 C C . LEU A 1 356 ? -13.820 12.915 6.289 1.00 87.56 356 LEU A C 1
ATOM 2863 O O . LEU A 1 356 ? -14.420 13.674 5.545 1.00 87.56 356 LEU A O 1
ATOM 2867 N N . VAL A 1 357 ? -12.488 12.769 6.193 1.00 84.12 357 VAL A N 1
ATOM 2868 C CA . VAL A 1 357 ? -11.648 13.586 5.279 1.00 84.12 357 VAL A CA 1
ATOM 2869 C C . VAL A 1 357 ? -12.053 13.473 3.803 1.00 84.12 357 VAL A C 1
ATOM 2871 O O . VAL A 1 357 ? -11.849 14.413 3.036 1.00 84.12 357 VAL A O 1
ATOM 2874 N N . HIS A 1 358 ? -12.553 12.314 3.374 1.00 76.00 358 HIS A N 1
ATOM 2875 C CA . HIS A 1 358 ? -12.765 12.015 1.955 1.00 76.00 358 HIS A CA 1
ATOM 2876 C C . HIS A 1 358 ? -14.239 11.903 1.546 1.00 76.00 358 HIS A C 1
ATOM 2878 O O . HIS A 1 358 ? -14.495 11.591 0.386 1.00 76.00 358 HIS A O 1
ATOM 2884 N N . ASP A 1 359 ? -15.180 12.140 2.469 1.00 73.56 359 ASP A N 1
ATOM 2885 C CA . ASP A 1 359 ? -16.633 12.070 2.233 1.00 73.56 359 ASP A CA 1
ATOM 2886 C C . ASP A 1 359 ? -17.098 10.790 1.508 1.00 73.56 359 ASP A C 1
ATOM 2888 O O . ASP A 1 359 ? -18.039 10.794 0.711 1.00 73.56 359 ASP A O 1
ATOM 2892 N N . THR A 1 360 ? -16.440 9.656 1.770 1.00 87.12 360 THR A N 1
ATOM 2893 C CA . THR A 1 360 ? -16.868 8.373 1.206 1.00 87.12 360 THR A CA 1
ATOM 2894 C C . THR A 1 360 ? -18.196 7.968 1.841 1.00 87.12 360 THR A C 1
ATOM 2896 O O . THR A 1 360 ? -18.266 7.824 3.059 1.00 87.12 360 THR A O 1
ATOM 2899 N N . GLU A 1 361 ? -19.224 7.672 1.042 1.00 92.94 361 GLU A N 1
ATOM 2900 C CA . GLU A 1 361 ? -20.544 7.242 1.545 1.00 92.94 361 GLU A CA 1
ATOM 2901 C C . GLU A 1 361 ? -20.438 6.088 2.558 1.00 92.94 361 GLU A C 1
ATOM 2903 O O . GLU A 1 361 ? -20.998 6.153 3.648 1.00 92.94 361 GLU A O 1
ATOM 2908 N N . LYS A 1 362 ? -19.620 5.069 2.255 1.00 93.69 362 LYS A N 1
ATOM 2909 C CA . LYS A 1 362 ? -19.379 3.931 3.160 1.00 93.69 362 LYS A CA 1
ATOM 2910 C C . LYS A 1 362 ? -18.711 4.343 4.484 1.00 93.69 362 LYS A C 1
ATOM 2912 O O . LYS A 1 362 ? -18.956 3.702 5.500 1.00 93.69 362 LYS A O 1
ATOM 2917 N N . ASP A 1 363 ? -17.832 5.350 4.473 1.00 94.06 363 ASP A N 1
ATOM 2918 C CA . ASP A 1 363 ? -17.170 5.855 5.687 1.00 94.06 363 ASP A CA 1
ATOM 2919 C C . ASP A 1 363 ? -18.155 6.674 6.539 1.00 94.06 363 ASP A C 1
ATOM 2921 O O . ASP A 1 363 ? -18.194 6.497 7.754 1.00 94.06 363 ASP A O 1
ATOM 2925 N N . LEU A 1 364 ? -18.980 7.516 5.904 1.00 93.25 364 LEU A N 1
ATOM 2926 C CA . LEU A 1 364 ? -20.012 8.317 6.570 1.00 93.25 364 LEU A CA 1
ATOM 2927 C C . LEU A 1 364 ? -21.044 7.427 7.270 1.00 93.25 364 LEU A C 1
ATOM 2929 O O . LEU A 1 364 ? -21.290 7.607 8.462 1.00 93.25 364 LEU A O 1
ATOM 2933 N N . LEU A 1 365 ? -21.562 6.417 6.565 1.00 95.12 365 LEU A N 1
ATOM 2934 C CA . LEU A 1 365 ? -22.503 5.447 7.129 1.00 95.12 365 LEU A CA 1
ATOM 2935 C C . LEU A 1 365 ? -21.905 4.711 8.332 1.00 95.12 365 LEU A C 1
ATOM 2937 O O . LEU A 1 365 ? -22.556 4.599 9.362 1.00 95.12 365 LEU A O 1
ATOM 2941 N N . ALA A 1 366 ? -20.639 4.286 8.259 1.00 95.56 366 ALA A N 1
ATOM 2942 C CA . ALA A 1 366 ? -19.981 3.630 9.389 1.00 95.56 366 ALA A CA 1
ATOM 2943 C C . ALA A 1 366 ? -19.886 4.545 10.627 1.00 95.56 366 ALA A C 1
ATOM 2945 O O . ALA A 1 366 ? -20.050 4.083 11.756 1.00 95.56 366 ALA A O 1
ATOM 2946 N N . VAL A 1 367 ? -19.633 5.846 10.440 1.00 94.81 367 VAL A N 1
ATOM 2947 C CA . VAL A 1 367 ? -19.619 6.822 11.543 1.00 94.81 367 VAL A CA 1
ATOM 2948 C C . VAL A 1 367 ? -21.020 7.021 12.123 1.00 94.81 367 VAL A C 1
ATOM 2950 O O . VAL A 1 367 ? -21.174 7.066 13.346 1.00 94.81 367 VAL A O 1
ATOM 2953 N N . GLU A 1 368 ? -22.041 7.117 11.274 1.00 94.81 368 GLU A N 1
ATOM 2954 C CA . GLU A 1 368 ? -23.438 7.215 11.701 1.00 94.81 368 GLU A CA 1
ATOM 2955 C C . GLU A 1 368 ? -23.893 5.965 12.459 1.00 94.81 368 GLU A C 1
ATOM 2957 O O . GLU A 1 368 ? -24.493 6.097 13.523 1.00 94.81 368 GLU A O 1
ATOM 2962 N N . ASP A 1 369 ? -23.535 4.770 11.994 1.00 96.31 369 ASP A N 1
ATOM 2963 C CA . ASP A 1 369 ? -23.834 3.503 12.665 1.00 96.31 369 ASP A CA 1
ATOM 2964 C C . ASP A 1 369 ? -23.228 3.453 14.072 1.00 96.31 369 ASP A C 1
ATOM 2966 O O . ASP A 1 369 ? -23.916 3.106 15.037 1.00 96.31 369 ASP A O 1
ATOM 2970 N N . MET A 1 370 ? -21.965 3.872 14.226 1.00 96.62 370 MET A N 1
ATOM 2971 C CA . MET A 1 370 ? -21.332 3.980 15.545 1.00 96.62 370 MET A CA 1
ATOM 2972 C C . MET A 1 370 ? -22.077 4.979 16.440 1.00 96.62 370 MET A C 1
ATOM 2974 O O . MET A 1 370 ? -22.401 4.657 17.582 1.00 96.62 370 MET A O 1
ATOM 2978 N N . ARG A 1 371 ? -22.409 6.174 15.936 1.00 96.12 371 ARG A N 1
ATOM 2979 C CA . ARG A 1 371 ? -23.158 7.190 16.701 1.00 96.12 371 ARG A CA 1
ATOM 2980 C C . ARG A 1 371 ? -24.531 6.679 17.132 1.00 96.12 371 ARG A C 1
ATOM 2982 O O . ARG A 1 371 ? -24.876 6.773 18.309 1.00 96.12 371 ARG A O 1
ATOM 2989 N N . ASN A 1 372 ? -25.283 6.092 16.207 1.00 96.38 372 ASN A N 1
ATOM 2990 C CA . ASN A 1 372 ? -26.613 5.543 16.453 1.00 96.38 372 ASN A CA 1
ATOM 2991 C C . ASN A 1 372 ? -26.574 4.443 17.518 1.00 96.38 372 ASN A C 1
ATOM 2993 O O . ASN A 1 372 ? -27.418 4.427 18.415 1.00 96.38 372 ASN A O 1
ATOM 2997 N N . ARG A 1 373 ? -25.558 3.572 17.468 1.00 96.69 373 ARG A N 1
ATOM 2998 C CA . ARG A 1 373 ? -25.367 2.488 18.436 1.00 96.69 373 ARG A CA 1
ATOM 2999 C C . ARG A 1 373 ? -25.201 2.985 19.871 1.00 96.69 373 ARG A C 1
ATOM 3001 O O . ARG A 1 373 ? -25.767 2.388 20.783 1.00 96.69 373 ARG A O 1
ATOM 3008 N N . TRP A 1 374 ? -24.441 4.057 20.082 1.00 97.19 374 TRP A N 1
ATOM 3009 C CA . TRP A 1 374 ? -24.244 4.621 21.421 1.00 97.19 374 TRP A CA 1
ATOM 3010 C C . TRP A 1 374 ? -25.423 5.491 21.863 1.00 97.19 374 TRP A C 1
ATOM 3012 O O . TRP A 1 374 ? -25.825 5.437 23.024 1.00 97.19 374 TRP A O 1
ATOM 3022 N N . CYS A 1 375 ? -26.041 6.238 20.944 1.00 96.38 375 CYS A N 1
ATOM 3023 C CA . CYS A 1 375 ? -27.240 7.023 21.238 1.00 96.38 375 CYS A CA 1
ATOM 3024 C C . CYS A 1 375 ? -28.442 6.148 21.622 1.00 96.38 375 CYS A C 1
ATOM 3026 O O . CYS A 1 375 ? -29.265 6.580 22.428 1.00 96.38 375 CYS A O 1
ATOM 3028 N N . SER A 1 376 ? -28.546 4.916 21.104 1.00 95.62 376 SER A N 1
ATOM 3029 C CA . SER A 1 376 ? -29.672 4.027 21.426 1.00 95.62 376 SER A CA 1
ATOM 3030 C C . SER A 1 376 ? -29.762 3.666 22.909 1.00 95.62 376 SER A C 1
ATOM 3032 O O . SER A 1 376 ? -30.855 3.375 23.391 1.00 95.62 376 SER A O 1
ATOM 3034 N N . TYR A 1 377 ? -28.646 3.723 23.646 1.00 94.94 377 TYR A N 1
ATOM 3035 C CA . TYR A 1 377 ? -28.645 3.455 25.083 1.00 94.94 377 TYR A CA 1
ATOM 3036 C C . TYR A 1 377 ? -29.418 4.511 25.881 1.00 94.94 377 TYR A C 1
ATOM 3038 O O . TYR A 1 377 ? -30.027 4.166 26.884 1.00 94.94 377 TYR A O 1
ATOM 3046 N N . LEU A 1 378 ? -29.494 5.768 25.422 1.00 91.56 378 LEU A N 1
ATOM 3047 C CA . LEU A 1 378 ? -30.241 6.827 26.123 1.00 91.56 378 LEU A CA 1
ATOM 3048 C C . LEU A 1 378 ? -31.747 6.534 26.258 1.00 91.56 378 LEU A C 1
ATOM 3050 O O . LEU A 1 378 ? -32.411 7.135 27.098 1.00 91.56 378 LEU A O 1
ATOM 3054 N N . GLY A 1 379 ? -32.291 5.647 25.419 1.00 88.25 379 GLY A N 1
ATOM 3055 C CA . GLY A 1 379 ? -33.689 5.213 25.475 1.00 88.25 379 GLY A CA 1
ATOM 3056 C C . GLY A 1 379 ? -33.931 3.945 26.299 1.00 88.25 379 GLY A C 1
ATOM 3057 O O . GLY A 1 379 ? -35.066 3.475 26.336 1.00 88.25 379 GLY A O 1
ATOM 3058 N N . GLN A 1 380 ? -32.893 3.366 26.908 1.00 90.75 380 GLN A N 1
ATOM 3059 C CA . GLN A 1 380 ? -32.963 2.113 27.663 1.00 90.75 380 GLN A CA 1
ATOM 3060 C C . GLN A 1 380 ? -32.850 2.376 29.170 1.00 90.75 380 GLN A C 1
ATOM 3062 O O . GLN A 1 380 ? -32.197 3.327 29.598 1.00 90.75 380 GLN A O 1
ATOM 3067 N N . GLU A 1 381 ? -33.477 1.525 29.986 1.00 88.88 381 GLU A N 1
ATOM 3068 C CA . GLU A 1 381 ? -33.263 1.545 31.436 1.00 88.88 381 GLU A CA 1
ATOM 3069 C C . GLU A 1 381 ? -31.840 1.062 31.754 1.00 88.88 381 GLU A C 1
ATOM 3071 O O . GLU A 1 381 ? -31.424 0.002 31.286 1.00 88.88 381 GLU A O 1
ATOM 3076 N N . MET A 1 382 ? -31.091 1.833 32.547 1.00 92.19 382 MET A N 1
ATOM 3077 C CA . MET A 1 382 ? -29.726 1.496 32.956 1.00 92.19 382 MET A CA 1
ATOM 3078 C C . MET A 1 382 ? -29.412 2.007 34.367 1.00 92.19 382 MET A C 1
ATOM 3080 O O . MET A 1 382 ? -30.075 2.910 34.878 1.00 92.19 382 MET A O 1
ATOM 3084 N N . GLU A 1 383 ? -28.378 1.439 34.987 1.00 92.06 383 GLU A N 1
ATOM 3085 C CA . GLU A 1 383 ? -27.848 1.905 36.271 1.00 92.06 383 GLU A CA 1
ATOM 3086 C C . GLU A 1 383 ? -27.338 3.357 36.184 1.00 92.06 383 GLU A C 1
ATOM 3088 O O . GLU A 1 383 ? -26.750 3.776 35.183 1.00 92.06 383 GLU A O 1
ATOM 3093 N N . SER A 1 384 ? -27.512 4.128 37.264 1.00 92.19 384 SER A N 1
ATOM 3094 C CA . SER A 1 384 ? -27.173 5.561 37.290 1.00 92.19 384 SER A CA 1
ATOM 3095 C C . SER A 1 384 ? -25.692 5.840 37.010 1.00 92.19 384 SER A C 1
ATOM 3097 O O . SER A 1 384 ? -25.372 6.853 36.394 1.00 92.19 384 SER A O 1
ATOM 3099 N N . ASN A 1 385 ? -24.791 4.960 37.456 1.00 91.75 385 ASN A N 1
ATOM 3100 C CA . ASN A 1 385 ? -23.349 5.090 37.221 1.00 91.75 385 ASN A CA 1
ATOM 3101 C C . ASN A 1 385 ? -22.984 4.893 35.737 1.00 91.75 385 ASN A C 1
ATOM 3103 O O . ASN A 1 385 ? -22.080 5.545 35.218 1.00 91.75 385 ASN A O 1
ATOM 3107 N N . LEU A 1 386 ? -23.691 3.997 35.050 1.00 93.62 386 LEU A N 1
ATOM 3108 C CA . LEU A 1 386 ? -23.493 3.680 33.645 1.00 93.62 386 LEU A CA 1
ATOM 3109 C C . LEU A 1 386 ? -24.063 4.798 32.766 1.00 93.62 386 LEU A C 1
ATOM 3111 O O . LEU A 1 386 ? -23.426 5.201 31.791 1.00 93.62 386 LEU A O 1
ATOM 3115 N N . GLN A 1 387 ? -25.204 5.359 33.178 1.00 94.56 387 GLN A N 1
ATOM 3116 C CA . GLN A 1 387 ? -25.805 6.532 32.550 1.00 94.56 387 GLN A CA 1
ATOM 3117 C C . GLN A 1 387 ? -24.875 7.743 32.602 1.00 94.56 387 GLN A C 1
ATOM 3119 O O . GLN A 1 387 ? -24.670 8.381 31.573 1.00 94.56 387 GLN A O 1
ATOM 3124 N N . GLU A 1 388 ? -24.269 8.022 33.758 1.00 94.88 388 GLU A N 1
ATOM 3125 C CA . GLU A 1 388 ? -23.297 9.110 33.921 1.00 94.88 388 GLU A CA 1
ATOM 3126 C C . GLU A 1 388 ? -22.100 8.937 32.970 1.00 94.88 388 GLU A C 1
ATOM 3128 O O . GLU A 1 388 ? -21.817 9.820 32.153 1.00 94.88 388 GLU A O 1
ATOM 3133 N N . LYS A 1 389 ? -21.467 7.752 32.980 1.00 95.56 389 LYS A N 1
ATOM 3134 C CA . LYS A 1 389 ? -20.338 7.428 32.089 1.00 95.56 389 LYS A CA 1
ATOM 3135 C C . LYS A 1 389 ? -20.701 7.565 30.601 1.00 95.56 389 LYS A C 1
ATOM 3137 O O . LYS A 1 389 ? -19.884 8.044 29.811 1.00 95.56 389 LYS A O 1
ATOM 3142 N N . LEU A 1 390 ? -21.913 7.166 30.204 1.00 95.75 390 LEU A N 1
ATOM 3143 C CA . LEU A 1 390 ? -22.408 7.327 28.834 1.00 95.75 390 LEU A CA 1
ATOM 3144 C C . LEU A 1 390 ? -22.586 8.802 28.464 1.00 95.75 390 LEU A C 1
ATOM 3146 O O . LEU A 1 390 ? -22.153 9.219 27.388 1.00 95.75 390 LEU A O 1
ATOM 3150 N N . THR A 1 391 ? -23.210 9.591 29.341 1.00 93.75 391 THR A N 1
ATOM 3151 C CA . THR A 1 391 ? -23.452 11.018 29.093 1.00 93.75 391 THR A CA 1
ATOM 3152 C C . THR A 1 391 ? -22.163 11.833 29.022 1.00 93.75 391 THR A C 1
ATOM 3154 O O . THR A 1 391 ? -22.104 12.785 28.249 1.00 93.75 391 THR A O 1
ATOM 3157 N N . ASP A 1 392 ? -21.110 11.418 29.730 1.00 94.00 392 ASP A N 1
ATOM 3158 C CA . ASP A 1 392 ? -19.773 12.019 29.639 1.00 94.00 392 ASP A CA 1
ATOM 3159 C C . ASP A 1 392 ? -19.043 11.664 28.334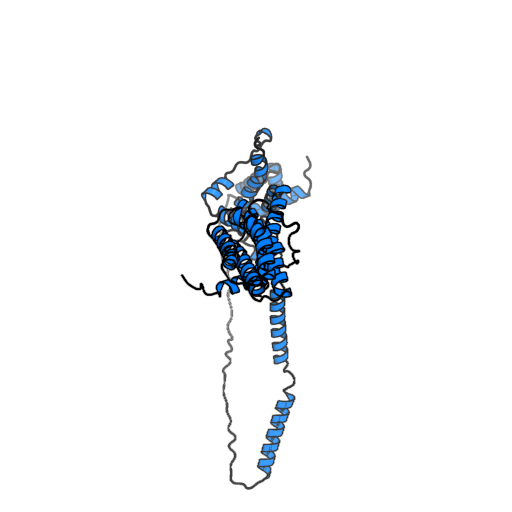 1.00 94.00 392 ASP A C 1
ATOM 3161 O O . ASP A 1 392 ? -18.206 12.421 27.828 1.00 94.00 392 ASP A O 1
ATOM 3165 N N . PHE A 1 393 ? -19.325 10.481 27.790 1.00 94.50 393 PHE A N 1
ATOM 3166 C CA . PHE A 1 393 ? -18.696 9.980 26.574 1.00 94.50 393 PHE A CA 1
ATOM 3167 C C . PHE A 1 393 ? -19.349 10.530 25.297 1.00 94.50 393 PHE A C 1
ATOM 3169 O O . PHE A 1 393 ? -18.638 10.960 24.386 1.00 94.50 393 PHE A O 1
ATOM 3176 N N . LEU A 1 394 ? -20.683 10.534 25.222 1.00 94.75 394 LEU A N 1
ATOM 3177 C CA . LEU A 1 394 ? -21.439 10.837 24.001 1.00 94.75 394 LEU A CA 1
ATOM 3178 C C . LEU A 1 394 ? -21.053 12.153 23.301 1.00 94.75 394 LEU A C 1
ATOM 3180 O O . LEU A 1 394 ? -20.880 12.115 22.080 1.00 94.75 394 LEU A O 1
ATOM 3184 N N . PRO A 1 395 ? -20.852 13.290 23.999 1.00 92.69 395 PRO A N 1
ATOM 3185 C CA . PRO A 1 395 ? -20.448 14.535 23.347 1.00 92.69 395 PRO A CA 1
ATOM 3186 C C . PRO A 1 395 ? -19.159 14.381 22.534 1.00 92.69 395 PRO A C 1
ATOM 3188 O O . PRO A 1 395 ? -19.063 14.879 21.419 1.00 92.69 395 PRO A O 1
ATOM 3191 N N . LYS A 1 396 ? -18.189 13.600 23.029 1.00 91.50 396 LYS A N 1
ATOM 3192 C CA . LYS A 1 396 ? -16.920 13.361 22.325 1.00 91.50 396 LYS A CA 1
ATOM 3193 C C . LYS A 1 396 ? -17.124 12.590 21.023 1.00 91.50 396 LYS A C 1
ATOM 3195 O O . LYS A 1 396 ? -16.408 12.831 20.059 1.00 91.50 396 LYS A O 1
ATOM 3200 N N . LEU A 1 397 ? -18.085 11.666 20.984 1.00 92.06 397 LEU A N 1
ATOM 3201 C CA . LEU A 1 397 ? -18.413 10.886 19.789 1.00 92.06 397 LEU A CA 1
ATOM 3202 C C . LEU A 1 397 ? -19.209 11.708 18.762 1.00 92.06 397 LEU A C 1
ATOM 3204 O O . LEU A 1 397 ? -19.022 11.555 17.552 1.00 92.06 397 LEU A O 1
ATOM 3208 N N . LEU A 1 398 ? -20.097 12.582 19.231 1.00 90.62 398 LEU A N 1
ATOM 3209 C CA . LEU A 1 398 ? -20.950 13.400 18.371 1.00 90.62 398 LEU A CA 1
ATOM 3210 C C . LEU A 1 398 ? -20.198 14.613 17.797 1.00 90.62 398 LEU A C 1
ATOM 3212 O O . LEU A 1 398 ? -20.315 14.872 16.600 1.00 90.62 398 LEU A O 1
ATOM 3216 N N . ASP A 1 399 ? -19.339 15.257 18.592 1.00 84.31 399 ASP A N 1
ATOM 3217 C CA . ASP A 1 399 ? -18.654 16.511 18.235 1.00 84.31 399 ASP A CA 1
ATOM 3218 C C . ASP A 1 399 ? -17.213 16.324 17.718 1.00 84.31 399 ASP A C 1
ATOM 3220 O O . ASP A 1 399 ? -16.481 17.293 17.524 1.00 84.31 399 ASP A O 1
ATOM 3224 N N . CYS A 1 400 ? -16.772 15.091 17.448 1.00 71.50 400 CYS A N 1
ATOM 3225 C CA . CYS A 1 400 ? -15.394 14.802 17.020 1.00 71.50 400 CYS A CA 1
ATOM 3226 C C . CYS A 1 400 ? -14.995 15.364 15.641 1.00 71.50 400 CYS A C 1
ATOM 3228 O O . CYS A 1 400 ? -13.859 15.176 15.222 1.00 71.50 400 CYS A O 1
ATOM 3230 N N . SER A 1 401 ? -15.874 16.062 14.919 1.00 61.03 401 SER A N 1
ATOM 3231 C CA . SER A 1 401 ? -15.641 16.500 13.536 1.00 61.03 401 SER A CA 1
ATOM 3232 C C . SER A 1 401 ? -14.610 17.626 13.357 1.00 61.03 401 SER A C 1
ATOM 3234 O O . SER A 1 401 ? -14.306 17.968 12.217 1.00 61.03 401 SER A O 1
ATOM 3236 N N . THR A 1 402 ? -14.086 18.237 14.426 1.00 54.16 402 THR A N 1
ATOM 3237 C CA . THR A 1 402 ? -13.315 19.495 14.324 1.00 54.16 402 THR A CA 1
ATOM 3238 C C . THR A 1 402 ? -11.822 19.395 14.642 1.00 54.16 402 THR A C 1
ATOM 3240 O O . THR A 1 402 ? -11.079 20.299 14.263 1.00 54.16 402 THR A O 1
ATOM 3243 N N . GLU A 1 403 ? -11.337 18.311 15.251 1.00 56.09 403 GLU A N 1
ATOM 3244 C CA . GLU A 1 403 ? -9.918 18.171 15.606 1.00 56.09 403 GLU A CA 1
ATOM 3245 C C . GLU A 1 403 ? -9.341 16.850 15.085 1.00 56.09 403 GLU A C 1
ATOM 3247 O O . GLU A 1 403 ? -9.401 15.816 15.752 1.00 56.09 403 GLU A O 1
ATOM 3252 N N . ILE A 1 404 ? -8.725 16.881 13.896 1.00 61.28 404 ILE A N 1
ATOM 3253 C CA . ILE A 1 404 ? -7.814 15.812 13.464 1.00 61.28 404 ILE A CA 1
ATOM 3254 C C . ILE A 1 404 ? -6.609 15.858 14.410 1.00 61.28 404 ILE A C 1
ATOM 3256 O O . ILE A 1 404 ? -5.634 16.571 14.167 1.00 61.28 404 ILE A O 1
ATOM 3260 N N . LYS A 1 405 ? -6.666 15.113 15.514 1.00 56.81 405 LYS A N 1
ATOM 3261 C CA . LYS A 1 405 ? -5.475 14.839 16.315 1.00 56.81 405 LYS A CA 1
ATOM 3262 C C . LYS A 1 405 ? -4.590 13.945 15.459 1.00 56.81 405 LYS A C 1
ATOM 3264 O O . LYS A 1 405 ? -4.937 12.797 15.198 1.00 56.81 405 LYS A O 1
ATOM 3269 N N . SER A 1 406 ? -3.475 14.479 14.960 1.00 55.06 406 SER A N 1
ATOM 3270 C CA . SER A 1 406 ? -2.482 13.643 14.288 1.00 55.06 406 SER A CA 1
ATOM 3271 C C . SER A 1 406 ? -2.046 12.561 15.272 1.00 55.06 406 SER A C 1
ATOM 3273 O O . SER A 1 406 ? -1.556 12.894 16.354 1.00 55.06 406 SER A O 1
ATOM 3275 N N . PHE A 1 407 ? -2.214 11.286 14.923 1.00 62.75 407 PHE A N 1
ATOM 3276 C CA . PHE A 1 407 ? -1.561 10.216 15.668 1.00 62.75 407 PHE A CA 1
ATOM 3277 C C . PHE A 1 407 ? -0.059 10.501 15.655 1.00 62.75 407 PHE A C 1
ATOM 3279 O O . PHE A 1 407 ? 0.534 10.672 14.588 1.00 62.75 407 PHE A O 1
ATOM 3286 N N . HIS A 1 408 ? 0.511 10.684 16.849 1.00 58.09 408 HIS A N 1
ATOM 3287 C CA . HIS A 1 408 ? 1.817 11.324 16.978 1.00 58.09 408 HIS A CA 1
ATOM 3288 C C . HIS A 1 408 ? 2.963 10.467 16.441 1.00 58.09 408 HIS A C 1
ATOM 3290 O O . HIS A 1 408 ? 3.950 11.053 16.018 1.00 58.09 408 HIS A O 1
ATOM 3296 N N . ASP A 1 409 ? 2.807 9.139 16.356 1.00 78.06 409 ASP A N 1
ATOM 3297 C CA . ASP A 1 409 ? 3.809 8.261 15.752 1.00 78.06 409 ASP A CA 1
ATOM 3298 C C . ASP A 1 409 ? 3.185 7.005 15.115 1.00 78.06 409 ASP A C 1
ATOM 3300 O O . ASP A 1 409 ? 2.336 6.352 15.734 1.00 78.06 409 ASP A O 1
ATOM 3304 N N . PRO A 1 410 ? 3.625 6.610 13.905 1.00 84.88 410 PRO A N 1
ATOM 3305 C CA . PRO A 1 410 ? 3.193 5.365 13.292 1.00 84.88 410 PRO A CA 1
ATOM 3306 C C . PRO A 1 410 ? 3.743 4.137 14.039 1.00 84.88 410 PRO A C 1
ATOM 3308 O O . PRO A 1 410 ? 4.842 4.187 14.605 1.00 84.88 410 PRO A O 1
ATOM 3311 N N . PRO A 1 411 ? 3.033 2.989 14.010 1.00 88.44 411 PRO A N 1
ATOM 3312 C CA . PRO A 1 411 ? 3.529 1.747 14.590 1.00 88.44 411 PRO A CA 1
ATOM 3313 C C . PRO A 1 411 ? 4.903 1.375 14.028 1.00 88.44 411 PRO A C 1
ATOM 3315 O O . PRO A 1 411 ? 5.153 1.504 12.824 1.00 88.44 411 PRO A O 1
ATOM 3318 N N . LYS A 1 412 ? 5.791 0.883 14.899 1.00 88.00 412 LYS A N 1
ATOM 3319 C CA . LYS A 1 412 ? 7.135 0.452 14.500 1.00 88.00 412 LYS A CA 1
ATOM 3320 C C . LYS A 1 412 ? 7.044 -0.728 13.542 1.00 88.00 412 LYS A C 1
ATOM 3322 O O . LYS A 1 412 ? 6.477 -1.765 13.882 1.00 88.00 412 LYS A O 1
ATOM 3327 N N . LEU A 1 413 ? 7.668 -0.585 12.376 1.00 88.56 413 LEU A N 1
ATOM 3328 C CA . LEU A 1 413 ? 7.706 -1.651 11.389 1.00 88.56 413 LEU A CA 1
ATOM 3329 C C . LEU A 1 413 ? 8.840 -2.647 11.667 1.00 88.56 413 LEU A C 1
ATOM 3331 O O . LEU A 1 413 ? 10.002 -2.247 11.780 1.00 88.56 413 LEU A O 1
ATOM 3335 N N . PRO A 1 414 ? 8.539 -3.951 11.719 1.00 84.69 414 PRO A N 1
ATOM 3336 C CA . PRO A 1 414 ? 9.559 -4.987 11.653 1.00 84.69 414 PRO A CA 1
ATOM 3337 C C . PRO A 1 414 ? 10.262 -5.006 10.286 1.00 84.69 414 PRO A C 1
ATOM 3339 O O . PRO A 1 414 ? 9.674 -4.714 9.242 1.00 84.69 414 PRO A O 1
ATOM 3342 N N . LEU A 1 415 ? 11.549 -5.357 10.300 1.00 84.88 415 LEU A N 1
ATOM 3343 C CA . LEU A 1 415 ? 12.366 -5.475 9.095 1.00 84.88 415 LEU A CA 1
ATOM 3344 C C . LEU A 1 415 ? 12.144 -6.840 8.448 1.00 84.88 415 LEU A C 1
ATOM 3346 O O . LEU A 1 415 ? 12.421 -7.865 9.064 1.00 84.88 415 LEU A O 1
ATOM 3350 N N . TYR A 1 416 ? 11.718 -6.835 7.187 1.00 87.06 416 TYR A N 1
ATOM 3351 C CA . TYR A 1 416 ? 11.472 -8.057 6.428 1.00 87.06 416 TYR A CA 1
ATOM 3352 C C . TYR A 1 416 ? 12.352 -8.168 5.194 1.00 87.06 416 TYR A C 1
ATOM 3354 O O . TYR A 1 416 ? 12.586 -7.196 4.460 1.00 87.06 416 TYR A O 1
ATOM 3362 N N . SER A 1 417 ? 12.787 -9.399 4.927 1.00 90.44 417 SER A N 1
ATOM 3363 C CA . SER A 1 417 ? 13.374 -9.737 3.635 1.00 90.44 417 SER A CA 1
ATOM 3364 C C . SER A 1 417 ? 12.324 -9.604 2.524 1.00 90.44 417 SER A C 1
ATOM 3366 O O . SER A 1 417 ? 11.118 -9.656 2.768 1.00 90.44 417 SER A O 1
ATOM 3368 N N . THR A 1 418 ? 12.771 -9.433 1.277 1.00 88.38 418 THR A N 1
ATOM 3369 C CA . THR A 1 418 ? 11.852 -9.374 0.128 1.00 88.38 418 THR A CA 1
ATOM 3370 C C . THR A 1 418 ? 11.016 -10.650 0.019 1.00 88.38 418 THR A C 1
ATOM 3372 O O . THR A 1 418 ? 9.815 -10.563 -0.212 1.00 88.38 418 THR A O 1
ATOM 3375 N N . LEU A 1 419 ? 11.636 -11.818 0.226 1.00 90.25 419 LEU A N 1
ATOM 3376 C CA . LEU A 1 419 ? 10.951 -13.108 0.151 1.00 90.25 419 LEU A CA 1
ATOM 3377 C C . LEU A 1 419 ? 9.853 -13.218 1.212 1.00 90.25 419 LEU A C 1
ATOM 3379 O O . LEU A 1 419 ? 8.715 -13.536 0.889 1.00 90.25 419 LEU A O 1
ATOM 3383 N N . GLU A 1 420 ? 10.178 -12.878 2.456 1.00 93.81 420 GLU A N 1
ATOM 3384 C CA . GLU A 1 420 ? 9.236 -12.945 3.572 1.00 93.81 420 GLU A CA 1
ATOM 3385 C C . GLU A 1 420 ? 8.032 -12.017 3.375 1.00 93.81 420 GLU A C 1
ATOM 3387 O O . GLU A 1 420 ? 6.891 -12.419 3.607 1.00 93.81 420 GLU A O 1
ATOM 3392 N N . LEU A 1 421 ? 8.261 -10.790 2.890 1.00 94.38 421 LEU A N 1
ATOM 3393 C CA . LEU A 1 421 ? 7.171 -9.866 2.583 1.00 94.38 421 LEU A CA 1
ATOM 3394 C C . LEU A 1 421 ? 6.258 -10.422 1.478 1.00 94.38 421 LEU A C 1
ATOM 3396 O O . LEU A 1 421 ? 5.036 -10.362 1.611 1.00 94.38 421 LEU A O 1
ATOM 3400 N N . CYS A 1 422 ? 6.832 -11.000 0.418 1.00 93.81 422 CYS A N 1
ATOM 3401 C CA . CYS A 1 422 ? 6.068 -11.631 -0.661 1.00 93.81 422 CYS A CA 1
ATOM 3402 C C . CYS A 1 422 ? 5.248 -12.834 -0.174 1.00 93.81 422 CYS A C 1
ATOM 3404 O O . CYS A 1 422 ? 4.085 -12.979 -0.557 1.00 93.81 422 CYS A O 1
ATOM 3406 N N . GLU A 1 423 ? 5.824 -13.688 0.673 1.00 95.44 423 GLU A N 1
ATOM 3407 C CA . GLU A 1 423 ? 5.136 -14.852 1.235 1.00 95.44 423 GLU A CA 1
ATOM 3408 C C . GLU A 1 423 ? 3.975 -14.444 2.141 1.00 95.44 423 GLU A C 1
ATOM 3410 O O . GLU A 1 423 ? 2.873 -14.980 2.007 1.00 95.44 423 GLU A O 1
ATOM 3415 N N . ARG A 1 424 ? 4.190 -13.471 3.035 1.00 96.50 424 ARG A N 1
ATOM 3416 C CA . ARG A 1 424 ? 3.130 -12.964 3.915 1.00 96.50 424 ARG A CA 1
ATOM 3417 C C . ARG A 1 424 ? 2.019 -12.281 3.128 1.00 96.50 424 ARG A C 1
ATOM 3419 O O . ARG A 1 424 ? 0.854 -12.592 3.358 1.00 96.50 424 ARG A O 1
ATOM 3426 N N . PHE A 1 425 ? 2.366 -11.439 2.152 1.00 95.94 425 PHE A N 1
ATOM 3427 C CA . PHE A 1 425 ? 1.392 -10.827 1.247 1.00 95.94 425 PHE A CA 1
ATOM 3428 C C . PHE A 1 425 ? 0.558 -11.890 0.516 1.00 95.94 425 PHE A C 1
ATOM 3430 O O . PHE A 1 425 ? -0.669 -11.845 0.524 1.00 95.94 425 PHE A O 1
ATOM 3437 N N . SER A 1 426 ? 1.206 -12.901 -0.063 1.00 94.44 426 SER A N 1
ATOM 3438 C CA . SER A 1 426 ? 0.503 -13.969 -0.785 1.00 94.44 426 SER A CA 1
ATOM 3439 C C . SER A 1 426 ? -0.433 -14.754 0.136 1.00 94.44 426 SER A C 1
ATOM 3441 O O . SER A 1 426 ? -1.570 -15.051 -0.231 1.00 94.44 426 SER A O 1
ATOM 3443 N N . ARG A 1 427 ? 0.024 -15.058 1.357 1.00 96.00 427 ARG A N 1
ATOM 3444 C CA . ARG A 1 427 ? -0.759 -15.776 2.367 1.00 96.00 427 ARG A CA 1
ATOM 3445 C C . ARG A 1 427 ? -1.988 -14.984 2.797 1.00 96.00 427 ARG A C 1
ATOM 3447 O O . ARG A 1 427 ? -3.076 -15.557 2.823 1.00 96.00 427 ARG A O 1
ATOM 3454 N N . ILE A 1 428 ? -1.827 -13.698 3.120 1.00 95.50 428 ILE A N 1
ATOM 3455 C CA . ILE A 1 428 ? -2.946 -12.878 3.587 1.00 95.50 428 ILE A CA 1
ATOM 3456 C C . ILE A 1 428 ? -3.972 -12.691 2.470 1.00 95.50 428 ILE A C 1
ATOM 3458 O O . ILE A 1 428 ? -5.142 -12.979 2.685 1.00 95.50 428 ILE A O 1
ATOM 3462 N N . MET A 1 429 ? -3.543 -12.369 1.245 1.00 93.56 429 MET A N 1
ATOM 3463 C CA . MET A 1 429 ? -4.456 -12.205 0.107 1.00 93.56 429 MET A CA 1
ATOM 3464 C C . MET A 1 429 ? -5.221 -13.495 -0.220 1.00 93.56 429 MET A C 1
ATOM 3466 O O . MET A 1 429 ? -6.420 -13.452 -0.496 1.00 93.56 429 MET A O 1
ATOM 3470 N N . ALA A 1 430 ? -4.567 -14.657 -0.121 1.00 92.56 430 ALA A N 1
ATOM 3471 C CA . ALA A 1 430 ? -5.233 -15.948 -0.288 1.00 92.56 430 ALA A CA 1
ATOM 3472 C C . ALA A 1 430 ? -6.257 -16.238 0.822 1.00 92.56 430 ALA A C 1
ATOM 3474 O O . ALA A 1 430 ? -7.280 -16.869 0.559 1.00 92.56 430 ALA A O 1
ATOM 3475 N N . ALA A 1 431 ? -5.995 -15.798 2.053 1.00 90.75 431 ALA A N 1
ATOM 3476 C CA . ALA A 1 431 ? -6.920 -15.958 3.167 1.00 90.75 431 ALA A CA 1
ATOM 3477 C C . ALA A 1 431 ? -8.150 -15.043 3.030 1.00 90.75 431 ALA A C 1
ATOM 3479 O O . ALA A 1 431 ? -9.261 -15.493 3.297 1.00 90.75 431 ALA A O 1
ATOM 3480 N N . LEU A 1 432 ? -7.982 -13.808 2.539 1.00 85.56 432 LEU A N 1
ATOM 3481 C CA . LEU A 1 432 ? -9.101 -12.891 2.277 1.00 85.56 432 LEU A CA 1
ATOM 3482 C C . LEU A 1 432 ? -9.985 -13.382 1.121 1.00 85.56 432 LEU A C 1
ATOM 3484 O O . LEU A 1 432 ? -11.205 -13.351 1.232 1.00 85.56 432 LEU A O 1
ATOM 3488 N N . GLY A 1 433 ? -9.392 -13.930 0.053 1.00 66.94 433 GLY A N 1
ATOM 3489 C CA . GLY A 1 433 ? -10.139 -14.502 -1.078 1.00 66.94 433 GLY A CA 1
ATOM 3490 C C . GLY A 1 433 ? -10.948 -15.768 -0.752 1.00 66.94 433 GLY A C 1
ATOM 3491 O O . GLY A 1 433 ? -11.744 -16.214 -1.575 1.00 66.94 433 GLY A O 1
ATOM 3492 N N . ARG A 1 434 ? -10.752 -16.363 0.434 1.00 59.47 434 ARG A N 1
ATOM 3493 C CA . ARG A 1 434 ? -11.540 -17.501 0.941 1.00 59.47 434 ARG A CA 1
ATOM 3494 C C . ARG A 1 434 ? -12.698 -17.084 1.844 1.00 59.47 434 ARG A C 1
ATOM 3496 O O . ARG A 1 434 ? -13.495 -17.949 2.203 1.00 59.47 434 ARG A O 1
ATOM 3503 N N . VAL A 1 435 ? -12.797 -15.809 2.220 1.00 43.75 435 VAL A N 1
ATOM 3504 C CA . VAL A 1 435 ? -13.956 -15.298 2.955 1.00 43.75 435 VAL A CA 1
ATOM 3505 C C . VAL A 1 435 ? -15.130 -15.285 1.971 1.00 43.75 435 VAL A C 1
ATOM 3507 O O . VAL A 1 435 ? -15.041 -14.602 0.949 1.00 43.75 435 VAL A O 1
ATOM 3510 N N . PRO A 1 436 ? -16.207 -16.061 2.202 1.00 35.44 436 PRO A N 1
ATOM 3511 C CA . PRO A 1 436 ? -17.381 -15.989 1.350 1.00 35.44 436 PRO A CA 1
ATOM 3512 C C . PRO A 1 436 ? -17.882 -14.550 1.378 1.00 35.44 436 PRO A C 1
ATOM 3514 O O . PRO A 1 436 ? -18.045 -13.980 2.456 1.00 35.44 436 PRO A O 1
ATOM 3517 N N . THR A 1 437 ? -18.137 -13.976 0.207 1.00 37.38 437 THR A N 1
ATOM 3518 C CA . THR A 1 437 ? -18.984 -12.795 0.062 1.00 37.38 437 THR A CA 1
ATOM 3519 C C . THR A 1 437 ? -20.354 -13.141 0.640 1.00 37.38 437 THR A C 1
ATOM 3521 O O . THR A 1 437 ? -21.234 -13.680 -0.031 1.00 37.38 437 THR A O 1
ATOM 3524 N N . ALA A 1 438 ? -20.503 -12.937 1.945 1.00 32.81 438 ALA A N 1
ATOM 3525 C CA . ALA A 1 438 ? -21.746 -13.154 2.646 1.00 32.81 438 ALA A CA 1
ATOM 3526 C C . ALA A 1 438 ? -22.712 -12.050 2.222 1.00 32.81 438 ALA A C 1
ATOM 3528 O O . ALA A 1 438 ? -22.599 -10.924 2.683 1.00 32.81 438 ALA A O 1
ATOM 3529 N N . GLY A 1 439 ? -23.651 -12.418 1.350 1.00 32.88 439 GLY A N 1
ATOM 3530 C CA . GLY A 1 439 ? -24.931 -11.734 1.208 1.00 32.88 439 GLY A CA 1
ATOM 3531 C C . GLY A 1 439 ? -24.904 -10.468 0.362 1.00 32.88 439 GLY A C 1
ATOM 3532 O O . GLY A 1 439 ? -24.153 -9.536 0.607 1.00 32.88 439 GLY A O 1
ATOM 3533 N N . ARG A 1 440 ? -25.763 -10.478 -0.651 1.00 30.47 440 ARG A N 1
ATOM 3534 C CA . ARG A 1 440 ? -26.245 -9.297 -1.365 1.00 30.47 440 ARG A CA 1
ATOM 3535 C C . ARG A 1 440 ? -26.966 -8.322 -0.448 1.00 30.47 440 ARG A C 1
ATOM 3537 O O . ARG A 1 440 ? -27.559 -8.818 0.538 1.00 30.47 440 ARG A O 1
#

Secondary structure (DSSP, 8-state):
-PPPHHHHHHHHHHHHHHH----HHHHHHHHHHTTT-HHHHHHHHHHHT--------------------------------PPP-----HHHHHHHHHHHHHHHHHHHHS-S--HHHHHHHHHHHHHHHHHHHHHS--S-------SSGGGGBPPTTPPPEE---SS-HHHHHHHHHHHTSHHHHHHHHT-----SGGGS-SSHHHHHHHHHHHHHHHHHHHHHH--BSEE--HHHHHHHHHHH--HHHHHHHHHHHHHHHHHHHHHHHHHHHHHTT-HHHHHHHHHHHHHHHHHHHHT-TTSS--HHHHHHHHHHHHHHHHHHHHHHHHT--HHHHHHHHHHIIIIIHHHHHHHHTTT-HHHHHHHHHHHHHHHGGGGS---HHHHHHHHHHHHHHHSGGG-----SSPPPPPP--HHHHHHHHHHHHHHHTTS-----

Foldseek 3Di:
DDDPPVLLVVLLVVLCVLQVDPDSVLLVVLCVVVVNDSVSSNVVSVVVPPDDDDDDDDDDDDDDDDDDDDDDDDDDDDDDDDDDPDDPDPVVVVVVVVVVVVVVVVVVVVVPCPPVNVVVVVVVVVVVVVVVVVVVPPDDPPQDDDPDVVVFFADPPDWAFEGDHDVCVVVRVVLVVQLVPVVSLVCLLPDDQDPDPVPQDPDPLSNLCRQLSVLSNVLSVCRVDPRTNYDYSVSNVVSVVVSCPPVVNVVVVVVLVVLQLLLLLLVLVLLVCVVVVVLLVSQLSLLVSLVSQVVQCVVHPPSHDDNVVSLVSNLVSLLSLLVCLLVLLVVVDPVSVVVSLCSCVVPNLLCLLVLPPPVDPSSVVSLVVSLCSLVVCVVDDDDPVSVVSSVVRNCSSVVSNPDNPPPPDGDDGDDDDPVRSVVSSVVSVVVVVPPPPPDD

InterPro domains:
  IPR001394 Peptidase C19, ubiquitin carboxyl-terminal hydrolase [PF00443] (160-251)
  IPR003903 Ubiquitin interacting motif [PS50330] (88-107)
  IPR003903 Ubiquitin interacting motif [SM00726] (22-41)
  IPR003903 Ubiquitin interacting motif [SM00726] (88-107)
  IPR003903 Ubiquitin interacting motif [SM00726] (115-134)
  IPR009060 UBA-like superfamily [SSF46934] (5-64)
  IPR018200 Ubiquitin specific protease, conserved site [PS00972] (161-176)
  IPR028889 Ubiquitin specific protease UPS, catalytic domain [PS50235] (160-440)
  IPR038765 Papain-like cysteine peptidase superfamily [SSF54001] (156-248)
  IPR044635 Ubiquitin carboxyl-terminal hydrolase 14-like [PTHR43982] (84-254)
  IPR054108 Ubiquitin carboxyl-terminal hydrolase 25/28, UIM [PF21909] (73-123)
  IPR054109 UBA-like domain [PF22566] (7-51)

Organism: Echeneis naucrates (NCBI:txid173247)

pLDDT: mean 78.24, std 21.22, range [23.88, 98.06]